Protein AF-0000000077106535 (afdb_homodimer)

Organism: Hirschia baltica (strain ATCC 49814 / DSM 5838 / IFAM 1418) (NCBI:txid582402)

pLDDT: mean 88.27, std 15.99, range [21.27, 98.81]

Secondary structure (DSSP, 8-state):
-------STTT---TT--EEEEEE-HHHIIIIIHHHTEEE-B-GGG-S-HHHHSPP--EEES--TTTHHHHHHHHHHHHHHHEEEEEEEE---TTS-TT---HHHHHHTSTT--HHHHHHHSTTTTSEEEEEEHHHHHHHHHHHHHHHT-EEEEEEPEE----S---TTS--TTEEEHHHHHHS-HHHHHHHHHHHHHHHHHSEE-GGGGGG-EEEEEEESS-PSSPEEE-GGGEEEEEEPTT--HHHHHHHHHHHHHHT-EEEEEEEETTEEEEEEEEETTEE---/-------STTT---TT--EEEEEE-HHHIIIIIHHHTEEE-B-GGG-S-HHHHSPP--EEES--TTTHHHHHHHHHHHHHHHEEEEEEEE---TTS-SS---HHHHHHTSTT--HHHHHHHSTTTTSEEEEEEHHHHHHHHHHHHHHHT-EEEEEEPEE----S---TTS--TTEEEHHHHHHS-HHHHHHHHHHHHHHHHHSEE-GGGGGG-EEEEEEESS-PSSPEEE-GGGEEEEEEPTT--HHHHHHHHHHHHHHT-EEEEEEEETTEEEEEEEEETTEE---

Structure (mmCIF, N/CA/C/O backbone):
data_AF-0000000077106535-model_v1
#
loop_
_entity.id
_entity.type
_entity.pdbx_description
1 polymer 'DUF2971 domain-containing protein'
#
loop_
_atom_site.group_PDB
_atom_site.id
_atom_site.type_symbol
_atom_site.label_atom_id
_atom_site.label_alt_id
_atom_site.label_comp_id
_atom_site.label_asym_id
_atom_site.label_entity_id
_atom_site.label_seq_id
_atom_site.pdbx_PDB_ins_code
_atom_site.Cartn_x
_atom_site.Cartn_y
_atom_site.Cartn_z
_atom_site.occupancy
_atom_site.B_iso_or_equiv
_atom_site.auth_seq_id
_atom_site.auth_comp_id
_atom_site.auth_asym_id
_atom_site.auth_atom_id
_atom_site.pdbx_PDB_model_num
ATOM 1 N N . MET A 1 1 ? 43.531 -8.062 -2.773 1 21.27 1 MET A N 1
ATOM 2 C CA . MET A 1 1 ? 42.562 -7.004 -2.592 1 21.27 1 MET A CA 1
ATOM 3 C C . MET A 1 1 ? 41.438 -7.449 -1.632 1 21.27 1 MET A C 1
ATOM 5 O O . MET A 1 1 ? 40.844 -8.508 -1.811 1 21.27 1 MET A O 1
ATOM 9 N N . LYS A 1 2 ? 41.469 -7.172 -0.427 1 26.38 2 LYS A N 1
ATOM 10 C CA . LYS A 1 2 ? 40.562 -7.719 0.591 1 26.38 2 LYS A CA 1
ATOM 11 C C . LYS A 1 2 ? 39.125 -7.707 0.114 1 26.38 2 LYS A C 1
ATOM 13 O O . LYS A 1 2 ? 38.656 -6.746 -0.514 1 26.38 2 LYS A O 1
ATOM 18 N N . PRO A 1 3 ? 38.5 -8.797 0.001 1 31.02 3 PRO A N 1
ATOM 19 C CA . PRO A 1 3 ? 37.094 -8.766 -0.364 1 31.02 3 PRO A CA 1
ATOM 20 C C . PRO A 1 3 ? 36.344 -7.621 0.308 1 31.02 3 PRO A C 1
ATOM 22 O O . PRO A 1 3 ? 36.469 -7.414 1.517 1 31.02 3 PRO A O 1
ATOM 25 N N . LEU A 1 4 ? 36.312 -6.477 -0.231 1 33.25 4 LEU A N 1
ATOM 26 C CA . LEU A 1 4 ? 35.625 -5.348 0.385 1 33.25 4 LEU A CA 1
ATOM 27 C C . LEU A 1 4 ? 34.312 -5.785 1.003 1 33.25 4 LEU A C 1
ATOM 29 O O . LEU A 1 4 ? 33.406 -6.285 0.301 1 33.25 4 LEU A O 1
ATOM 33 N N . HIS A 1 5 ? 34.25 -6.5 2.021 1 35.62 5 HIS A N 1
ATOM 34 C CA . HIS A 1 5 ? 33.031 -6.676 2.764 1 35.62 5 HIS A CA 1
ATOM 35 C C . HIS A 1 5 ? 32.094 -5.496 2.547 1 35.62 5 HIS A C 1
ATOM 37 O O . HIS A 1 5 ? 32.469 -4.344 2.773 1 35.62 5 HIS A O 1
ATOM 43 N N . THR A 1 6 ? 31.391 -5.383 1.429 1 38.38 6 THR A N 1
ATOM 44 C CA . THR A 1 6 ? 30.234 -4.539 1.148 1 38.38 6 THR A CA 1
ATOM 45 C C . THR A 1 6 ? 29.562 -4.102 2.443 1 38.38 6 THR A C 1
ATOM 47 O O . THR A 1 6 ? 28.516 -4.629 2.812 1 38.38 6 THR A O 1
ATOM 50 N N . ASP A 1 7 ? 29.969 -4.469 3.457 1 38.75 7 ASP A N 1
ATOM 51 C CA . ASP A 1 7 ? 29.406 -3.979 4.707 1 38.75 7 ASP A CA 1
ATOM 52 C C . ASP A 1 7 ? 28.625 -2.676 4.492 1 38.75 7 ASP A C 1
ATOM 54 O O . ASP A 1 7 ? 28.781 -2.027 3.453 1 38.75 7 ASP A O 1
ATOM 58 N N . ASN A 1 8 ? 27.984 -2.021 5.762 1 46.75 8 ASN A N 1
ATOM 59 C CA . ASN A 1 8 ? 27.109 -0.982 6.297 1 46.75 8 ASN A CA 1
ATOM 60 C C . ASN A 1 8 ? 27.453 0.391 5.727 1 46.75 8 ASN A C 1
ATOM 62 O O . ASN A 1 8 ? 27.359 1.398 6.43 1 46.75 8 ASN A O 1
ATOM 66 N N . LEU A 1 9 ? 28.297 0.363 5.02 1 47.69 9 LEU A N 1
ATOM 67 C CA . LEU A 1 9 ? 28.828 1.64 4.539 1 47.69 9 LEU A CA 1
ATOM 68 C C . LEU A 1 9 ? 27.688 2.631 4.297 1 47.69 9 LEU A C 1
ATOM 70 O O . LEU A 1 9 ? 27.828 3.826 4.559 1 47.69 9 LEU A O 1
ATOM 74 N N . LEU A 1 10 ? 26.797 2.139 3.566 1 55.69 10 LEU A N 1
ATOM 75 C CA . LEU A 1 10 ? 25.812 3.191 3.336 1 55.69 10 LEU A CA 1
ATOM 76 C C . LEU A 1 10 ? 24.969 3.439 4.59 1 55.69 10 LEU A C 1
ATOM 78 O O . LEU A 1 10 ? 24.719 4.59 4.953 1 55.69 10 LEU A O 1
ATOM 82 N N . PHE A 1 11 ? 24.641 2.193 5.113 1 59.56 11 PHE A N 1
ATOM 83 C CA . PHE A 1 11 ? 23.734 2.414 6.242 1 59.56 11 PHE A CA 1
ATOM 84 C C . PHE A 1 11 ? 24.328 1.84 7.523 1 59.56 11 PHE A C 1
ATOM 86 O O . PHE A 1 11 ? 23.609 1.571 8.484 1 59.56 11 PHE A O 1
ATOM 93 N N . GLY A 1 12 ? 25.688 1.874 7.582 1 54.19 12 GLY A N 1
ATOM 94 C CA . GLY A 1 12 ? 26.359 1.361 8.766 1 54.19 12 GLY A CA 1
ATOM 95 C C . GLY A 1 12 ? 25.422 1.144 9.938 1 54.19 12 GLY A C 1
ATOM 96 O O . GLY A 1 12 ? 24.344 1.718 9.984 1 54.19 12 GLY A O 1
ATOM 97 N N . ALA A 1 13 ? 25.516 -0.001 10.641 1 50.72 13 ALA A N 1
ATOM 98 C CA . ALA A 1 13 ? 24.812 -0.354 11.875 1 50.72 13 ALA A CA 1
ATOM 99 C C . ALA A 1 13 ? 24.906 0.772 12.898 1 50.72 13 ALA A C 1
ATOM 101 O O . ALA A 1 13 ? 24.703 0.548 14.094 1 50.72 13 ALA A O 1
ATOM 102 N N . LYS A 1 14 ? 25.375 1.858 12.484 1 48.56 14 LYS A N 1
ATOM 103 C CA . LYS A 1 14 ? 25.469 2.789 13.602 1 48.56 14 LYS A CA 1
ATOM 104 C C . LYS A 1 14 ? 24.078 3.158 14.117 1 48.56 14 LYS A C 1
ATOM 106 O O . LYS A 1 14 ? 23.281 3.764 13.398 1 48.56 14 LYS A O 1
ATOM 111 N N . LYS A 1 15 ? 23.609 2.449 15.195 1 52.56 15 LYS A N 1
ATOM 112 C CA . LYS A 1 15 ? 22.406 2.631 15.992 1 52.56 15 LYS A CA 1
ATOM 113 C C . LYS A 1 15 ? 22.141 4.109 16.266 1 52.56 15 LYS A C 1
ATOM 115 O O . LYS A 1 15 ? 21.016 4.508 16.547 1 52.56 15 LYS A O 1
ATOM 120 N N . GLU A 1 16 ? 23.172 4.914 16 1 53.31 16 GLU A N 1
ATOM 121 C CA . GLU A 1 16 ? 23.062 6.188 16.719 1 53.31 16 GLU A CA 1
ATOM 122 C C . GLU A 1 16 ? 22.312 7.223 15.875 1 53.31 16 GLU A C 1
ATOM 124 O O . GLU A 1 16 ? 21.688 8.133 16.422 1 53.31 16 GLU A O 1
ATOM 129 N N . LEU A 1 17 ? 22.203 6.891 14.453 1 64.06 17 LEU A N 1
ATOM 130 C CA . LEU A 1 17 ? 21.609 8.016 13.742 1 64.06 17 LEU A CA 1
ATOM 131 C C . LEU A 1 17 ? 20.141 7.734 13.43 1 64.06 17 LEU A C 1
ATOM 133 O O . LEU A 1 17 ? 19.797 6.664 12.914 1 64.06 17 LEU A O 1
ATOM 137 N N . SER A 1 18 ? 19.234 8.625 14.031 1 86.31 18 SER A N 1
ATOM 138 C CA . SER A 1 18 ? 17.828 8.578 13.688 1 86.31 18 SER A CA 1
ATOM 139 C C . SER A 1 18 ? 17.594 9.062 12.258 1 86.31 18 SER A C 1
ATOM 141 O O . SER A 1 18 ? 17.984 10.172 11.898 1 86.31 18 SER A O 1
ATOM 143 N N . LEU A 1 19 ? 17.203 8.148 11.383 1 94.56 19 LEU A N 1
ATOM 144 C CA . LEU A 1 19 ? 16.969 8.445 9.969 1 94.56 19 LEU A CA 1
ATOM 145 C C . LEU A 1 19 ? 15.484 8.461 9.648 1 94.56 19 LEU A C 1
ATOM 147 O O . LEU A 1 19 ? 14.703 7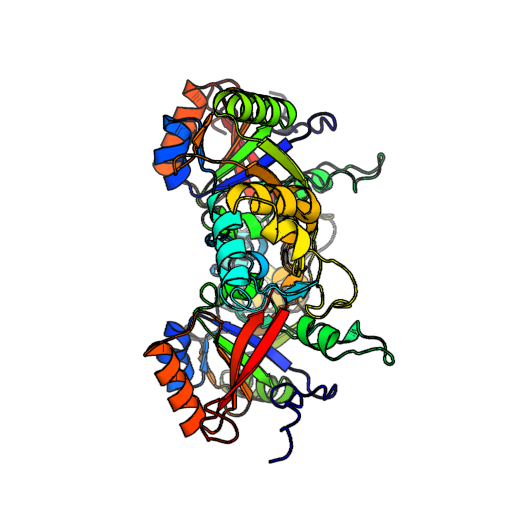.766 10.297 1 94.56 19 LEU A O 1
ATOM 151 N N . LEU A 1 20 ? 15.133 9.312 8.727 1 97.44 20 LEU A N 1
ATOM 152 C CA . LEU A 1 20 ? 13.805 9.344 8.133 1 97.44 20 LEU A CA 1
ATOM 153 C C . LEU A 1 20 ? 13.867 9.062 6.633 1 97.44 20 LEU A C 1
ATOM 155 O O . LEU A 1 20 ? 14.812 9.484 5.957 1 97.44 20 LEU A O 1
ATOM 159 N N . TYR A 1 21 ? 12.906 8.422 6.156 1 98.12 21 TYR A N 1
ATOM 160 C CA . TYR A 1 21 ? 12.898 7.961 4.77 1 98.12 21 TYR A CA 1
ATOM 161 C C . TYR A 1 21 ? 11.695 8.531 4.02 1 98.12 21 TYR A C 1
ATOM 163 O O . TYR A 1 21 ? 10.57 8.484 4.516 1 98.12 21 TYR A O 1
ATOM 171 N N . HIS A 1 22 ? 11.922 9.055 2.854 1 98.75 22 HIS A N 1
ATOM 172 C CA . HIS A 1 22 ? 10.891 9.633 2.002 1 98.75 22 HIS A CA 1
ATOM 173 C C . HIS A 1 22 ? 10.914 9.008 0.609 1 98.75 22 HIS A C 1
ATOM 175 O O . HIS A 1 22 ? 11.867 9.211 -0.149 1 98.75 22 HIS A O 1
ATOM 181 N N . TYR A 1 23 ? 9.898 8.281 0.27 1 98.69 23 TYR A N 1
ATOM 182 C CA . TYR A 1 23 ? 9.773 7.645 -1.037 1 98.69 23 TYR A CA 1
ATOM 183 C C . TYR A 1 23 ? 9.156 8.594 -2.051 1 98.69 23 TYR A C 1
ATOM 185 O O . TYR A 1 23 ? 8.234 9.352 -1.721 1 98.69 23 TYR A O 1
ATOM 193 N N . THR A 1 24 ? 9.656 8.555 -3.277 1 98.69 24 THR A N 1
ATOM 194 C CA . THR A 1 24 ? 9.055 9.359 -4.336 1 98.69 24 THR A CA 1
ATOM 195 C C . THR A 1 24 ? 9.43 8.812 -5.711 1 98.69 24 THR A C 1
ATOM 197 O O . THR A 1 24 ? 10.344 7.988 -5.828 1 98.69 24 THR A O 1
ATOM 200 N N . LYS A 1 25 ? 8.766 9.211 -6.699 1 98.62 25 LYS A N 1
ATOM 201 C CA . LYS A 1 25 ? 9.062 8.852 -8.086 1 98.62 25 LYS A CA 1
ATOM 202 C C . LYS A 1 25 ? 10.352 9.523 -8.555 1 98.62 25 LYS A C 1
ATOM 204 O O . LYS A 1 25 ? 10.656 10.648 -8.164 1 98.62 25 LYS A O 1
ATOM 209 N N . ALA A 1 26 ? 11.008 8.852 -9.445 1 98.75 26 ALA A N 1
ATOM 210 C CA . ALA A 1 26 ? 12.273 9.375 -9.961 1 98.75 26 ALA A CA 1
ATOM 211 C C . ALA A 1 26 ? 12.055 10.688 -10.711 1 98.75 26 ALA A C 1
ATOM 213 O O . ALA A 1 26 ? 12.883 11.602 -10.633 1 98.75 26 ALA A O 1
ATOM 214 N N . GLU A 1 27 ? 10.969 10.797 -11.43 1 98.31 27 GLU A N 1
ATOM 215 C CA . GLU A 1 27 ? 10.672 12.016 -12.172 1 98.31 27 GLU A CA 1
ATOM 216 C C . GLU A 1 27 ? 10.508 13.211 -11.234 1 98.31 27 GLU A C 1
ATOM 218 O O . GLU A 1 27 ? 10.984 14.305 -11.531 1 98.31 27 GLU A O 1
ATOM 223 N N . ILE A 1 28 ? 9.828 12.977 -10.164 1 98.5 28 ILE A N 1
ATOM 224 C CA . ILE A 1 28 ? 9.625 14.031 -9.172 1 98.5 28 ILE A CA 1
ATOM 225 C C . ILE A 1 28 ? 10.969 14.445 -8.578 1 98.5 28 ILE A C 1
ATOM 227 O O . ILE A 1 28 ? 11.25 15.641 -8.438 1 98.5 28 ILE A O 1
ATOM 231 N N . PHE A 1 29 ? 11.766 13.5 -8.242 1 98.81 29 PHE A N 1
ATOM 232 C CA . PHE A 1 29 ? 13.078 13.797 -7.691 1 98.81 29 PHE A CA 1
ATOM 233 C C . PHE A 1 29 ? 13.914 14.602 -8.688 1 98.81 29 PHE A C 1
ATOM 235 O O . PHE A 1 29 ? 14.422 15.672 -8.352 1 98.81 29 PHE A O 1
ATOM 242 N N . ASN A 1 30 ? 14.016 14.086 -9.875 1 98.75 30 ASN A N 1
ATOM 243 C CA . ASN A 1 30 ? 14.883 14.68 -10.891 1 98.75 30 ASN A CA 1
ATOM 244 C C . ASN A 1 30 ? 14.391 16.062 -11.305 1 98.75 30 ASN A C 1
ATOM 246 O O . ASN A 1 30 ? 15.195 16.953 -11.562 1 98.75 30 ASN A O 1
ATOM 250 N N . ASP A 1 31 ? 13.133 16.234 -11.344 1 98.5 31 ASP A N 1
ATOM 251 C CA . ASP A 1 31 ? 12.594 17.438 -11.953 1 98.5 31 ASP A CA 1
ATOM 252 C C . ASP A 1 31 ? 12.32 18.516 -10.898 1 98.5 31 ASP A C 1
ATOM 254 O O . ASP A 1 31 ? 12.305 19.703 -11.211 1 98.5 31 ASP A O 1
ATOM 258 N N . PHE A 1 32 ? 12.148 18.109 -9.695 1 98.44 32 PHE A N 1
ATOM 259 C CA . PHE A 1 32 ? 11.695 19.094 -8.727 1 98.44 32 PHE A CA 1
ATOM 260 C C . PHE A 1 32 ? 12.578 19.094 -7.488 1 98.44 32 PHE A C 1
ATOM 262 O O . PHE A 1 32 ? 13.141 20.125 -7.113 1 98.44 32 PHE A O 1
ATOM 269 N N . ILE A 1 33 ? 12.789 17.984 -6.871 1 98.75 33 ILE A N 1
ATOM 270 C CA . ILE A 1 33 ? 13.438 17.938 -5.562 1 98.75 33 ILE A CA 1
ATOM 271 C C . ILE A 1 33 ? 14.938 18.203 -5.719 1 98.75 33 ILE A C 1
ATOM 273 O O . ILE A 1 33 ? 15.5 19.062 -5.035 1 98.75 33 ILE A O 1
ATOM 277 N N . ALA A 1 34 ? 15.57 17.453 -6.621 1 98.44 34 ALA A N 1
ATOM 278 C CA . ALA A 1 34 ? 17.016 17.594 -6.809 1 98.44 34 ALA A CA 1
ATOM 279 C C . ALA A 1 34 ? 17.391 19.016 -7.188 1 98.44 34 ALA A C 1
ATOM 281 O O . ALA A 1 34 ? 18.266 19.625 -6.555 1 98.44 34 ALA A O 1
ATOM 282 N N . PRO A 1 35 ? 16.719 19.641 -8.164 1 98.06 35 PRO A N 1
ATOM 283 C CA . PRO A 1 35 ? 17.125 21 -8.562 1 98.06 35 PRO A CA 1
ATOM 284 C C . PRO A 1 35 ? 16.828 22.047 -7.488 1 98.06 35 PRO A C 1
ATOM 286 O O . PRO A 1 35 ? 17.578 23.016 -7.363 1 98.06 35 PRO A O 1
ATOM 289 N N . SER A 1 36 ? 15.758 21.828 -6.684 1 98.12 36 SER A N 1
ATOM 290 C CA . SER A 1 36 ? 15.352 22.859 -5.734 1 98.12 36 SER A CA 1
ATOM 291 C C . SER A 1 36 ? 15.898 22.578 -4.34 1 98.12 36 SER A C 1
ATOM 293 O O . SER A 1 36 ? 15.906 23.453 -3.479 1 98.12 36 SER A O 1
ATOM 295 N N . MET A 1 37 ? 16.172 21.344 -4.082 1 98.25 37 MET A N 1
ATOM 296 C CA . MET A 1 37 ? 16.609 20.875 -2.766 1 98.25 37 MET A CA 1
ATOM 297 C C . MET A 1 37 ? 15.539 21.172 -1.713 1 98.25 37 MET A C 1
ATOM 299 O O . MET A 1 37 ? 15.859 21.641 -0.615 1 98.25 37 MET A O 1
ATOM 303 N N . LYS A 1 38 ? 14.328 21.031 -2.066 1 98.69 38 LYS A N 1
ATOM 304 C CA . LYS A 1 38 ? 13.195 21.312 -1.183 1 98.69 38 LYS A CA 1
ATOM 305 C C . LYS A 1 38 ? 12.195 20.156 -1.205 1 98.69 38 LYS A C 1
ATOM 307 O O . LYS A 1 38 ? 12.141 19.391 -2.174 1 98.69 38 LYS A O 1
ATOM 312 N N . LEU A 1 39 ? 11.469 20 -0.141 1 98.56 39 LEU A N 1
ATOM 313 C CA . LEU A 1 39 ? 10.328 19.094 -0.073 1 98.56 39 LEU A CA 1
ATOM 314 C C . LEU A 1 39 ? 9.016 19.859 -0.065 1 98.56 39 LEU A C 1
ATOM 316 O O . LEU A 1 39 ? 8.898 20.891 0.595 1 98.56 39 LEU A O 1
ATOM 320 N N . LYS A 1 40 ? 8.094 19.359 -0.796 1 97.75 40 LYS A N 1
ATOM 321 C CA . LYS A 1 40 ? 6.758 19.953 -0.847 1 97.75 40 LYS A CA 1
ATOM 322 C C . LYS A 1 40 ? 5.926 19.547 0.365 1 97.75 40 LYS A C 1
ATOM 324 O O . LYS A 1 40 ? 5.938 18.375 0.768 1 97.75 40 LYS A O 1
ATOM 329 N N . MET A 1 41 ? 5.258 20.453 0.937 1 97.19 41 MET A N 1
ATOM 330 C CA . MET A 1 41 ? 4.266 20.172 1.972 1 97.19 41 MET A CA 1
ATOM 331 C C . MET A 1 41 ? 2.885 19.969 1.359 1 97.19 41 MET A C 1
ATOM 333 O O . MET A 1 41 ? 2.455 20.734 0.505 1 97.19 41 MET A O 1
ATOM 337 N N . ASN A 1 42 ? 2.211 18.922 1.812 1 94.88 42 ASN A N 1
ATOM 338 C CA . ASN A 1 42 ? 0.95 18.547 1.181 1 94.88 42 ASN A CA 1
ATOM 339 C C . ASN A 1 42 ? -0.242 18.859 2.08 1 94.88 42 ASN A C 1
ATOM 341 O O . ASN A 1 42 ? -0.098 18.953 3.299 1 94.88 42 ASN A O 1
ATOM 345 N N . SER A 1 43 ? -1.378 19.047 1.424 1 93.12 43 SER A N 1
ATOM 346 C CA . SER A 1 43 ? -2.643 19.156 2.145 1 93.12 43 SER A CA 1
ATOM 347 C C . SER A 1 43 ? -3.205 17.766 2.477 1 93.12 43 SER A C 1
ATOM 349 O O . SER A 1 43 ? -2.807 16.766 1.876 1 93.12 43 SER A O 1
ATOM 351 N N . LEU A 1 44 ? -4.168 17.734 3.371 1 92.56 44 LEU A N 1
ATOM 352 C CA . LEU A 1 44 ? -4.77 16.484 3.824 1 92.56 44 LEU A CA 1
ATOM 353 C C . LEU A 1 44 ? -5.566 15.828 2.703 1 92.56 44 LEU A C 1
ATOM 355 O O . LEU A 1 44 ? -5.68 14.602 2.652 1 92.56 44 LEU A O 1
ATOM 359 N N . ASP A 1 45 ? -6.078 16.609 1.807 1 91.12 45 ASP A N 1
ATOM 360 C CA . ASP A 1 45 ? -6.941 16.109 0.745 1 91.12 45 ASP A CA 1
ATOM 361 C C . ASP A 1 45 ? -6.18 15.164 -0.184 1 91.12 45 ASP A C 1
ATOM 363 O O . ASP A 1 45 ? -6.789 14.375 -0.917 1 91.12 45 ASP A O 1
ATOM 367 N N . LYS A 1 46 ? -4.887 15.219 -0.109 1 89.75 46 LYS A N 1
ATOM 368 C CA . LYS A 1 46 ? -4.059 14.43 -1.017 1 89.75 46 LYS A CA 1
ATOM 369 C C . LYS A 1 46 ? -3.578 13.148 -0.349 1 89.75 46 LYS A C 1
ATOM 371 O O . LYS A 1 46 ? -2.869 12.344 -0.966 1 89.75 46 LYS A O 1
ATOM 376 N N . MET A 1 47 ? -3.99 12.945 0.841 1 93.62 47 MET A N 1
ATOM 377 C CA . MET A 1 47 ? -3.559 11.75 1.563 1 93.62 47 MET A CA 1
ATOM 378 C C . MET A 1 47 ? -4.348 10.531 1.114 1 93.62 47 MET A C 1
ATOM 380 O O . MET A 1 47 ? -5.496 10.648 0.686 1 93.62 47 MET A O 1
ATOM 384 N N . ASN A 1 48 ? -3.752 9.398 1.229 1 92.31 48 ASN A N 1
ATOM 385 C CA . ASN A 1 48 ? -4.355 8.164 0.738 1 92.31 48 ASN A CA 1
ATOM 386 C C . ASN A 1 48 ? -5.387 7.613 1.72 1 92.31 48 ASN A C 1
ATOM 388 O O . ASN A 1 48 ? -6.273 6.852 1.333 1 92.31 48 ASN A O 1
ATOM 392 N N . ASP A 1 49 ? -5.277 7.941 2.973 1 95.88 49 ASP A N 1
ATOM 393 C CA . ASP A 1 49 ? -6.207 7.453 3.986 1 95.88 49 ASP A CA 1
ATOM 394 C C . ASP A 1 49 ? -7.5 8.266 3.98 1 95.88 49 ASP A C 1
ATOM 396 O O . ASP A 1 49 ? -7.488 9.461 4.262 1 95.88 49 ASP A O 1
ATOM 400 N N . PRO A 1 50 ? -8.641 7.625 3.785 1 95.06 50 PRO A N 1
ATOM 401 C CA . PRO A 1 50 ? -9.906 8.352 3.76 1 95.06 50 PRO A CA 1
ATOM 402 C C . PRO A 1 50 ? -10.219 9.047 5.086 1 95.06 50 PRO A C 1
ATOM 404 O O . PRO A 1 50 ? -10.953 10.039 5.113 1 95.06 50 PRO A O 1
ATOM 407 N N . ARG A 1 51 ? -9.68 8.516 6.141 1 93.62 51 ARG A N 1
ATOM 408 C CA . ARG A 1 51 ? -9.859 9.211 7.414 1 93.62 51 ARG A CA 1
ATOM 409 C C . ARG A 1 51 ? -9.336 10.641 7.336 1 93.62 51 ARG A C 1
ATOM 411 O O . ARG A 1 51 ? -9.852 11.531 8.016 1 93.62 51 ARG A O 1
ATOM 418 N N . GLU A 1 52 ? -8.391 10.789 6.5 1 94.5 52 GLU A N 1
ATOM 419 C CA . GLU A 1 52 ? -7.73 12.086 6.383 1 94.5 52 GLU A CA 1
ATOM 420 C C . GLU A 1 52 ? -8.234 12.859 5.164 1 94.5 52 GLU A C 1
ATOM 422 O O . GLU A 1 52 ? -8.461 14.062 5.238 1 94.5 52 GLU A O 1
ATOM 427 N N . SER A 1 53 ? -8.469 12.156 4.105 1 94.62 53 SER A N 1
ATOM 428 C CA . SER A 1 53 ? -8.688 12.812 2.818 1 94.62 53 SER A CA 1
ATOM 429 C C . SER A 1 53 ? -10.148 13.203 2.641 1 94.62 53 SER A C 1
ATOM 431 O O . SER A 1 53 ? -10.469 14.039 1.795 1 94.62 53 SER A O 1
ATOM 433 N N . THR A 1 54 ? -11.047 12.609 3.389 1 93.25 54 THR A N 1
ATOM 434 C CA . THR A 1 54 ? -12.461 12.93 3.238 1 93.25 54 THR A CA 1
ATOM 435 C C . THR A 1 54 ? -12.859 14.07 4.172 1 93.25 54 THR A C 1
ATOM 437 O O . THR A 1 54 ? -12.164 14.352 5.148 1 93.25 54 THR A O 1
ATOM 440 N N . THR A 1 55 ? -13.984 14.672 3.854 1 93.56 55 THR A N 1
ATOM 441 C CA . THR A 1 55 ? -14.508 15.75 4.684 1 93.56 55 THR A CA 1
ATOM 442 C C . THR A 1 55 ? -14.891 15.234 6.066 1 93.56 55 THR A C 1
ATOM 444 O O . THR A 1 55 ? -15.617 14.242 6.184 1 93.56 55 THR A O 1
ATOM 447 N N . TRP A 1 56 ? -14.367 15.898 7.043 1 93 56 TRP A N 1
ATOM 448 C CA . TRP A 1 56 ? -14.719 15.547 8.414 1 93 56 TRP A CA 1
ATOM 449 C C . TRP A 1 56 ? -16.062 16.141 8.805 1 93 56 TRP A C 1
ATOM 451 O O . TRP A 1 56 ? -16.391 17.266 8.422 1 93 56 TRP A O 1
ATOM 461 N N . GLU A 1 57 ? -16.797 15.367 9.539 1 91.06 57 GLU A N 1
ATOM 462 C CA . GLU A 1 57 ? -18.047 15.828 10.156 1 91.06 57 GLU A CA 1
ATOM 463 C C . GLU A 1 57 ? -17.859 16.078 11.648 1 91.06 57 GLU A C 1
ATOM 465 O O . GLU A 1 57 ? -17.422 15.195 12.383 1 91.06 57 GLU A O 1
ATOM 470 N N . PHE A 1 58 ? -18.203 17.328 12.031 1 91.06 58 PHE A N 1
ATOM 471 C CA . PHE A 1 58 ? -18.078 17.703 13.43 1 91.06 58 PHE A CA 1
ATOM 472 C C . PHE A 1 58 ? -19.453 17.875 14.07 1 91.06 58 PHE A C 1
ATOM 474 O O . PHE A 1 58 ? -20.359 18.453 13.477 1 91.06 58 PHE A O 1
ATOM 481 N N . ASP A 1 59 ? -19.547 17.359 15.234 1 88.25 59 ASP A N 1
ATOM 482 C CA . ASP A 1 59 ? -20.734 17.625 16.062 1 88.25 59 ASP A CA 1
ATOM 483 C C . ASP A 1 59 ? -20.516 18.875 16.922 1 88.25 59 ASP A C 1
ATOM 485 O O . ASP A 1 59 ? -19.453 19.484 16.891 1 88.25 59 ASP A O 1
ATOM 489 N N . TRP A 1 60 ? -21.641 19.281 17.578 1 88.5 60 TRP A N 1
ATOM 490 C CA . TRP A 1 60 ? -21.562 20.5 18.359 1 88.5 60 TRP A CA 1
ATOM 491 C C . TRP A 1 60 ? -21.797 20.219 19.844 1 88.5 60 TRP A C 1
ATOM 493 O O . TRP A 1 60 ? -22.703 19.453 20.188 1 88.5 60 TRP A O 1
ATOM 503 N N . LEU A 1 61 ? -20.938 20.766 20.516 1 83.81 61 LEU A N 1
ATOM 504 C CA . LEU A 1 61 ? -21.203 20.969 21.938 1 83.81 61 LEU A CA 1
ATOM 505 C C . LEU A 1 61 ? -21.625 22.406 22.219 1 83.81 61 LEU A C 1
ATOM 507 O O . LEU A 1 61 ? -20.969 23.344 21.781 1 83.81 61 LEU A O 1
ATOM 511 N N . ASN A 1 62 ? -22.812 22.609 22.844 1 81.19 62 ASN A N 1
ATOM 512 C CA . ASN A 1 62 ? -23.359 23.938 23.078 1 81.19 62 ASN A CA 1
ATOM 513 C C . ASN A 1 62 ? -23.594 24.688 21.781 1 81.19 62 ASN A C 1
ATOM 515 O O . ASN A 1 62 ? -23.016 25.766 21.562 1 81.19 62 ASN A O 1
ATOM 519 N N . PRO A 1 63 ? -24.516 24.094 20.922 1 79.19 63 PRO A N 1
ATOM 520 C CA . PRO A 1 63 ? -24.688 24.578 19.547 1 79.19 63 PRO A CA 1
ATOM 521 C C . PRO A 1 63 ? -25.188 26.031 19.5 1 79.19 63 PRO A C 1
ATOM 523 O O . PRO A 1 63 ? -25.844 26.484 20.438 1 79.19 63 PRO A O 1
ATOM 526 N N . ILE A 1 64 ? -24.656 26.656 18.5 1 71.25 64 ILE A N 1
ATOM 527 C CA . ILE A 1 64 ? -25.156 27.984 18.172 1 71.25 64 ILE A CA 1
ATOM 528 C C . ILE A 1 64 ? -26.188 27.891 17.047 1 71.25 64 ILE A C 1
ATOM 530 O O . ILE A 1 64 ? -25.969 27.188 16.062 1 71.25 64 ILE A O 1
ATOM 534 N N . ASN A 1 65 ? -27.422 28.203 17.203 1 66.5 65 ASN A N 1
ATOM 535 C CA . ASN A 1 65 ? -28.609 28.047 16.344 1 66.5 65 ASN A CA 1
ATOM 536 C C . ASN A 1 65 ? -28.25 28.219 14.875 1 66.5 65 ASN A C 1
ATOM 538 O O . ASN A 1 65 ? -28.625 27.406 14.039 1 66.5 65 ASN A O 1
ATOM 542 N N . ASP A 1 66 ? -27.625 29.312 14.438 1 63.03 66 ASP A N 1
ATOM 543 C CA . ASP A 1 66 ? -27.547 29.688 13.023 1 63.03 66 ASP A CA 1
ATOM 544 C C . ASP A 1 66 ? -26.375 29.016 12.336 1 63.03 66 ASP A C 1
ATOM 546 O O . ASP A 1 66 ? -26.312 28.969 11.102 1 63.03 66 ASP A O 1
ATOM 550 N N . GLU A 1 67 ? -25.531 28.391 13.078 1 64.19 67 GLU A N 1
ATOM 551 C CA . GLU A 1 67 ? -24.266 28.016 12.453 1 64.19 67 GLU A CA 1
ATOM 552 C C . GLU A 1 67 ? -24.109 26.5 12.414 1 64.19 67 GLU A C 1
ATOM 554 O O . GLU A 1 67 ? -23.094 25.984 11.938 1 64.19 67 GLU A O 1
ATOM 559 N N . PHE A 1 68 ? -25.109 25.797 12.719 1 64.56 68 PHE A N 1
ATOM 560 C CA . PHE A 1 68 ? -24.969 24.375 12.992 1 64.56 68 PHE A CA 1
ATOM 561 C C . PHE A 1 68 ? -24.438 23.641 11.773 1 64.56 68 PHE A C 1
ATOM 563 O O . PHE A 1 68 ? -23.469 22.891 11.867 1 64.56 68 PHE A O 1
ATOM 570 N N . LEU A 1 69 ? -24.953 23.922 10.688 1 65.31 69 LEU A N 1
ATOM 571 C CA . LEU A 1 69 ? -24.609 23.125 9.516 1 65.31 69 LEU A CA 1
ATOM 572 C C . LEU A 1 69 ? -23.328 23.672 8.859 1 65.31 69 LEU A C 1
ATOM 574 O O . LEU A 1 69 ? -22.469 22.891 8.43 1 65.31 69 LEU A O 1
ATOM 578 N N . LYS A 1 70 ? -23.109 24.922 9.023 1 84.5 70 LYS A N 1
ATOM 579 C CA . LYS A 1 70 ? -22.016 25.547 8.297 1 84.5 70 LYS A CA 1
ATOM 580 C C . LYS A 1 70 ? -20.719 25.469 9.094 1 84.5 70 LYS A C 1
ATOM 582 O O . LYS A 1 70 ? -19.625 25.484 8.516 1 84.5 70 LYS A O 1
ATOM 587 N N . GLY A 1 71 ? -20.891 25.281 10.383 1 89.88 71 GLY A N 1
ATOM 588 C CA . GLY A 1 71 ? -19.734 25.281 11.25 1 89.88 71 GLY A CA 1
ATOM 589 C C . GLY A 1 71 ? -18.812 24.094 11.039 1 89.88 71 GLY A C 1
ATOM 590 O O . GLY A 1 71 ? -17.594 24.234 11.023 1 89.88 71 GLY A O 1
ATOM 591 N N . SER A 1 72 ? -19.438 22.984 10.844 1 92.06 72 SER A N 1
ATOM 592 C CA . SER A 1 72 ? -18.656 21.766 10.609 1 92.06 72 SER A CA 1
ATOM 593 C C . SER A 1 72 ? -17.844 21.875 9.328 1 92.06 72 SER A C 1
ATOM 595 O O . SER A 1 72 ? -16.625 21.641 9.344 1 92.06 72 SER A O 1
ATOM 597 N N . ALA A 1 73 ? -18.484 22.266 8.258 1 93.44 73 ALA A N 1
ATOM 598 C CA . ALA A 1 73 ? -17.797 22.406 6.973 1 93.44 73 ALA A CA 1
ATOM 599 C C . ALA A 1 73 ? -16.703 23.469 7.047 1 93.44 73 ALA A C 1
ATOM 601 O O . ALA A 1 73 ? -15.617 23.297 6.492 1 93.44 73 ALA A O 1
ATOM 602 N N . ARG A 1 74 ? -17 24.531 7.727 1 94.25 74 ARG A N 1
ATOM 603 C CA . ARG A 1 74 ? -16.047 25.625 7.844 1 94.25 74 ARG A CA 1
ATOM 604 C C . ARG A 1 74 ? -14.805 25.203 8.625 1 94.25 74 ARG A C 1
ATOM 606 O O . ARG A 1 74 ? -13.68 25.5 8.211 1 94.25 74 ARG A O 1
ATOM 613 N N . LEU A 1 75 ? -15.062 24.562 9.742 1 95 75 LEU A N 1
ATOM 614 C CA . LEU A 1 75 ? -13.922 24.109 10.539 1 95 75 LEU A CA 1
ATOM 615 C C . LEU A 1 75 ? -13.062 23.125 9.758 1 95 75 LEU A C 1
ATOM 617 O O . LEU A 1 75 ? -11.836 23.219 9.781 1 95 75 LEU A O 1
ATOM 621 N N . ASN A 1 76 ? -13.719 22.203 9.078 1 95.44 76 ASN A N 1
ATOM 622 C CA . ASN A 1 76 ? -13 21.281 8.203 1 95.44 76 ASN A CA 1
ATOM 623 C C . ASN A 1 76 ? -12.117 22.031 7.207 1 95.44 76 ASN A C 1
ATOM 625 O O . ASN A 1 76 ? -10.922 21.75 7.098 1 95.44 76 ASN A O 1
ATOM 629 N N . ASP A 1 77 ? -12.688 22.953 6.535 1 95 77 ASP A N 1
ATOM 630 C CA . ASP A 1 77 ? -11.984 23.703 5.504 1 95 77 ASP A CA 1
ATOM 631 C C . ASP A 1 77 ? -10.82 24.484 6.098 1 95 77 ASP A C 1
ATOM 633 O O . ASP A 1 77 ? -9.734 24.531 5.52 1 95 77 ASP A O 1
ATOM 637 N N . ASP A 1 78 ? -11.086 25.125 7.199 1 95.19 78 ASP A N 1
ATOM 638 C CA . ASP A 1 78 ? -10.062 25.953 7.836 1 95.19 78 ASP A CA 1
ATOM 639 C C . ASP A 1 78 ? -8.867 25.094 8.266 1 95.19 78 ASP A C 1
ATOM 641 O O . ASP A 1 78 ? -7.715 25.438 7.98 1 95.19 78 ASP A O 1
ATOM 645 N N . ILE A 1 79 ? -9.125 24.016 8.906 1 95.62 79 ILE A N 1
ATOM 646 C CA . ILE A 1 79 ? -8.047 23.156 9.359 1 95.62 79 ILE A CA 1
ATOM 647 C C . ILE A 1 79 ? -7.234 22.672 8.156 1 95.62 79 ILE A C 1
ATOM 649 O O . ILE A 1 79 ? -6 22.703 8.18 1 95.62 79 ILE A O 1
ATOM 653 N N . ARG A 1 80 ? -7.883 22.297 7.105 1 94.81 80 ARG A N 1
ATOM 654 C CA . ARG A 1 80 ? -7.223 21.797 5.91 1 94.81 80 ARG A CA 1
ATOM 655 C C . ARG A 1 80 ? -6.426 22.891 5.211 1 94.81 80 ARG A C 1
ATOM 657 O O . ARG A 1 80 ? -5.363 22.625 4.645 1 94.81 80 ARG A O 1
ATOM 664 N N . THR A 1 81 ? -6.934 24 5.23 1 94.06 81 THR A N 1
ATOM 665 C CA . THR A 1 81 ? -6.285 25.141 4.574 1 94.06 81 THR A CA 1
ATOM 666 C C . THR A 1 81 ? -5 25.516 5.305 1 94.06 81 THR A C 1
ATOM 668 O O . THR A 1 81 ? -4.004 25.859 4.672 1 94.06 81 THR A O 1
ATOM 671 N N . TYR A 1 82 ? -4.977 25.391 6.578 1 94.88 82 TYR A N 1
ATOM 672 C CA . TYR A 1 82 ? -3.883 25.969 7.355 1 94.88 82 TYR A CA 1
ATOM 673 C C . TYR A 1 82 ? -2.875 24.891 7.746 1 94.88 82 TYR A C 1
ATOM 675 O O . TYR A 1 82 ? -1.832 25.203 8.336 1 94.88 82 TYR A O 1
ATOM 683 N N . SER A 1 83 ? -3.172 23.641 7.461 1 95.62 83 SER A N 1
ATOM 684 C CA . SER A 1 83 ? -2.271 22.547 7.805 1 95.62 83 SER A CA 1
ATOM 685 C C . SER A 1 83 ? -1.602 21.969 6.562 1 95.62 83 SER A C 1
ATOM 687 O O . SER A 1 83 ? -2.281 21.562 5.621 1 95.62 83 SER A O 1
ATOM 689 N N . ARG A 1 84 ? -0.295 21.953 6.562 1 96.62 84 ARG A N 1
ATOM 690 C CA . ARG A 1 84 ? 0.487 21.312 5.512 1 96.62 84 ARG A CA 1
ATOM 691 C C . ARG A 1 84 ? 1.457 20.297 6.098 1 96.62 84 ARG A C 1
ATOM 693 O O . ARG A 1 84 ? 2.076 20.547 7.137 1 96.62 84 ARG A O 1
ATOM 700 N N . LEU A 1 85 ? 1.514 19.172 5.453 1 96.62 85 LEU A N 1
ATOM 701 C CA . LEU A 1 85 ? 2.297 18.109 6.086 1 96.62 85 LEU A CA 1
ATOM 702 C C . LEU A 1 85 ? 3.131 17.359 5.055 1 96.62 85 LEU A C 1
ATOM 704 O O . LEU A 1 85 ? 2.83 17.406 3.859 1 96.62 85 LEU A O 1
ATOM 708 N N . THR A 1 86 ? 4.207 16.734 5.469 1 97.94 86 THR A N 1
ATOM 709 C CA . THR A 1 86 ? 5.02 15.781 4.727 1 97.94 86 THR A CA 1
ATOM 710 C C . THR A 1 86 ? 5.305 14.539 5.57 1 97.94 86 THR A C 1
ATOM 712 O O . THR A 1 86 ? 5.324 14.609 6.801 1 97.94 86 THR A O 1
ATOM 715 N N . SER A 1 87 ? 5.391 13.484 4.852 1 97.56 87 SER A N 1
ATOM 716 C CA . SER A 1 87 ? 5.441 12.203 5.547 1 97.56 87 SER A CA 1
ATOM 717 C C . SER A 1 87 ? 6.738 11.461 5.238 1 97.56 87 SER A C 1
ATOM 719 O O . SER A 1 87 ? 7.254 11.539 4.121 1 97.56 87 SER A O 1
ATOM 721 N N . PHE A 1 88 ? 7.219 10.72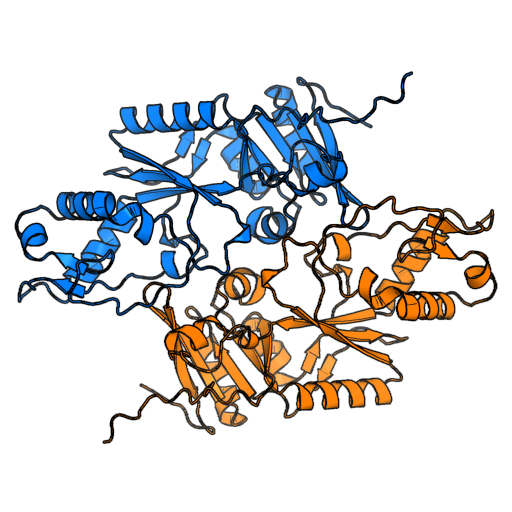7 6.23 1 98.31 88 PHE A N 1
ATOM 722 C CA . PHE A 1 88 ? 8.391 9.859 6.172 1 98.31 88 PHE A CA 1
ATOM 723 C C . PHE A 1 88 ? 8.094 8.5 6.801 1 98.31 88 PHE A C 1
ATOM 725 O O . PHE A 1 88 ? 7.074 8.336 7.473 1 98.31 88 PHE A O 1
ATOM 732 N N . CYS A 1 89 ? 8.898 7.59 6.516 1 97.25 89 CYS A N 1
ATOM 733 C CA . CYS A 1 89 ? 8.867 6.34 7.266 1 97.25 89 CYS A CA 1
ATOM 734 C C . CYS A 1 89 ? 10.133 6.172 8.094 1 97.25 89 CYS A C 1
ATOM 736 O O . CYS A 1 89 ? 11.094 6.934 7.938 1 97.25 89 CYS A O 1
ATOM 738 N N . ARG A 1 90 ? 10.125 5.23 9.023 1 95.5 90 ARG A N 1
ATOM 739 C CA . ARG A 1 90 ? 11.211 5.059 9.977 1 95.5 90 ARG A CA 1
ATOM 740 C C . ARG A 1 90 ? 11.766 3.637 9.93 1 95.5 90 ARG A C 1
ATOM 742 O O . ARG A 1 90 ? 11.117 2.734 9.391 1 95.5 90 ARG A O 1
ATOM 749 N N . ASP A 1 91 ? 12.992 3.502 10.516 1 92.38 91 ASP A N 1
ATOM 750 C CA . ASP A 1 91 ? 13.531 2.172 10.781 1 92.38 91 ASP A CA 1
ATOM 751 C C . ASP A 1 91 ? 12.742 1.47 11.883 1 92.38 91 ASP A C 1
ATOM 753 O O . ASP A 1 91 ? 12.094 2.123 12.703 1 92.38 91 ASP A O 1
ATOM 757 N N . GLU A 1 92 ? 12.727 0.179 11.812 1 87.5 92 GLU A N 1
ATOM 758 C CA . GLU A 1 92 ? 12.188 -0.619 12.906 1 87.5 92 GLU A CA 1
ATOM 759 C C . GLU A 1 92 ? 13.297 -1.364 13.648 1 87.5 92 GLU A C 1
ATOM 761 O O . GLU A 1 92 ? 13.234 -2.588 13.789 1 87.5 92 GLU A O 1
ATOM 766 N N . LEU A 1 93 ? 14.25 -0.672 14.094 1 76.69 93 LEU A N 1
ATOM 767 C CA . LEU A 1 93 ? 15.438 -1.287 14.68 1 76.69 93 LEU A CA 1
ATOM 768 C C . LEU A 1 93 ? 15.227 -1.577 16.156 1 76.69 93 LEU A C 1
ATOM 770 O O . LEU A 1 93 ? 15.898 -2.438 16.734 1 76.69 93 LEU A O 1
ATOM 774 N N . HIS A 1 94 ? 14.391 -0.795 16.828 1 64.69 94 HIS A N 1
ATOM 775 C CA . HIS A 1 94 ? 14.203 -0.926 18.266 1 64.69 94 HIS A CA 1
ATOM 776 C C . HIS A 1 94 ? 13.727 -2.328 18.641 1 64.69 94 HIS A C 1
ATOM 778 O O . HIS A 1 94 ? 13.875 -2.754 19.797 1 64.69 94 HIS A O 1
ATOM 784 N N . SER A 1 95 ? 13.203 -2.934 17.734 1 58.97 95 SER A N 1
ATOM 785 C CA . SER A 1 95 ? 12.711 -4.277 18.016 1 58.97 95 SER A CA 1
ATOM 786 C C . SER A 1 95 ? 13.859 -5.281 18.094 1 58.97 95 SER A C 1
ATOM 788 O O . SER A 1 95 ? 13.656 -6.43 18.484 1 58.97 95 SER A O 1
ATOM 790 N N . LEU A 1 96 ? 15.086 -4.758 17.75 1 58.94 96 LEU A N 1
ATOM 791 C CA . LEU A 1 96 ? 16.219 -5.676 17.734 1 58.94 96 LEU A CA 1
ATOM 792 C C . LEU A 1 96 ? 16.938 -5.691 19.078 1 58.94 96 LEU A C 1
ATOM 794 O O . LEU A 1 96 ? 17.156 -4.637 19.672 1 58.94 96 LEU A O 1
ATOM 798 N N . SER A 1 97 ? 16.719 -6.773 19.781 1 54.47 97 SER A N 1
ATOM 799 C CA . SER A 1 97 ? 17.484 -6.977 21.016 1 54.47 97 SER A CA 1
ATOM 800 C C . SER A 1 97 ? 18.984 -7 20.75 1 54.47 97 SER A C 1
ATOM 802 O O . SER A 1 97 ? 19.406 -7.305 19.625 1 54.47 97 SER A O 1
ATOM 804 N N . ASP A 1 98 ? 19.797 -6.359 21.594 1 51.91 98 ASP A N 1
ATOM 805 C CA . ASP A 1 98 ? 21.25 -6.18 21.609 1 51.91 98 ASP A CA 1
ATOM 806 C C . ASP A 1 98 ? 21.953 -7.371 20.969 1 51.91 98 ASP A C 1
ATOM 808 O O . ASP A 1 98 ? 22.969 -7.207 20.297 1 51.91 98 ASP A O 1
ATOM 812 N N . GLY A 1 99 ? 21.703 -8.516 21.281 1 48.34 99 GLY A N 1
ATOM 813 C CA . GLY A 1 99 ? 22.562 -9.641 20.984 1 48.34 99 GLY A CA 1
ATOM 814 C C . GLY A 1 99 ? 22.516 -10.078 19.531 1 48.34 99 GLY A C 1
ATOM 815 O O . GLY A 1 99 ? 23.516 -10.586 19 1 48.34 99 GLY A O 1
ATOM 816 N N . GLU A 1 100 ? 21.422 -10.367 18.938 1 51.38 100 GLU A N 1
ATOM 817 C CA . GLU A 1 100 ? 21.297 -11.18 17.719 1 51.38 100 GLU A CA 1
ATOM 818 C C . GLU A 1 100 ? 21.266 -10.297 16.469 1 51.38 100 GLU A C 1
ATOM 820 O O . GLU A 1 100 ? 20.594 -10.633 15.492 1 51.38 100 GLU A O 1
ATOM 825 N N . LEU A 1 101 ? 21.922 -9.203 16.438 1 56 101 LEU A N 1
ATOM 826 C CA . LEU A 1 101 ? 21.656 -8.391 15.25 1 56 101 LEU A CA 1
ATOM 827 C C . LEU A 1 101 ? 22.438 -8.914 14.055 1 56 101 LEU A C 1
ATOM 829 O O . LEU A 1 101 ? 23.625 -8.602 13.891 1 56 101 LEU A O 1
ATOM 833 N N . ASP A 1 102 ? 21.984 -10.078 13.477 1 68.81 102 ASP A N 1
ATOM 834 C CA . ASP A 1 102 ? 22.641 -10.438 12.219 1 68.81 102 ASP A CA 1
ATOM 835 C C . ASP A 1 102 ? 22.297 -9.43 11.117 1 68.81 102 ASP A C 1
ATOM 837 O O . ASP A 1 102 ? 21.281 -8.734 11.203 1 68.81 102 ASP A O 1
ATOM 841 N N . HIS A 1 103 ? 23.312 -9.094 10.414 1 70.56 103 HIS A N 1
ATOM 842 C CA . HIS A 1 103 ? 23.281 -8.117 9.328 1 70.56 103 HIS A CA 1
ATOM 843 C C . HIS A 1 103 ? 22.016 -8.258 8.5 1 70.56 103 HIS A C 1
ATOM 845 O O . HIS A 1 103 ? 21.453 -7.258 8.047 1 70.56 103 HIS A O 1
ATOM 851 N N . PHE A 1 104 ? 21.531 -9.492 8.43 1 71 104 PHE A N 1
ATOM 852 C CA . PHE A 1 104 ? 20.359 -9.734 7.609 1 71 104 PHE A CA 1
ATOM 853 C C . PHE A 1 104 ? 19.109 -9.18 8.281 1 71 104 PHE A C 1
ATOM 855 O O . PHE A 1 104 ? 18.297 -8.508 7.645 1 71 104 PHE A O 1
ATOM 862 N N . ASP A 1 105 ? 19.062 -9.266 9.539 1 73.75 105 ASP A N 1
ATOM 863 C CA . ASP A 1 105 ? 17.891 -8.82 10.281 1 73.75 105 ASP A CA 1
ATOM 864 C C . ASP A 1 105 ? 17.812 -7.293 10.297 1 73.75 105 ASP A C 1
ATOM 866 O O . ASP A 1 105 ? 16.719 -6.727 10.172 1 73.75 105 ASP A O 1
ATOM 870 N N . VAL A 1 106 ? 18.953 -6.742 10.281 1 81.31 106 VAL A N 1
ATOM 871 C CA . VAL A 1 106 ? 19 -5.285 10.352 1 81.31 106 VAL A CA 1
ATOM 872 C C . VAL A 1 106 ? 18.562 -4.691 9.016 1 81.31 106 VAL A C 1
ATOM 874 O O . VAL A 1 106 ? 17.812 -3.707 8.977 1 81.31 106 VAL A O 1
ATOM 877 N N . THR A 1 107 ? 18.969 -5.285 7.922 1 87 107 THR A N 1
ATOM 878 C CA . THR A 1 107 ? 18.656 -4.75 6.602 1 87 107 THR A CA 1
ATOM 879 C C . THR A 1 107 ? 17.141 -4.777 6.352 1 87 107 THR A C 1
ATOM 881 O O . THR A 1 107 ? 16.578 -3.832 5.793 1 87 107 THR A O 1
ATOM 884 N N . TYR A 1 108 ? 16.516 -5.77 6.879 1 88.44 108 TYR A N 1
ATOM 885 C CA . TYR A 1 108 ? 15.062 -5.879 6.711 1 88.44 108 TYR A CA 1
ATOM 886 C C . TYR A 1 108 ? 14.344 -4.773 7.469 1 88.44 108 TYR A C 1
ATOM 888 O O . TYR A 1 108 ? 13.211 -4.418 7.129 1 88.44 108 TYR A O 1
ATOM 896 N N . LYS A 1 109 ? 14.992 -4.234 8.445 1 88.56 109 LYS A N 1
ATOM 897 C CA . LYS A 1 109 ? 14.305 -3.32 9.359 1 88.56 109 LYS A CA 1
ATOM 898 C C . LYS A 1 109 ? 14.578 -1.866 8.984 1 88.56 109 LYS A C 1
ATOM 900 O O . LYS A 1 109 ? 14.055 -0.949 9.617 1 88.56 109 LYS A O 1
ATOM 905 N N . ARG A 1 110 ? 15.367 -1.706 7.949 1 91.81 110 ARG A N 1
ATOM 906 C CA . ARG A 1 110 ? 15.641 -0.353 7.477 1 91.81 110 ARG A CA 1
ATOM 907 C C . ARG A 1 110 ? 14.438 0.216 6.727 1 91.81 110 ARG A C 1
ATOM 909 O O . ARG A 1 110 ? 13.719 -0.521 6.047 1 91.81 110 ARG A O 1
ATOM 916 N N . GLY A 1 111 ? 14.312 1.525 6.781 1 94.88 111 GLY A N 1
ATOM 917 C CA . GLY A 1 111 ? 13.18 2.199 6.176 1 94.88 111 GLY A CA 1
ATOM 918 C C . GLY A 1 111 ? 13.148 2.078 4.664 1 94.88 111 GLY A C 1
ATOM 919 O O . GLY A 1 111 ? 12.086 2.178 4.047 1 94.88 111 GLY A O 1
ATOM 920 N N . PHE A 1 112 ? 14.297 1.85 4.047 1 96 112 PHE A N 1
ATOM 921 C CA . PHE A 1 112 ? 14.336 1.741 2.594 1 96 112 PHE A CA 1
ATOM 922 C C . PHE A 1 112 ? 14.016 0.317 2.148 1 96 112 PHE A C 1
ATOM 924 O O . PHE A 1 112 ? 13.891 0.049 0.952 1 96 112 PHE A O 1
ATOM 931 N N . SER A 1 113 ? 13.891 -0.641 3.104 1 94.69 113 SER A N 1
ATOM 932 C CA . SER A 1 113 ? 13.68 -2.053 2.801 1 94.69 113 SER A CA 1
ATOM 933 C C . SER A 1 113 ? 12.203 -2.422 2.918 1 94.69 113 SER A C 1
ATOM 935 O O . SER A 1 113 ? 11.859 -3.467 3.475 1 94.69 113 SER A O 1
ATOM 937 N N . ARG A 1 114 ? 11.352 -1.563 2.451 1 96.44 114 ARG A N 1
ATOM 938 C CA . ARG A 1 114 ? 9.906 -1.757 2.537 1 96.44 114 ARG A CA 1
ATOM 939 C C . ARG A 1 114 ? 9.289 -1.878 1.148 1 96.44 114 ARG A C 1
ATOM 941 O O . ARG A 1 114 ? 8.961 -0.871 0.518 1 96.44 114 ARG A O 1
ATOM 948 N N . PRO A 1 115 ? 9.102 -3.143 0.691 1 97.56 115 PRO A N 1
ATOM 949 C CA . PRO A 1 115 ? 8.648 -3.32 -0.692 1 97.56 115 PRO A CA 1
ATOM 950 C C . PRO A 1 115 ? 7.273 -2.711 -0.949 1 97.56 115 PRO A C 1
ATOM 952 O O . PRO A 1 115 ? 7 -2.242 -2.057 1 97.56 115 PRO A O 1
ATOM 955 N N . ARG A 1 116 ? 6.367 -2.715 0.02 1 98.06 116 ARG A N 1
ATOM 956 C CA . ARG A 1 116 ? 5.047 -2.143 -0.206 1 98.06 116 ARG A CA 1
ATOM 957 C C . ARG A 1 116 ? 5.121 -0.625 -0.34 1 98.06 116 ARG A C 1
ATOM 959 O O . ARG A 1 116 ? 4.371 -0.026 -1.113 1 98.06 116 ARG A O 1
ATOM 966 N N . MET A 1 117 ? 6.004 0.038 0.396 1 98.06 117 MET A N 1
ATOM 967 C CA . MET A 1 117 ? 6.234 1.472 0.237 1 98.06 117 MET A CA 1
ATOM 968 C C . MET A 1 117 ? 6.781 1.784 -1.15 1 98.06 117 MET A C 1
ATOM 970 O O . MET A 1 117 ? 6.371 2.762 -1.778 1 98.06 117 MET A O 1
ATOM 974 N N . TRP A 1 118 ? 7.715 0.945 -1.634 1 98.38 118 TRP A N 1
ATOM 975 C CA . TRP A 1 118 ? 8.258 1.106 -2.98 1 98.38 118 TRP A CA 1
ATOM 976 C C . TRP A 1 118 ? 7.148 1.002 -4.023 1 98.38 118 TRP A C 1
ATOM 978 O O . TRP A 1 118 ? 7.105 1.79 -4.973 1 98.38 118 TRP A O 1
ATOM 988 N N . ALA A 1 119 ? 6.305 0.053 -3.82 1 97.75 119 ALA A N 1
ATOM 989 C CA . ALA A 1 119 ? 5.215 -0.178 -4.766 1 97.75 119 ALA A CA 1
ATOM 990 C C . ALA A 1 119 ? 4.254 1.008 -4.797 1 97.75 119 ALA A C 1
ATOM 992 O O . ALA A 1 119 ? 3.83 1.444 -5.867 1 97.75 119 ALA A O 1
ATOM 993 N N . GLN A 1 120 ? 3.967 1.556 -3.693 1 97 120 GLN A N 1
ATOM 994 C CA . GLN A 1 120 ? 2.918 2.564 -3.584 1 97 120 GLN A CA 1
ATOM 995 C C . GLN A 1 120 ? 3.469 3.961 -3.855 1 97 120 GLN A C 1
ATOM 997 O O . GLN A 1 120 ? 2.791 4.793 -4.461 1 97 120 GLN A O 1
ATOM 1002 N N . TYR A 1 121 ? 4.703 4.227 -3.375 1 97.44 121 TYR A N 1
ATOM 1003 C CA . TYR A 1 121 ? 5.16 5.609 -3.371 1 97.44 121 TYR A CA 1
ATOM 1004 C C . TYR A 1 121 ? 6.449 5.762 -4.172 1 97.44 121 TYR A C 1
ATOM 1006 O O . TYR A 1 121 ? 6.809 6.867 -4.574 1 97.44 121 TYR A O 1
ATOM 1014 N N . GLY A 1 122 ? 7.219 4.668 -4.363 1 98.12 122 GLY A N 1
ATOM 1015 C CA . GLY A 1 122 ? 8.508 4.707 -5.035 1 98.12 122 GLY A CA 1
ATOM 1016 C C . GLY A 1 122 ? 8.43 4.34 -6.504 1 98.12 122 GLY A C 1
ATOM 1017 O O . GLY A 1 122 ? 9.367 3.762 -7.055 1 98.12 122 GLY A O 1
ATOM 1018 N N . GLY A 1 123 ? 7.289 4.551 -7.125 1 97.25 123 GLY A N 1
ATOM 1019 C CA . GLY A 1 123 ? 7.145 4.23 -8.539 1 97.25 123 GLY A CA 1
ATOM 1020 C C . GLY A 1 123 ? 7.266 2.746 -8.828 1 97.25 123 GLY A C 1
ATOM 1021 O O . GLY A 1 123 ? 7.84 2.352 -9.844 1 97.25 123 GLY A O 1
ATOM 1022 N N . ASP A 1 124 ? 6.797 1.953 -7.938 1 96.75 124 ASP A N 1
ATOM 1023 C CA . ASP A 1 124 ? 6.934 0.507 -8.078 1 96.75 124 ASP A CA 1
ATOM 1024 C C . ASP A 1 124 ? 8.391 0.116 -8.32 1 96.75 124 ASP A C 1
ATOM 1026 O O . ASP A 1 124 ? 8.695 -0.585 -9.289 1 96.75 124 ASP A O 1
ATOM 1030 N N . HIS A 1 125 ? 9.289 0.676 -7.594 1 97.81 125 HIS A N 1
ATOM 1031 C CA . HIS A 1 125 ? 10.727 0.404 -7.547 1 97.81 125 HIS A CA 1
ATOM 1032 C C . HIS A 1 125 ? 11.461 1.124 -8.672 1 97.81 125 HIS A C 1
ATOM 1034 O O . HIS A 1 125 ? 12.672 0.955 -8.836 1 97.81 125 HIS A O 1
ATOM 1040 N N . SER A 1 126 ? 10.82 1.986 -9.422 1 98.06 126 SER A N 1
ATOM 1041 C CA . SER A 1 126 ? 11.508 2.768 -10.445 1 98.06 126 SER A CA 1
ATOM 1042 C C . SER A 1 126 ? 11.906 4.141 -9.914 1 98.06 126 SER A C 1
ATOM 1044 O O . SER A 1 126 ? 12.539 4.926 -10.625 1 98.06 126 SER A O 1
ATOM 1046 N N . GLY A 1 127 ? 11.547 4.422 -8.68 1 98.69 127 GLY A N 1
ATOM 1047 C CA . GLY A 1 127 ? 11.82 5.715 -8.07 1 98.69 127 GLY A CA 1
ATOM 1048 C C . GLY A 1 127 ? 13 5.688 -7.117 1 98.69 127 GLY A C 1
ATOM 1049 O O . GLY A 1 127 ? 13.977 4.98 -7.352 1 98.69 127 GLY A O 1
ATOM 1050 N N . VAL A 1 128 ? 12.883 6.613 -6.086 1 98.81 128 VAL A N 1
ATOM 1051 C CA . VAL A 1 128 ? 13.977 6.738 -5.125 1 98.81 128 VAL A CA 1
ATOM 1052 C C . VAL A 1 128 ? 13.414 6.812 -3.709 1 98.81 128 VAL A C 1
ATOM 1054 O O . VAL A 1 128 ? 12.227 7.086 -3.52 1 98.81 128 VAL A O 1
ATOM 1057 N N . CYS A 1 129 ? 14.18 6.469 -2.805 1 98.62 129 CYS A N 1
ATOM 1058 C CA . CYS A 1 129 ? 13.977 6.711 -1.381 1 98.62 129 CYS A CA 1
ATOM 1059 C C . CYS A 1 129 ? 15.031 7.664 -0.833 1 98.62 129 CYS A C 1
ATOM 1061 O O . CYS A 1 129 ? 16.219 7.355 -0.854 1 98.62 129 CYS A O 1
ATOM 1063 N N . LEU A 1 130 ? 14.602 8.828 -0.394 1 98.69 130 LEU A N 1
ATOM 1064 C CA . LEU A 1 130 ? 15.484 9.836 0.178 1 98.69 130 LEU A CA 1
ATOM 1065 C C . LEU A 1 130 ? 15.672 9.609 1.675 1 98.69 130 LEU A C 1
ATOM 1067 O O . LEU A 1 130 ? 14.695 9.477 2.412 1 98.69 130 LEU A O 1
ATOM 1071 N N . VAL A 1 131 ? 16.922 9.539 2.088 1 97.38 131 VAL A N 1
ATOM 1072 C CA . VAL A 1 131 ? 17.234 9.25 3.482 1 97.38 131 VAL A CA 1
ATOM 1073 C C . VAL A 1 131 ? 17.781 10.5 4.164 1 97.38 131 VAL A C 1
ATOM 1075 O O . VAL A 1 131 ? 18.828 11.031 3.766 1 97.38 131 VAL A O 1
ATOM 1078 N N . PHE A 1 132 ? 17.094 10.898 5.227 1 97.44 132 PHE A N 1
ATOM 1079 C CA . PHE A 1 132 ? 17.438 12.156 5.875 1 97.44 132 PHE A CA 1
ATOM 1080 C C . PHE A 1 132 ? 17.938 11.922 7.297 1 97.44 132 PHE A C 1
ATOM 1082 O O . PHE A 1 132 ? 17.453 11.031 7.992 1 97.44 132 PHE A O 1
ATOM 1089 N N . ASP A 1 133 ? 18.875 12.773 7.672 1 95.81 133 ASP A N 1
ATOM 1090 C CA . ASP A 1 133 ? 19.203 12.938 9.086 1 95.81 133 ASP A CA 1
ATOM 1091 C C . ASP A 1 133 ? 18.062 13.633 9.828 1 95.81 133 ASP A C 1
ATOM 1093 O O . ASP A 1 133 ? 17.75 14.789 9.539 1 95.81 133 ASP A O 1
ATOM 1097 N N . THR A 1 134 ? 17.531 13.008 10.812 1 97 134 THR A N 1
ATOM 1098 C CA . THR A 1 134 ? 16.312 13.5 11.469 1 97 134 THR A CA 1
ATOM 1099 C C . THR A 1 134 ? 16.578 14.852 12.133 1 97 134 THR A C 1
ATOM 1101 O O . THR A 1 134 ? 15.797 15.789 11.953 1 97 134 THR A O 1
ATOM 1104 N N . GLN A 1 135 ? 17.594 14.938 12.883 1 96.62 135 GLN A N 1
ATOM 1105 C CA . GLN A 1 135 ? 17.891 16.156 13.641 1 96.62 135 GLN A CA 1
ATOM 1106 C C . GLN A 1 135 ? 18.125 17.328 12.703 1 96.62 135 GLN A C 1
ATOM 1108 O O . GLN A 1 135 ? 17.578 18.422 12.922 1 96.62 135 GLN A O 1
ATOM 1113 N N . LYS A 1 136 ? 18.906 17.125 11.688 1 97.5 136 LYS A N 1
ATOM 1114 C CA . LYS A 1 136 ? 19.188 18.203 10.727 1 97.5 136 LYS A CA 1
ATOM 1115 C C . LYS A 1 136 ? 17.922 18.609 9.984 1 97.5 136 LYS A C 1
ATOM 1117 O O . LYS A 1 136 ? 17.688 19.797 9.773 1 97.5 136 LYS A O 1
ATOM 1122 N N . LEU A 1 137 ? 17.125 17.641 9.625 1 98.31 137 LEU A N 1
ATOM 1123 C CA . LEU A 1 137 ? 15.883 17.922 8.914 1 98.31 137 LEU A CA 1
ATOM 1124 C C . LEU A 1 137 ? 14.945 18.781 9.758 1 98.31 137 LEU A C 1
ATOM 1126 O O . LEU A 1 137 ? 14.438 19.797 9.297 1 98.31 137 LEU A O 1
ATOM 1130 N N . LEU A 1 138 ? 14.773 18.375 11.008 1 98.25 138 LEU A N 1
ATOM 1131 C CA . LEU A 1 138 ? 13.867 19.078 11.906 1 98.25 138 LEU A CA 1
ATOM 1132 C C . LEU A 1 138 ? 14.375 20.5 12.18 1 98.25 138 LEU A C 1
ATOM 1134 O O . LEU A 1 138 ? 13.578 21.438 12.273 1 98.25 138 LEU A O 1
ATOM 1138 N N . ARG A 1 139 ? 15.664 20.609 12.289 1 98.06 139 ARG A N 1
ATOM 1139 C CA . ARG A 1 139 ? 16.25 21.938 12.469 1 98.06 139 ARG A CA 1
ATOM 1140 C C . ARG A 1 139 ? 15.914 22.844 11.289 1 98.06 139 ARG A C 1
ATOM 1142 O O . ARG A 1 139 ? 15.523 23.984 11.477 1 98.06 139 ARG A O 1
ATOM 1149 N N . ASN A 1 140 ? 16.078 22.312 10.094 1 98.31 140 ASN A N 1
ATOM 1150 C CA . ASN A 1 140 ? 15.797 23.094 8.891 1 98.31 140 ASN A CA 1
ATOM 1151 C C . ASN A 1 140 ? 14.32 23.453 8.789 1 98.31 140 ASN A C 1
ATOM 1153 O O . ASN A 1 140 ? 13.977 24.594 8.453 1 98.31 140 ASN A O 1
ATOM 1157 N N . PHE A 1 141 ? 13.43 22.531 9.117 1 98.5 141 PHE A N 1
ATOM 1158 C CA . PHE A 1 141 ? 11.992 22.781 9.078 1 98.5 141 PHE A CA 1
ATOM 1159 C C . PHE A 1 141 ? 11.594 23.812 10.133 1 98.5 141 PHE A C 1
ATOM 1161 O O . PHE A 1 141 ? 10.734 24.656 9.891 1 98.5 141 PHE A O 1
ATOM 1168 N N . LYS A 1 142 ? 12.195 23.703 11.281 1 98.12 142 LYS A N 1
ATOM 1169 C CA . LYS A 1 142 ? 11.906 24.656 12.352 1 98.12 142 LYS A CA 1
ATOM 1170 C C . LYS A 1 142 ? 12.32 26.062 11.945 1 98.12 142 LYS A C 1
ATOM 1172 O O . LYS A 1 142 ? 11.555 27.016 12.141 1 98.12 142 LYS A O 1
ATOM 1177 N N . ALA A 1 143 ? 13.508 26.188 11.422 1 98.19 143 ALA A N 1
ATOM 1178 C CA . ALA A 1 143 ? 13.992 27.484 10.969 1 98.19 143 ALA A CA 1
ATOM 1179 C C . ALA A 1 143 ? 13.062 28.078 9.914 1 98.19 143 ALA A C 1
ATOM 1181 O O . ALA A 1 143 ? 12.75 29.281 9.953 1 98.19 143 ALA A O 1
ATOM 1182 N N . PHE A 1 144 ? 12.625 27.281 9 1 97.69 144 PHE A N 1
ATOM 1183 C CA . PHE A 1 144 ? 11.695 27.719 7.969 1 97.69 144 PHE A CA 1
ATOM 1184 C C . PHE A 1 144 ? 10.383 28.188 8.586 1 97.69 144 PHE A C 1
ATOM 1186 O O . PHE A 1 144 ? 9.859 29.25 8.219 1 97.69 144 PHE A O 1
ATOM 1193 N N . GLY A 1 145 ? 9.844 27.359 9.508 1 97.12 145 GLY A N 1
ATOM 1194 C CA . GLY A 1 145 ? 8.609 27.719 10.188 1 97.12 145 GLY A CA 1
ATOM 1195 C C . GLY A 1 145 ? 8.688 29.062 10.891 1 97.12 145 GLY A C 1
ATOM 1196 O O . GLY A 1 145 ? 7.777 29.891 10.773 1 97.12 145 GLY A O 1
ATOM 1197 N N . VAL A 1 146 ? 9.766 29.312 11.547 1 97.25 146 VAL A N 1
ATOM 1198 C CA . VAL A 1 146 ? 9.961 30.562 12.266 1 97.25 146 VAL A CA 1
ATOM 1199 C C . VAL A 1 146 ? 9.977 31.719 11.273 1 97.25 146 VAL A C 1
ATOM 1201 O O . VAL A 1 146 ? 9.289 32.719 11.484 1 97.25 146 VAL A O 1
ATOM 1204 N N . LYS A 1 147 ? 10.672 31.547 10.258 1 96.44 147 LYS A N 1
ATOM 1205 C CA . LYS A 1 147 ? 10.812 32.594 9.258 1 96.44 147 LYS A CA 1
ATOM 1206 C C . LYS A 1 147 ? 9.469 32.938 8.617 1 96.44 147 LYS A C 1
ATOM 1208 O O . LYS A 1 147 ? 9.195 34.094 8.297 1 96.44 147 LYS A O 1
ATOM 1213 N N . GLN A 1 148 ? 8.641 31.938 8.461 1 95.94 148 GLN A N 1
ATOM 1214 C CA . GLN A 1 148 ? 7.367 32.125 7.77 1 95.94 148 GLN A CA 1
ATOM 1215 C C . GLN A 1 148 ? 6.223 32.312 8.758 1 95.94 148 GLN A C 1
ATOM 1217 O O . GLN A 1 148 ? 5.059 32.406 8.359 1 95.94 148 GLN A O 1
ATOM 1222 N N . ASN A 1 149 ? 6.535 32.375 10.039 1 95.25 149 ASN A N 1
ATOM 1223 C CA . ASN A 1 149 ? 5.547 32.531 11.102 1 95.25 149 ASN A CA 1
ATOM 1224 C C . ASN A 1 149 ? 4.547 31.359 11.094 1 95.25 149 ASN A C 1
ATOM 1226 O O . ASN A 1 149 ? 3.336 31.594 11.141 1 95.25 149 ASN A O 1
ATOM 1230 N N . LEU A 1 150 ? 5.098 30.188 10.93 1 96.62 150 LEU A N 1
ATOM 1231 C CA . LEU A 1 150 ? 4.32 28.953 11.008 1 96.62 150 LEU A CA 1
ATOM 1232 C C . LEU A 1 150 ? 4.727 28.125 12.219 1 96.62 150 LEU A C 1
ATOM 1234 O O . LEU A 1 150 ? 5.898 28.109 12.602 1 96.62 150 LEU A O 1
ATOM 1238 N N . ARG A 1 151 ? 3.795 27.453 12.742 1 95.94 151 ARG A N 1
ATOM 1239 C CA . ARG A 1 151 ? 4.062 26.516 13.836 1 95.94 151 ARG A CA 1
ATOM 1240 C C . ARG A 1 151 ? 4.434 25.141 13.305 1 95.94 151 ARG A C 1
ATOM 1242 O O . ARG A 1 151 ? 3.838 24.672 12.336 1 95.94 151 ARG A O 1
ATOM 1249 N N . LEU A 1 152 ? 5.422 24.531 13.953 1 97.56 152 LEU A N 1
ATOM 1250 C CA . LEU A 1 152 ? 5.859 23.203 13.555 1 97.56 152 LEU A CA 1
ATOM 1251 C C . LEU A 1 152 ? 5.441 22.156 14.586 1 97.56 152 LEU A C 1
ATOM 1253 O O . LEU A 1 152 ? 5.652 22.344 15.789 1 97.56 152 LEU A O 1
ATOM 1257 N N . ILE A 1 153 ? 4.777 21.156 14.156 1 97.69 153 ILE A N 1
ATOM 1258 C CA . ILE A 1 153 ? 4.5 19.969 14.945 1 97.69 153 ILE A CA 1
ATOM 1259 C C . ILE A 1 153 ? 5.027 18.734 14.211 1 97.69 153 ILE A C 1
ATOM 1261 O O . ILE A 1 153 ? 4.855 18.609 13 1 97.69 153 ILE A O 1
ATOM 1265 N N . ASP A 1 154 ? 5.805 17.891 14.859 1 98.12 154 ASP A N 1
ATOM 1266 C CA . ASP A 1 154 ? 6.285 16.656 14.25 1 98.12 154 ASP A CA 1
ATOM 1267 C C . ASP A 1 154 ? 6.125 15.469 15.203 1 98.12 154 ASP A C 1
ATOM 1269 O O . ASP A 1 154 ? 5.949 15.656 16.406 1 98.12 154 ASP A O 1
ATOM 1273 N N . GLY A 1 155 ? 6.047 14.289 14.609 1 97.62 155 GLY A N 1
ATOM 1274 C CA . GLY A 1 155 ? 5.965 13.109 15.453 1 97.62 155 GLY A CA 1
ATOM 1275 C C . GLY A 1 155 ? 5.555 11.859 14.703 1 97.62 155 GLY A C 1
ATOM 1276 O O . GLY A 1 155 ? 5.348 11.898 13.484 1 97.62 155 GLY A O 1
ATOM 1277 N N . LYS A 1 156 ? 5.539 10.773 15.469 1 97.69 156 LYS A N 1
ATOM 1278 C CA . LYS A 1 156 ? 5.09 9.492 14.93 1 97.69 156 LYS A CA 1
ATOM 1279 C C . LYS A 1 156 ? 3.582 9.492 14.703 1 97.69 156 LYS A C 1
ATOM 1281 O O . LYS A 1 156 ? 2.826 10.039 15.508 1 97.69 156 LYS A O 1
ATOM 1286 N N . VAL A 1 157 ? 3.154 8.891 13.625 1 97.88 157 VAL A N 1
ATOM 1287 C CA . VAL A 1 157 ? 1.735 8.688 13.352 1 97.88 157 VAL A CA 1
ATOM 1288 C C . VAL A 1 157 ? 1.223 7.48 14.125 1 97.88 157 VAL A C 1
ATOM 1290 O O . VAL A 1 157 ? 1.896 6.449 14.195 1 97.88 157 VAL A O 1
ATOM 1293 N N . GLU A 1 158 ? 0.104 7.695 14.742 1 97.19 158 GLU A N 1
ATOM 1294 C CA . GLU A 1 158 ? -0.59 6.594 15.398 1 97.19 158 GLU A CA 1
ATOM 1295 C C . GLU A 1 158 ? -1.562 5.902 14.445 1 97.19 158 GLU A C 1
ATOM 1297 O O . GLU A 1 158 ? -2.123 6.543 13.555 1 97.19 158 GLU A O 1
ATOM 1302 N N . TYR A 1 159 ? -1.739 4.613 14.664 1 96.44 159 TYR A N 1
ATOM 1303 C CA . TYR A 1 159 ? -2.658 3.832 13.844 1 96.44 159 TYR A CA 1
ATOM 1304 C C . TYR A 1 159 ? -3.758 3.209 14.695 1 96.44 159 TYR A C 1
ATOM 1306 O O . TYR A 1 159 ? -3.475 2.465 15.641 1 96.44 159 TYR A O 1
ATOM 1314 N N . ALA A 1 160 ? -5.02 3.566 14.344 1 93 160 ALA A N 1
ATOM 1315 C CA . ALA A 1 160 ? -6.129 3.072 15.156 1 93 160 ALA A CA 1
ATOM 1316 C C . ALA A 1 160 ? -7.445 3.143 14.383 1 93 160 ALA A C 1
ATOM 1318 O O . ALA A 1 160 ? -7.629 4.02 13.539 1 93 160 ALA A O 1
ATOM 1319 N N . ASN A 1 161 ? -8.289 2.111 14.664 1 89.44 161 ASN A N 1
ATOM 1320 C CA . ASN A 1 161 ? -9.688 2.16 14.242 1 89.44 161 ASN A CA 1
ATOM 1321 C C . ASN A 1 161 ? -10.586 2.719 15.344 1 89.44 161 ASN A C 1
ATOM 1323 O O . ASN A 1 161 ? -10.617 2.178 16.453 1 89.44 161 ASN A O 1
ATOM 1327 N N . ARG A 1 162 ? -11.141 3.873 15.023 1 80.56 162 ARG A N 1
ATOM 1328 C CA . ARG A 1 162 ? -11.945 4.516 16.062 1 80.56 162 ARG A CA 1
ATOM 1329 C C . ARG A 1 162 ? -13.398 4.652 15.617 1 80.56 162 ARG A C 1
ATOM 1331 O O . ARG A 1 162 ? -13.68 4.934 14.453 1 80.56 162 ARG A O 1
ATOM 1338 N N . LYS A 1 163 ? -14.273 4.52 16.609 1 75.94 163 LYS A N 1
ATOM 1339 C CA . LYS A 1 163 ? -15.703 4.684 16.375 1 75.94 163 LYS A CA 1
ATOM 1340 C C . LYS A 1 163 ? -16.078 6.156 16.25 1 75.94 163 LYS A C 1
ATOM 1342 O O . LYS A 1 163 ? -15.492 7.008 16.922 1 75.94 163 LYS A O 1
ATOM 1347 N N . PRO A 1 164 ? -16.922 6.512 15.234 1 63.06 164 PRO A N 1
ATOM 1348 C CA . PRO A 1 164 ? -17.312 7.918 15.109 1 63.06 164 PRO A CA 1
ATOM 1349 C C . PRO A 1 164 ? -17.969 8.469 16.375 1 63.06 164 PRO A C 1
ATOM 1351 O O . PRO A 1 164 ? -17.859 9.664 16.656 1 63.06 164 PRO A O 1
ATOM 1354 N N . ASN A 1 165 ? -19.062 7.688 16.922 1 58.44 165 ASN A N 1
ATOM 1355 C CA . ASN A 1 165 ? -19.938 8.211 17.969 1 58.44 165 ASN A CA 1
ATOM 1356 C C . ASN A 1 165 ? -19.25 8.195 19.328 1 58.44 165 ASN A C 1
ATOM 1358 O O . ASN A 1 165 ? -19.391 7.23 20.094 1 58.44 165 ASN A O 1
ATOM 1362 N N . GLY A 1 166 ? -18 8.523 19.375 1 53.28 166 GLY A N 1
ATOM 1363 C CA . GLY A 1 166 ? -17.641 8.594 20.781 1 53.28 166 GLY A CA 1
ATOM 1364 C C . GLY A 1 166 ? -18.625 9.375 21.625 1 53.28 166 GLY A C 1
ATOM 1365 O O . GLY A 1 166 ? -19.531 10.023 21.078 1 53.28 166 GLY A O 1
ATOM 1366 N N . ASN A 1 167 ? -18.719 9.18 22.859 1 48.78 167 ASN A N 1
ATOM 1367 C CA . ASN A 1 167 ? -19.594 9.844 23.812 1 48.78 167 ASN A CA 1
ATOM 1368 C C . ASN A 1 167 ? -19.719 11.336 23.531 1 48.78 167 ASN A C 1
ATOM 1370 O O . ASN A 1 167 ? -18.781 12.094 23.75 1 48.78 167 ASN A O 1
ATOM 1374 N N . ILE A 1 168 ? -20.703 11.672 22.656 1 49.25 168 ILE A N 1
ATOM 1375 C CA . ILE A 1 168 ? -21.031 13.07 22.391 1 49.25 168 ILE A CA 1
ATOM 1376 C C . ILE A 1 168 ? -20.844 13.898 23.656 1 49.25 168 ILE A C 1
ATOM 1378 O O . ILE A 1 168 ? -20.516 15.086 23.594 1 49.25 168 ILE A O 1
ATOM 1382 N N . ALA A 1 169 ? -21.078 13.164 24.688 1 50.09 169 ALA A N 1
ATOM 1383 C CA . ALA A 1 169 ? -21.094 13.938 25.938 1 50.09 169 ALA A CA 1
ATOM 1384 C C . ALA A 1 169 ? -19.688 14.414 26.281 1 50.09 169 ALA A C 1
ATOM 1386 O O . ALA A 1 169 ? -19.516 15.289 27.141 1 50.09 169 ALA A O 1
ATOM 1387 N N . ARG A 1 170 ? -18.719 13.922 25.562 1 57 170 ARG A N 1
ATOM 1388 C CA . ARG A 1 170 ? -17.391 14.391 25.922 1 57 170 ARG A CA 1
ATOM 1389 C C . ARG A 1 170 ? -16.672 14.984 24.719 1 57 170 ARG A C 1
ATOM 1391 O O . ARG A 1 170 ? -16.875 14.531 23.578 1 57 170 ARG A O 1
ATOM 1398 N N . GLN A 1 171 ? -16.172 16.203 24.906 1 64.88 171 GLN A N 1
ATOM 1399 C CA . GLN A 1 171 ? -15.367 16.891 23.906 1 64.88 171 GLN A CA 1
ATOM 1400 C C . GLN A 1 171 ? -14.336 15.953 23.281 1 64.88 171 GLN A C 1
ATOM 1402 O O . GLN A 1 171 ? -13.617 15.25 24 1 64.88 171 GLN A O 1
ATOM 1407 N N . ASN A 1 172 ? -14.539 15.734 21.953 1 83.38 172 ASN A N 1
ATOM 1408 C CA . ASN A 1 172 ? -13.516 14.992 21.219 1 83.38 172 ASN A CA 1
ATOM 1409 C C . ASN A 1 172 ? -13.07 15.734 19.969 1 83.38 172 ASN A C 1
ATOM 1411 O O . ASN A 1 172 ? -13.453 16.891 19.75 1 83.38 172 ASN A O 1
ATOM 1415 N N . ALA A 1 173 ? -12.195 15.219 19.219 1 91.81 173 ALA A N 1
ATOM 1416 C CA . ALA A 1 173 ? -11.555 15.883 18.094 1 91.81 173 ALA A CA 1
ATOM 1417 C C . ALA A 1 173 ? -12.57 16.25 17.016 1 91.81 173 ALA A C 1
ATOM 1419 O O . ALA A 1 173 ? -12.352 17.172 16.234 1 91.81 173 ALA A O 1
ATOM 1420 N N . PHE A 1 174 ? -13.766 15.617 17.078 1 91.44 174 PHE A N 1
ATOM 1421 C CA . PHE A 1 174 ? -14.773 15.867 16.062 1 91.44 174 PHE A CA 1
ATOM 1422 C C . PHE A 1 174 ? -15.984 16.562 16.656 1 91.44 174 PHE A C 1
ATOM 1424 O O . PHE A 1 174 ? -17.125 16.312 16.25 1 91.44 174 PHE A O 1
ATOM 1431 N N . THR A 1 175 ? -15.742 17.406 17.625 1 90.5 175 THR A N 1
ATOM 1432 C CA . THR A 1 175 ? -16.781 18.234 18.234 1 90.5 175 THR A CA 1
ATOM 1433 C C . THR A 1 175 ? -16.344 19.703 18.266 1 90.5 175 THR A C 1
ATOM 1435 O O . THR A 1 175 ? -15.219 20.016 18.656 1 90.5 175 THR A O 1
ATOM 1438 N N . ILE A 1 176 ? -17.312 20.5 17.875 1 91.75 176 ILE A N 1
ATOM 1439 C CA . ILE A 1 176 ? -17.094 21.938 17.969 1 91.75 176 ILE A CA 1
ATOM 1440 C C . ILE A 1 176 ? -17.594 22.453 19.328 1 91.75 176 ILE A C 1
ATOM 1442 O O . ILE A 1 176 ? -18.719 22.156 19.734 1 91.75 176 ILE A O 1
ATOM 1446 N N . ASP A 1 177 ? -16.734 23.141 19.984 1 89.62 177 ASP A N 1
ATOM 1447 C CA . ASP A 1 177 ? -17.141 23.828 21.188 1 89.62 177 ASP A CA 1
ATOM 1448 C C . ASP A 1 177 ? -17.781 25.172 20.859 1 89.62 177 ASP A C 1
ATOM 1450 O O . ASP A 1 177 ? -17.094 26.156 20.562 1 89.62 177 ASP A O 1
ATOM 1454 N N . GLY A 1 178 ? -19.078 25.172 21 1 89.19 178 GLY A N 1
ATOM 1455 C CA . GLY A 1 178 ? -19.828 26.359 20.594 1 89.19 178 GLY A CA 1
ATOM 1456 C C . GLY A 1 178 ? -19.422 27.609 21.344 1 89.19 178 GLY A C 1
ATOM 1457 O O . GLY A 1 178 ? -19.438 28.703 20.781 1 89.19 178 GLY A O 1
ATOM 1458 N N . THR A 1 179 ? -19.078 27.5 22.562 1 89.75 179 THR A N 1
ATOM 1459 C CA . THR A 1 179 ? -18.672 28.641 23.375 1 89.75 179 THR A CA 1
ATOM 1460 C C . THR A 1 179 ? -17.391 29.266 22.812 1 89.75 179 THR A C 1
ATOM 1462 O O . THR A 1 179 ? -17.344 30.469 22.578 1 89.75 179 THR A O 1
ATOM 1465 N N . GLU A 1 180 ? -16.406 28.438 22.578 1 91.56 180 GLU A N 1
ATOM 1466 C CA . GLU A 1 180 ? -15.148 28.938 22.047 1 91.56 180 GLU A CA 1
ATOM 1467 C C . GLU A 1 180 ? -15.305 29.422 20.609 1 91.56 180 GLU A C 1
ATOM 1469 O O . GLU A 1 180 ? -14.68 30.406 20.203 1 91.56 180 GLU A O 1
ATOM 1474 N N . TYR A 1 181 ? -16.078 28.734 19.938 1 91.5 181 TYR A N 1
ATOM 1475 C CA . TYR A 1 181 ? -16.312 29.047 18.531 1 91.5 181 TYR A CA 1
ATOM 1476 C C . TYR A 1 181 ? -16.891 30.453 18.375 1 91.5 181 TYR A C 1
ATOM 1478 O O . TYR A 1 181 ? -16.547 31.172 17.422 1 91.5 181 TYR A O 1
ATOM 1486 N N . ARG A 1 182 ? -17.719 30.859 19.281 1 88.62 182 ARG A N 1
ATOM 1487 C CA . ARG A 1 182 ? -18.359 32.156 19.25 1 88.62 182 ARG A CA 1
ATOM 1488 C C . ARG A 1 182 ? -17.391 33.281 19.641 1 88.62 182 ARG A C 1
ATOM 1490 O O . ARG A 1 182 ? -17.484 34.406 19.141 1 88.62 182 ARG A O 1
ATOM 1497 N N . ASN A 1 183 ? -16.453 32.969 20.406 1 92.81 183 ASN A N 1
ATOM 1498 C CA . ASN A 1 183 ? -15.578 33.969 21 1 92.81 183 ASN A CA 1
ATOM 1499 C C . ASN A 1 183 ? -14.336 34.188 20.156 1 92.81 183 ASN A C 1
ATOM 1501 O O . ASN A 1 183 ? -13.648 35.219 20.328 1 92.81 183 ASN A O 1
ATOM 1505 N N . LEU A 1 184 ? -14.031 33.312 19.266 1 94.81 184 LEU A N 1
ATOM 1506 C CA . LEU A 1 184 ? -12.812 33.375 18.484 1 94.81 184 LEU A CA 1
ATOM 1507 C C . LEU A 1 184 ? -13.133 33.625 17 1 94.81 184 LEU A C 1
ATOM 1509 O O . LEU A 1 184 ? -14.227 33.281 16.547 1 94.81 184 LEU A O 1
ATOM 1513 N N . SER A 1 185 ? -12.125 34.25 16.344 1 94.75 185 SER A N 1
ATOM 1514 C CA . SER A 1 185 ? -12.25 34.281 14.883 1 94.75 185 SER A CA 1
ATOM 1515 C C . SER A 1 185 ? -12.188 32.844 14.32 1 94.75 185 SER A C 1
ATOM 1517 O O . SER A 1 185 ? -11.758 31.922 15.008 1 94.75 185 SER A O 1
ATOM 1519 N N . ARG A 1 186 ? -12.523 32.688 13.094 1 93.06 186 ARG A N 1
ATOM 1520 C CA . ARG A 1 186 ? -12.469 31.391 12.453 1 93.06 186 ARG A CA 1
ATOM 1521 C C . ARG A 1 186 ? -11.047 30.828 12.469 1 93.06 186 ARG A C 1
ATOM 1523 O O . ARG A 1 186 ? -10.852 29.641 12.766 1 93.06 186 ARG A O 1
ATOM 1530 N N . TYR A 1 187 ? -10.148 31.641 12.125 1 94.38 187 TYR A N 1
ATOM 1531 C CA . TYR A 1 187 ? -8.742 31.234 12.109 1 94.38 187 TYR A CA 1
ATOM 1532 C C . TYR A 1 187 ? -8.281 30.812 13.5 1 94.38 187 TYR A C 1
ATOM 1534 O O . TYR A 1 187 ? -7.68 29.75 13.672 1 94.38 187 TYR A O 1
ATOM 1542 N N . ASP A 1 188 ? -8.602 31.641 14.477 1 96.12 188 ASP A N 1
ATOM 1543 C CA . ASP A 1 188 ? -8.148 31.391 15.844 1 96.12 188 ASP A CA 1
ATOM 1544 C C . ASP A 1 188 ? -8.781 30.109 16.391 1 96.12 188 ASP A C 1
ATOM 1546 O O . ASP A 1 188 ? -8.141 29.375 17.156 1 96.12 188 ASP A O 1
ATOM 1550 N N . TYR A 1 189 ? -10.023 29.891 16.047 1 95.56 189 TYR A N 1
ATOM 1551 C CA . TYR A 1 189 ? -10.664 28.688 16.547 1 95.56 189 TYR A CA 1
ATOM 1552 C C . TYR A 1 189 ? -10.039 27.438 15.922 1 95.56 189 TYR A C 1
ATOM 1554 O O . TYR A 1 189 ? -9.836 26.438 16.609 1 95.56 189 TYR A O 1
ATOM 1562 N N . ALA A 1 190 ? -9.805 27.516 14.625 1 95.81 190 ALA A N 1
ATOM 1563 C CA . ALA A 1 190 ? -9.148 26.391 13.961 1 95.81 190 ALA A CA 1
ATOM 1564 C C . ALA A 1 190 ? -7.805 26.078 14.625 1 95.81 190 ALA A C 1
ATOM 1566 O O . ALA A 1 190 ? -7.484 24.906 14.867 1 95.81 190 ALA A O 1
ATOM 1567 N N . GLN A 1 191 ? -7.059 27.109 14.891 1 95 191 GLN A N 1
ATOM 1568 C CA . GLN A 1 191 ? -5.773 26.938 15.562 1 95 191 GLN A CA 1
ATOM 1569 C C . GLN A 1 191 ? -5.949 26.297 16.938 1 95 191 GLN A C 1
ATOM 1571 O O . GLN A 1 191 ? -5.219 25.375 17.297 1 95 191 GLN A O 1
ATOM 1576 N N . TYR A 1 192 ? -6.871 26.859 17.594 1 95.44 192 TYR A N 1
ATOM 1577 C CA . TYR A 1 192 ? -7.188 26.359 18.938 1 95.44 192 TYR A CA 1
ATOM 1578 C C . TYR A 1 192 ? -7.543 24.875 18.891 1 95.44 192 TYR A C 1
ATOM 1580 O O . TYR A 1 192 ? -7.023 24.078 19.688 1 95.44 192 TYR A O 1
ATOM 1588 N N . HIS A 1 193 ? -8.398 24.531 18 1 95.5 193 HIS A N 1
ATOM 1589 C CA . HIS A 1 193 ? -8.875 23.156 17.859 1 95.5 193 HIS A CA 1
ATOM 1590 C C . HIS A 1 193 ? -7.734 22.219 17.484 1 95.5 193 HIS A C 1
ATOM 1592 O O . HIS A 1 193 ? -7.602 21.125 18.047 1 95.5 193 HIS A O 1
ATOM 1598 N N . VAL A 1 194 ? -6.855 22.594 16.562 1 95.75 194 VAL A N 1
ATOM 1599 C CA . VAL A 1 194 ? -5.734 21.781 16.094 1 95.75 194 VAL A CA 1
ATOM 1600 C C . VAL A 1 194 ? -4.727 21.594 17.234 1 95.75 194 VAL A C 1
ATOM 1602 O O . VAL A 1 194 ? -4.207 20.5 17.438 1 95.75 194 VAL A O 1
ATOM 1605 N N . GLU A 1 195 ? -4.449 22.625 17.906 1 94.94 195 GLU A N 1
ATOM 1606 C CA . GLU A 1 195 ? -3.504 22.531 19.016 1 94.94 195 GLU A CA 1
ATOM 1607 C C . GLU A 1 195 ? -3.967 21.5 20.047 1 94.94 195 GLU A C 1
ATOM 1609 O O . GLU A 1 195 ? -3.152 20.781 20.625 1 94.94 195 GLU A O 1
ATOM 1614 N N . LYS A 1 196 ? -5.223 21.531 20.188 1 94.12 196 LYS A N 1
ATOM 1615 C CA . LYS A 1 196 ? -5.789 20.641 21.203 1 94.12 196 LYS A CA 1
ATOM 1616 C C . LYS A 1 196 ? -5.902 19.219 20.688 1 94.12 196 LYS A C 1
ATOM 1618 O O . LYS A 1 196 ? -5.75 18.25 21.453 1 94.12 196 LYS A O 1
ATOM 1623 N N . HIS A 1 197 ? -6.172 19.062 19.344 1 94.69 197 HIS A N 1
ATOM 1624 C CA . HIS A 1 197 ? -6.605 17.75 18.875 1 94.69 197 HIS A CA 1
ATOM 1625 C C . HIS A 1 197 ? -5.762 17.281 17.703 1 94.69 197 HIS A C 1
ATOM 1627 O O . HIS A 1 197 ? -6.176 16.406 16.938 1 94.69 197 HIS A O 1
ATOM 1633 N N . TYR A 1 198 ? -4.516 17.812 17.422 1 95.06 198 TYR A N 1
ATOM 1634 C CA . TYR A 1 198 ? -3.754 17.484 16.234 1 95.06 198 TYR A CA 1
ATOM 1635 C C . TYR A 1 198 ? -3.412 16 16.188 1 95.06 198 TYR A C 1
ATOM 1637 O O . TYR A 1 198 ? -3.344 15.398 15.117 1 95.06 198 TYR A O 1
ATOM 1645 N N . ARG A 1 199 ? -3.176 15.398 17.359 1 95.25 199 ARG A N 1
ATOM 1646 C CA . ARG A 1 199 ? -2.818 13.984 17.391 1 95.25 199 ARG A CA 1
ATOM 1647 C C . ARG A 1 199 ? -3.922 13.133 16.781 1 95.25 199 ARG A C 1
ATOM 1649 O O . ARG A 1 199 ? -3.654 12.273 15.938 1 95.25 199 ARG A O 1
ATOM 1656 N N . GLU A 1 200 ? -5.109 13.414 17.125 1 93.25 200 GLU A N 1
ATOM 1657 C CA . GLU A 1 200 ? -6.242 12.625 16.641 1 93.25 200 GLU A CA 1
ATOM 1658 C C . GLU A 1 200 ? -6.598 13 15.211 1 93.25 200 GLU A C 1
ATOM 1660 O O . GLU A 1 200 ? -6.906 12.125 14.398 1 93.25 200 GLU A O 1
ATOM 1665 N N . LEU A 1 201 ? -6.555 14.227 14.883 1 94.19 201 LEU A N 1
ATOM 1666 C CA . LEU A 1 201 ? -7.031 14.695 13.586 1 94.19 201 LEU A CA 1
ATOM 1667 C C . LEU A 1 201 ? -5.969 14.508 12.508 1 94.19 201 LEU A C 1
ATOM 1669 O O . LEU A 1 201 ? -6.281 14.078 11.391 1 94.19 201 LEU A O 1
ATOM 1673 N N . LEU A 1 202 ? -4.68 14.766 12.891 1 96.31 202 LEU A N 1
ATOM 1674 C CA . LEU A 1 202 ? -3.688 14.938 11.836 1 96.31 202 LEU A CA 1
ATOM 1675 C C . LEU A 1 202 ? -2.564 13.914 11.977 1 96.31 202 LEU A C 1
ATOM 1677 O O . LEU A 1 202 ? -1.773 13.727 11.047 1 96.31 202 LEU A O 1
ATOM 1681 N N . PHE A 1 203 ? -2.479 13.188 13.125 1 97.12 203 PHE A N 1
ATOM 1682 C CA . PHE A 1 203 ? -1.402 12.227 13.359 1 97.12 203 PHE A CA 1
ATOM 1683 C C . PHE A 1 203 ? -1.964 10.852 13.695 1 97.12 203 PHE A C 1
ATOM 1685 O O . PHE A 1 203 ? -1.362 10.102 14.461 1 97.12 203 PHE A O 1
ATOM 1692 N N . THR A 1 204 ? -3.146 10.555 13.258 1 95.81 204 THR A N 1
ATOM 1693 C CA . THR A 1 204 ? -3.732 9.227 13.391 1 95.81 204 THR A CA 1
ATOM 1694 C C . THR A 1 204 ? -4.254 8.727 12.047 1 95.81 204 THR A C 1
ATOM 1696 O O . THR A 1 204 ? -4.977 9.445 11.352 1 95.81 204 THR A O 1
ATOM 1699 N N . LYS A 1 205 ? -3.854 7.559 11.695 1 96.56 205 LYS A N 1
ATOM 1700 C CA . LYS A 1 205 ? -4.328 6.891 10.492 1 96.56 205 LYS A CA 1
ATOM 1701 C C . LYS A 1 205 ? -5.102 5.621 10.828 1 96.56 205 LYS A C 1
ATOM 1703 O O . LYS A 1 205 ? -5.023 5.125 11.961 1 96.56 205 LYS A O 1
ATOM 1708 N N . HIS A 1 206 ? -5.852 5.199 9.875 1 95.69 206 HIS A N 1
ATOM 1709 C CA . HIS A 1 206 ? -6.473 3.881 9.953 1 95.69 206 HIS A CA 1
ATOM 1710 C C . HIS A 1 206 ? -5.43 2.793 10.188 1 95.69 206 HIS A C 1
ATOM 1712 O O . HIS A 1 206 ? -4.328 2.857 9.633 1 95.69 206 HIS A O 1
ATOM 1718 N N . LEU A 1 207 ? -5.797 1.749 10.938 1 95.44 207 LEU A N 1
ATOM 1719 C CA . LEU A 1 207 ? -4.91 0.654 11.312 1 95.44 207 LEU A CA 1
ATOM 1720 C C . LEU A 1 207 ? -4.324 -0.019 10.078 1 95.44 207 LEU A C 1
ATOM 1722 O O . LEU A 1 207 ? -3.184 -0.491 10.109 1 95.44 207 LEU A O 1
ATOM 1726 N N . ASP A 1 208 ? -5 -0.004 9.023 1 96.31 208 ASP A N 1
ATOM 1727 C CA . ASP A 1 208 ? -4.598 -0.667 7.789 1 96.31 208 ASP A CA 1
ATOM 1728 C C . ASP A 1 208 ? -3.297 -0.074 7.246 1 96.31 208 ASP A C 1
ATOM 1730 O O . ASP A 1 208 ? -2.643 -0.676 6.395 1 96.31 208 ASP A O 1
ATOM 1734 N N . TRP A 1 209 ? -2.852 1.084 7.738 1 97.69 209 TRP A N 1
ATOM 1735 C CA . TRP A 1 209 ? -1.671 1.783 7.242 1 97.69 209 TRP A CA 1
ATOM 1736 C C . TRP A 1 209 ? -0.486 1.585 8.18 1 97.69 209 TRP A C 1
ATOM 1738 O O . TRP A 1 209 ? 0.58 2.17 7.977 1 97.69 209 TRP A O 1
ATOM 1748 N N . ARG A 1 210 ? -0.58 0.73 9.133 1 96.94 210 ARG A N 1
ATOM 1749 C CA . ARG A 1 210 ? 0.333 0.689 10.266 1 96.94 210 ARG A CA 1
ATOM 1750 C C . ARG A 1 210 ? 1.756 0.377 9.82 1 96.94 210 ARG A C 1
ATOM 1752 O O . ARG A 1 210 ? 2.721 0.872 10.406 1 96.94 210 ARG A O 1
ATOM 1759 N N . ASP A 1 211 ? 1.928 -0.345 8.773 1 95.69 211 ASP A N 1
ATOM 1760 C CA . ASP A 1 211 ? 3.273 -0.761 8.398 1 95.69 211 ASP A CA 1
ATOM 1761 C C . ASP A 1 211 ? 4.012 0.364 7.672 1 95.69 211 ASP A C 1
ATOM 1763 O O . ASP A 1 211 ? 5.207 0.249 7.395 1 95.69 211 ASP A O 1
ATOM 1767 N N . GLU A 1 212 ? 3.348 1.452 7.387 1 97.06 212 GLU A N 1
ATOM 1768 C CA . GLU A 1 212 ? 4.055 2.629 6.891 1 97.06 212 GLU A CA 1
ATOM 1769 C C . GLU A 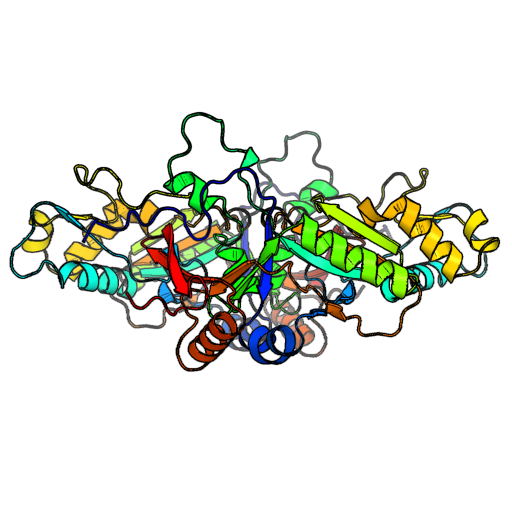1 212 ? 5.062 3.141 7.918 1 97.06 212 GLU A C 1
ATOM 1771 O O . GLU A 1 212 ? 6.094 3.707 7.555 1 97.06 212 GLU A O 1
ATOM 1776 N N . ASN A 1 213 ? 4.73 2.924 9.188 1 96.75 213 ASN A N 1
ATOM 1777 C CA . ASN A 1 213 ? 5.578 3.43 10.258 1 96.75 213 ASN A CA 1
ATOM 1778 C C . ASN A 1 213 ? 5.938 4.898 10.047 1 96.75 213 ASN A C 1
ATOM 1780 O O . ASN A 1 213 ? 7.117 5.258 10.055 1 96.75 213 ASN A O 1
ATOM 1784 N N . GLU A 1 214 ? 4.93 5.672 9.945 1 97.81 214 GLU A N 1
ATOM 1785 C CA . GLU A 1 214 ? 5.023 7.023 9.398 1 97.81 214 GLU A CA 1
ATOM 1786 C C . GLU A 1 214 ? 5.48 8.016 10.469 1 97.81 214 GLU A C 1
ATOM 1788 O O . GLU A 1 214 ? 5.043 7.949 11.617 1 97.81 214 GLU A O 1
ATOM 1793 N N . TYR A 1 215 ? 6.391 8.859 10.164 1 98.25 215 TYR A N 1
ATOM 1794 C CA . TYR A 1 215 ? 6.754 10.078 10.867 1 98.25 215 TYR A CA 1
ATOM 1795 C C . TYR A 1 215 ? 6.348 11.312 10.07 1 98.25 215 TYR A C 1
ATOM 1797 O O . TYR A 1 215 ? 6.656 11.422 8.883 1 98.25 215 TYR A O 1
ATOM 1805 N N . ARG A 1 216 ? 5.684 12.227 10.719 1 98.06 216 ARG A N 1
ATOM 1806 C CA . ARG A 1 216 ? 5.098 13.367 10.016 1 98.06 216 ARG A CA 1
ATOM 1807 C C . ARG A 1 216 ? 5.664 14.68 10.539 1 98.06 216 ARG A C 1
ATOM 1809 O O . ARG A 1 216 ? 5.891 14.836 11.742 1 98.06 216 ARG A O 1
ATOM 1816 N N . ILE A 1 217 ? 5.91 15.586 9.656 1 98.5 217 ILE A N 1
ATOM 1817 C CA . ILE A 1 217 ? 6.199 16.984 9.969 1 98.5 217 ILE A CA 1
ATOM 1818 C C . ILE A 1 217 ? 5.082 17.875 9.422 1 98.5 217 ILE A C 1
ATOM 1820 O O . ILE A 1 217 ? 4.746 17.797 8.234 1 98.5 217 ILE A O 1
ATOM 1824 N N . MET A 1 218 ? 4.512 18.656 10.289 1 97.62 218 MET A N 1
ATOM 1825 C CA . MET A 1 218 ? 3.4 19.531 9.914 1 97.62 218 MET A CA 1
ATOM 1826 C C . MET A 1 218 ? 3.727 20.984 10.203 1 97.62 218 MET A C 1
ATOM 1828 O O . MET A 1 218 ? 4.293 21.297 11.25 1 97.62 218 MET A O 1
ATOM 1832 N N . LEU A 1 219 ? 3.475 21.797 9.25 1 97.06 219 LEU A N 1
ATOM 1833 C CA . LEU A 1 219 ? 3.465 23.25 9.43 1 97.06 219 LEU A CA 1
ATOM 1834 C C . LEU A 1 219 ? 2.037 23.781 9.43 1 97.06 219 LEU A C 1
ATOM 1836 O O . LEU A 1 219 ? 1.223 23.406 8.594 1 97.06 219 LEU A O 1
ATOM 1840 N N . TYR A 1 220 ? 1.768 24.531 10.375 1 95.06 220 TYR A N 1
ATOM 1841 C CA . TYR A 1 220 ? 0.412 25.031 10.539 1 95.06 220 TYR A CA 1
ATOM 1842 C C . TYR A 1 220 ? 0.418 26.547 10.711 1 95.06 220 TYR A C 1
ATOM 1844 O O . TYR A 1 220 ? 1.242 27.094 11.445 1 95.06 220 TYR A O 1
ATOM 1852 N N . GLY A 1 221 ? -0.479 27.266 9.984 1 94.38 221 GLY A N 1
ATOM 1853 C CA . GLY A 1 221 ? -0.608 28.719 10 1 94.38 221 GLY A CA 1
ATOM 1854 C C . GLY A 1 221 ? -1.034 29.281 8.664 1 94.38 221 GLY A C 1
ATOM 1855 O O . GLY A 1 221 ? -1.355 28.547 7.734 1 94.38 221 GLY A O 1
ATOM 1856 N N . GLN A 1 222 ? -1.173 30.594 8.656 1 89.88 222 GLN A N 1
ATOM 1857 C CA . GLN A 1 222 ? -1.529 31.281 7.414 1 89.88 222 GLN A CA 1
ATOM 1858 C C . GLN A 1 222 ? -0.334 31.359 6.469 1 89.88 222 GLN A C 1
ATOM 1860 O O . GLN A 1 222 ? 0.732 31.844 6.848 1 89.88 222 GLN A O 1
ATOM 1865 N N . SER A 1 223 ? -0.454 30.609 5.441 1 81.56 223 SER A N 1
ATOM 1866 C CA . SER A 1 223 ? 0.644 30.625 4.48 1 81.56 223 SER A CA 1
ATOM 1867 C C . SER A 1 223 ? 0.123 30.641 3.045 1 81.56 223 SER A C 1
ATOM 1869 O O . SER A 1 223 ? -1.046 30.344 2.801 1 81.56 223 SER A O 1
ATOM 1871 N N . LYS A 1 224 ? 1.027 31.141 2.184 1 77.81 224 LYS A N 1
ATOM 1872 C CA . LYS A 1 224 ? 0.748 31.078 0.752 1 77.81 224 LYS A CA 1
ATOM 1873 C C . LYS A 1 224 ? 1.086 29.688 0.198 1 77.81 224 LYS A C 1
ATOM 1875 O O . LYS A 1 224 ? 2.158 29.141 0.478 1 77.81 224 LYS A O 1
ATOM 1880 N N . ASP A 1 225 ? 0.105 29.031 -0.445 1 79.81 225 ASP A N 1
ATOM 1881 C CA . ASP A 1 225 ? 0.328 27.75 -1.096 1 79.81 225 ASP A CA 1
ATOM 1882 C C . ASP A 1 225 ? 0.983 27.922 -2.463 1 79.81 225 ASP A C 1
ATOM 1884 O O . ASP A 1 225 ? 0.799 28.953 -3.113 1 79.81 225 ASP A O 1
ATOM 1888 N N . PRO A 1 226 ? 1.95 26.922 -2.842 1 89.81 226 PRO A N 1
ATOM 1889 C CA . PRO A 1 226 ? 2.445 25.734 -2.156 1 89.81 226 PRO A CA 1
ATOM 1890 C C . PRO A 1 226 ? 3.658 26.016 -1.273 1 89.81 226 PRO A C 1
ATOM 1892 O O . PRO A 1 226 ? 4.398 26.969 -1.528 1 89.81 226 PRO A O 1
ATOM 1895 N N . ILE A 1 227 ? 3.799 25.266 -0.243 1 95.38 227 ILE A N 1
ATOM 1896 C CA . ILE A 1 227 ? 4.934 25.406 0.663 1 95.38 227 ILE A CA 1
ATOM 1897 C C . ILE A 1 227 ? 6.02 24.391 0.291 1 95.38 227 ILE A C 1
ATOM 1899 O O . ILE A 1 227 ? 5.754 23.188 0.207 1 95.38 227 ILE A O 1
ATOM 1903 N N . PHE A 1 228 ? 7.16 24.859 0.004 1 97.62 228 PHE A N 1
ATOM 1904 C CA . PHE A 1 228 ? 8.352 24.062 -0.226 1 97.62 228 PHE A CA 1
ATOM 1905 C C . PHE A 1 228 ? 9.422 24.359 0.815 1 97.62 228 PHE A C 1
ATOM 1907 O O . PHE A 1 228 ? 9.836 25.516 0.966 1 97.62 228 PHE A O 1
ATOM 1914 N N . VAL A 1 229 ? 9.867 23.422 1.516 1 98.31 229 VAL A N 1
ATOM 1915 C CA . VAL A 1 229 ? 10.812 23.641 2.602 1 98.31 229 VAL A CA 1
ATOM 1916 C C . VAL A 1 229 ? 12.195 23.125 2.197 1 98.31 229 VAL A C 1
ATOM 1918 O O . VAL A 1 229 ? 12.336 21.953 1.819 1 98.31 229 VAL A O 1
ATOM 1921 N N . PRO A 1 230 ? 13.211 23.953 2.273 1 98.44 230 PRO A N 1
ATOM 1922 C CA . PRO A 1 230 ? 14.57 23.469 1.987 1 98.44 230 PRO A CA 1
ATOM 1923 C C . PRO A 1 230 ? 15.062 22.469 3.02 1 98.44 230 PRO A C 1
ATOM 1925 O O . PRO A 1 230 ? 14.859 22.656 4.223 1 98.44 230 PRO A O 1
ATOM 1928 N N . PHE A 1 231 ? 15.711 21.375 2.514 1 97.62 231 PHE A N 1
ATOM 1929 C CA . PHE A 1 231 ? 16.203 20.391 3.467 1 97.62 231 PHE A CA 1
ATOM 1930 C C . PHE A 1 231 ? 17.703 20.531 3.656 1 97.62 231 PHE A C 1
ATOM 1932 O O . PHE A 1 231 ? 18.281 19.922 4.559 1 97.62 231 PHE A O 1
ATOM 1939 N N . PHE A 1 232 ? 18.391 21.281 2.852 1 93.94 232 PHE A N 1
ATOM 1940 C CA . PHE A 1 232 ? 19.797 21.641 2.979 1 93.94 232 PHE A CA 1
ATOM 1941 C C . PHE A 1 232 ? 20.656 20.406 3.203 1 93.94 232 PHE A C 1
ATOM 1943 O O . PHE A 1 232 ? 20.672 19.5 2.377 1 93.94 232 PHE A O 1
ATOM 1950 N N . ASP A 1 233 ? 21.312 20.328 4.363 1 96 233 ASP A N 1
ATOM 1951 C CA . ASP A 1 233 ? 22.344 19.328 4.645 1 96 233 ASP A CA 1
ATOM 1952 C C . ASP A 1 233 ? 21.734 18.062 5.254 1 96 233 ASP A C 1
ATOM 1954 O O . ASP A 1 233 ? 22.453 17.172 5.688 1 96 233 ASP A O 1
ATOM 1958 N N . ALA A 1 234 ? 20.453 18 5.246 1 97.56 234 ALA A N 1
ATOM 1959 C CA . ALA A 1 234 ? 19.797 16.906 5.957 1 97.56 234 ALA A CA 1
ATOM 1960 C C . ALA A 1 234 ? 19.781 15.633 5.117 1 97.56 234 ALA A C 1
ATOM 1962 O O . ALA A 1 234 ? 19.672 14.523 5.656 1 97.56 234 ALA A O 1
ATOM 1963 N N . LEU A 1 235 ? 19.828 15.719 3.762 1 97.38 235 LEU A N 1
ATOM 1964 C CA . LE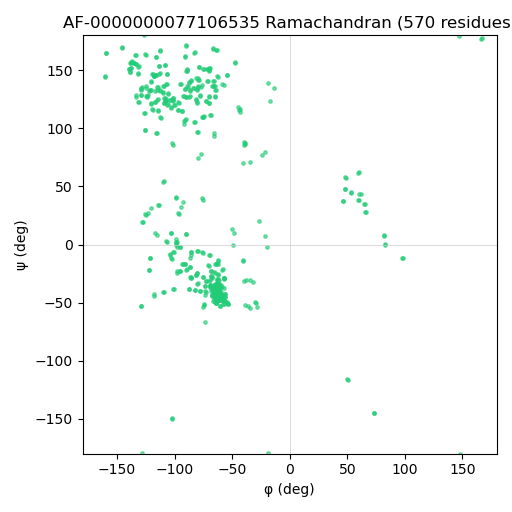U A 1 235 ? 19.812 14.547 2.893 1 97.38 235 LEU A CA 1
ATOM 1965 C C . LEU A 1 235 ? 21.141 13.805 2.945 1 97.38 235 LEU A C 1
ATOM 1967 O O . LEU A 1 235 ? 22.188 14.367 2.611 1 97.38 235 LEU A O 1
ATOM 1971 N N . LYS A 1 236 ? 21.078 12.523 3.299 1 94.12 236 LYS A N 1
ATOM 1972 C CA . LYS A 1 236 ? 22.312 11.758 3.512 1 94.12 236 LYS A CA 1
ATOM 1973 C C . LYS A 1 236 ? 22.516 10.734 2.404 1 94.12 236 LYS A C 1
ATOM 1975 O O . LYS A 1 236 ? 23.656 10.477 1.992 1 94.12 236 LYS A O 1
ATOM 1980 N N . TYR A 1 237 ? 21.438 10.102 2.014 1 95.06 237 TYR A N 1
ATOM 1981 C CA . TYR A 1 237 ? 21.516 9.062 0.991 1 95.06 237 TYR A CA 1
ATOM 1982 C C . TYR A 1 237 ? 20.344 9.156 0.03 1 95.06 237 TYR A C 1
ATOM 1984 O O . TYR A 1 237 ? 19.266 9.633 0.403 1 95.06 237 TYR A O 1
ATOM 1992 N N . VAL A 1 238 ? 20.625 8.719 -1.151 1 97.69 238 VAL A N 1
ATOM 1993 C CA . VAL A 1 238 ? 19.562 8.438 -2.115 1 97.69 238 VAL A CA 1
ATOM 1994 C C . VAL A 1 238 ? 19.609 6.957 -2.504 1 97.69 238 VAL A C 1
ATOM 1996 O O . VAL A 1 238 ? 20.594 6.477 -3.045 1 97.69 238 VAL A O 1
ATOM 1999 N N . VAL A 1 239 ? 18.578 6.254 -2.184 1 97.62 239 VAL A N 1
ATOM 2000 C CA . VAL A 1 239 ? 18.484 4.844 -2.551 1 97.62 239 VAL A CA 1
ATOM 2001 C C . VAL A 1 239 ? 17.594 4.688 -3.789 1 97.62 239 VAL A C 1
ATOM 2003 O O . VAL A 1 239 ? 16.453 5.133 -3.801 1 97.62 239 VAL A O 1
ATOM 2006 N N . LEU A 1 240 ? 18.172 4.145 -4.816 1 98.38 240 LEU A N 1
ATOM 2007 C CA . LEU A 1 240 ? 17.438 3.9 -6.047 1 98.38 240 LEU A CA 1
ATOM 2008 C C . LEU A 1 240 ? 16.766 2.525 -6.02 1 98.38 240 LEU A C 1
ATOM 2010 O O . LEU A 1 240 ? 17.375 1.547 -5.586 1 98.38 240 LEU A O 1
ATOM 2014 N N . GLY A 1 241 ? 15.508 2.492 -6.449 1 97.81 241 GLY A N 1
ATOM 2015 C CA . GLY A 1 241 ? 14.797 1.223 -6.52 1 97.81 241 GLY A CA 1
ATOM 2016 C C . GLY A 1 241 ? 15.375 0.276 -7.555 1 97.81 241 GLY A C 1
ATOM 2017 O O . GLY A 1 241 ? 16.156 0.689 -8.422 1 97.81 241 GLY A O 1
ATOM 2018 N N . SER A 1 242 ? 14.977 -0.941 -7.539 1 96.25 242 SER A N 1
ATOM 2019 C CA . SER A 1 242 ? 15.539 -2.025 -8.336 1 96.25 242 SER A CA 1
ATOM 2020 C C . SER A 1 242 ? 15.195 -1.857 -9.812 1 96.25 242 SER A C 1
ATOM 2022 O O . SER A 1 242 ? 15.836 -2.459 -10.68 1 96.25 242 SER A O 1
ATOM 2024 N N . LYS A 1 243 ? 14.211 -1.066 -10.172 1 96.69 243 LYS A N 1
ATOM 2025 C CA . LYS A 1 243 ? 13.805 -0.873 -11.562 1 96.69 243 LYS A CA 1
ATOM 2026 C C . LYS A 1 243 ? 14.234 0.5 -12.078 1 96.69 243 LYS A C 1
ATOM 2028 O O . LYS A 1 243 ? 13.836 0.915 -13.164 1 96.69 243 LYS A O 1
ATOM 2033 N N . CYS A 1 244 ? 14.93 1.251 -11.227 1 97.5 244 CYS A N 1
ATOM 2034 C CA . CYS A 1 244 ? 15.438 2.553 -11.656 1 97.5 244 CYS A CA 1
ATOM 2035 C C . CYS A 1 244 ? 16.641 2.395 -12.578 1 97.5 244 CYS A C 1
ATOM 2037 O O . CYS A 1 244 ? 17.719 2.014 -12.133 1 97.5 244 CYS A O 1
ATOM 2039 N N . GLU A 1 245 ? 16.516 2.699 -13.844 1 95.62 245 GLU A N 1
ATOM 2040 C CA . GLU A 1 245 ? 17.547 2.393 -14.82 1 95.62 245 GLU A CA 1
ATOM 2041 C C . GLU A 1 245 ? 17.625 3.461 -15.906 1 95.62 245 GLU A C 1
ATOM 2043 O O . GLU A 1 245 ? 16.844 4.418 -15.891 1 95.62 245 GLU A O 1
ATOM 2048 N N . GLY A 1 246 ? 18.688 3.33 -16.672 1 95.94 246 GLY A N 1
ATOM 2049 C CA . GLY A 1 246 ? 18.828 4.18 -17.844 1 95.94 246 GLY A CA 1
ATOM 2050 C C . GLY A 1 246 ? 19.172 5.617 -17.516 1 95.94 246 GLY A C 1
ATOM 2051 O O . GLY A 1 246 ? 19.953 5.871 -16.578 1 95.94 246 GLY A O 1
ATOM 2052 N N . GLN A 1 247 ? 18.641 6.469 -18.312 1 97 247 GLN A N 1
ATOM 2053 C CA . GLN A 1 247 ? 18.953 7.887 -18.188 1 97 247 GLN A CA 1
ATOM 2054 C C . GLN A 1 247 ? 18.438 8.438 -16.859 1 97 247 GLN A C 1
ATOM 2056 O O . GLN A 1 247 ? 19.062 9.32 -16.266 1 97 247 GLN A O 1
ATOM 2061 N N . THR A 1 248 ? 17.344 7.906 -16.453 1 97.62 248 THR A N 1
ATOM 2062 C CA . THR A 1 248 ? 16.781 8.328 -15.18 1 97.62 248 THR A CA 1
ATOM 2063 C C . THR A 1 248 ? 17.781 8.086 -14.047 1 97.62 248 THR A C 1
ATOM 2065 O O . THR A 1 248 ? 18.031 8.984 -13.234 1 97.62 248 THR A O 1
ATOM 2068 N N . ARG A 1 249 ? 18.328 6.961 -14.031 1 97.38 249 ARG A N 1
ATOM 2069 C CA . ARG A 1 249 ? 19.328 6.609 -13.031 1 97.38 249 ARG A CA 1
ATOM 2070 C C . ARG A 1 249 ? 20.562 7.488 -13.164 1 97.38 249 ARG A C 1
ATOM 2072 O O . ARG A 1 249 ? 21.094 7.977 -12.164 1 97.38 249 ARG A O 1
ATOM 2079 N N . GLU A 1 250 ? 21.016 7.688 -14.328 1 97.31 250 GLU A N 1
ATOM 2080 C CA . GLU A 1 250 ? 22.234 8.453 -14.555 1 97.31 250 GLU A CA 1
ATOM 2081 C C . GLU A 1 250 ? 22.094 9.883 -14.039 1 97.31 250 GLU A C 1
ATOM 2083 O O . GLU A 1 250 ? 23.031 10.43 -13.453 1 97.31 250 GLU A O 1
ATOM 2088 N N . LYS A 1 251 ? 20.969 10.422 -14.25 1 98 251 LYS A N 1
ATOM 2089 C CA . LYS A 1 251 ? 20.734 11.773 -13.758 1 98 251 LYS A CA 1
ATOM 2090 C C . LYS A 1 251 ? 20.844 11.836 -12.234 1 98 251 LYS A C 1
ATOM 2092 O O . LYS A 1 251 ? 21.406 12.773 -11.688 1 98 251 LYS A O 1
ATOM 2097 N N . ILE A 1 252 ? 20.281 10.883 -11.594 1 98.31 252 ILE A N 1
ATOM 2098 C CA . ILE A 1 252 ? 20.312 10.828 -10.141 1 98.31 252 ILE A CA 1
ATOM 2099 C C . ILE A 1 252 ? 21.75 10.648 -9.656 1 98.31 252 ILE A C 1
ATOM 2101 O O . ILE A 1 252 ? 22.188 11.328 -8.727 1 98.31 252 ILE A O 1
ATOM 2105 N N . VAL A 1 253 ? 22.469 9.766 -10.266 1 97.31 253 VAL A N 1
ATOM 2106 C CA . VAL A 1 253 ? 23.844 9.492 -9.898 1 97.31 253 VAL A CA 1
ATOM 2107 C C . VAL A 1 253 ? 24.688 10.758 -10.094 1 97.31 253 VAL A C 1
ATOM 2109 O O . VAL A 1 253 ? 25.5 11.102 -9.234 1 97.31 253 VAL A O 1
ATOM 2112 N N . ASP A 1 254 ? 24.484 11.414 -11.195 1 97.88 254 ASP A N 1
ATOM 2113 C CA . ASP A 1 254 ? 25.203 12.656 -11.461 1 97.88 254 ASP A CA 1
ATOM 2114 C C . ASP A 1 254 ? 24.938 13.688 -10.359 1 97.88 254 ASP A C 1
ATOM 2116 O O . ASP A 1 254 ? 25.859 14.367 -9.906 1 97.88 254 ASP A O 1
ATOM 2120 N N . PHE A 1 255 ? 23.719 13.844 -10.047 1 98.25 255 PHE A N 1
ATOM 2121 C CA . PHE A 1 255 ? 23.359 14.75 -8.961 1 98.25 255 PHE A CA 1
ATOM 2122 C C . PHE A 1 255 ? 24.109 14.398 -7.688 1 98.25 255 PHE A C 1
ATOM 2124 O O . PHE A 1 255 ? 24.688 15.281 -7.035 1 98.25 255 PHE A O 1
ATOM 2131 N N . CYS A 1 256 ? 24.062 13.156 -7.344 1 97.19 256 CYS A N 1
ATOM 2132 C CA . CYS A 1 256 ? 24.703 12.703 -6.109 1 97.19 256 CYS A CA 1
ATOM 2133 C C . CYS A 1 256 ? 26.203 12.945 -6.156 1 97.19 256 CYS A C 1
ATOM 2135 O O . CYS A 1 256 ? 26.797 13.344 -5.156 1 97.19 256 CYS A O 1
ATOM 2137 N N . CYS A 1 257 ? 26.812 12.734 -7.266 1 96.94 257 CYS A N 1
ATOM 2138 C CA . CYS A 1 257 ? 28.234 13 -7.418 1 96.94 257 CYS A CA 1
ATOM 2139 C C . CYS A 1 257 ? 28.531 14.484 -7.227 1 96.94 257 CYS A C 1
ATOM 2141 O O . CYS A 1 257 ? 29.469 14.844 -6.508 1 96.94 257 CYS A O 1
ATOM 2143 N N . SER A 1 258 ? 27.734 15.258 -7.844 1 96.94 258 SER A N 1
ATOM 2144 C CA . SER A 1 258 ? 27.984 16.688 -7.82 1 96.94 258 SER A CA 1
ATOM 2145 C C . SER A 1 258 ? 27.766 17.266 -6.422 1 96.94 258 SER A C 1
ATOM 2147 O O . SER A 1 258 ? 28.391 18.266 -6.055 1 96.94 258 SER A O 1
ATOM 2149 N N . THR A 1 259 ? 26.922 16.656 -5.613 1 96.88 259 THR A N 1
ATOM 2150 C CA . THR A 1 259 ? 26.594 17.172 -4.293 1 96.88 259 THR A CA 1
ATOM 2151 C C . THR A 1 259 ? 27.297 16.391 -3.199 1 96.88 259 THR A C 1
ATOM 2153 O O . THR A 1 259 ? 27.203 16.719 -2.018 1 96.88 259 THR A O 1
ATOM 2156 N N . SER A 1 260 ? 27.938 15.297 -3.559 1 95.12 260 SER A N 1
ATOM 2157 C CA . SER A 1 260 ? 28.641 14.406 -2.641 1 95.12 260 SER A CA 1
ATOM 2158 C C . SER A 1 260 ? 27.672 13.727 -1.685 1 95.12 260 SER A C 1
ATOM 2160 O O . SER A 1 260 ? 27.969 13.562 -0.5 1 95.12 260 SER A O 1
ATOM 2162 N N . ILE A 1 261 ? 26.469 13.555 -2.117 1 95.56 261 ILE A N 1
ATOM 2163 C CA . ILE A 1 261 ? 25.5 12.727 -1.407 1 95.56 261 ILE A CA 1
ATOM 2164 C C . ILE A 1 261 ? 25.641 11.273 -1.841 1 95.56 261 ILE A C 1
ATOM 2166 O O . ILE A 1 261 ? 25.734 10.977 -3.035 1 95.56 261 ILE A O 1
ATOM 2170 N N . ASN A 1 262 ? 25.688 10.375 -0.911 1 94.56 262 ASN A N 1
ATOM 2171 C CA . ASN A 1 262 ? 25.859 8.961 -1.237 1 94.56 262 ASN A CA 1
ATOM 2172 C C . ASN A 1 262 ? 24.609 8.375 -1.874 1 94.56 262 ASN A C 1
ATOM 2174 O O . ASN A 1 262 ? 23.5 8.836 -1.604 1 94.56 262 ASN A O 1
ATOM 2178 N N . ALA A 1 263 ? 24.812 7.371 -2.711 1 96.44 263 ALA A N 1
ATOM 2179 C CA . ALA A 1 263 ? 23.688 6.719 -3.375 1 96.44 263 ALA A CA 1
ATOM 2180 C C . ALA A 1 263 ? 23.875 5.203 -3.406 1 96.44 263 ALA A C 1
ATOM 2182 O O . ALA A 1 263 ? 25.016 4.711 -3.436 1 96.44 263 ALA A O 1
ATOM 2183 N N . ALA A 1 264 ? 22.812 4.488 -3.361 1 95.5 264 ALA A N 1
ATOM 2184 C CA . ALA A 1 264 ? 22.812 3.033 -3.461 1 95.5 264 ALA A CA 1
ATOM 2185 C C . ALA A 1 264 ? 21.672 2.545 -4.355 1 95.5 264 ALA A C 1
ATOM 2187 O O . ALA A 1 264 ? 20.688 3.246 -4.543 1 95.5 264 ALA A O 1
ATOM 2188 N N . TYR A 1 265 ? 21.906 1.441 -4.938 1 95.5 265 TYR A N 1
ATOM 2189 C CA . TYR A 1 265 ? 20.906 0.689 -5.68 1 95.5 265 TYR A CA 1
ATOM 2190 C C . TYR A 1 265 ? 20.375 -0.48 -4.855 1 95.5 265 TYR A C 1
ATOM 2192 O O . TYR A 1 265 ? 21.156 -1.284 -4.34 1 95.5 265 TYR A O 1
ATOM 2200 N N . LEU A 1 266 ? 19.062 -0.533 -4.723 1 95.62 266 LEU A N 1
ATOM 2201 C CA . LEU A 1 266 ? 18.5 -1.613 -3.914 1 95.62 266 LEU A CA 1
ATOM 2202 C C . LEU A 1 266 ? 18.203 -2.834 -4.773 1 95.62 266 LEU A C 1
ATOM 2204 O O . LEU A 1 266 ? 17.188 -2.857 -5.488 1 95.62 266 LEU A O 1
ATOM 2208 N N . LYS A 1 267 ? 18.922 -3.809 -4.656 1 93.62 267 LYS A N 1
ATOM 2209 C CA . LYS A 1 267 ? 18.703 -5.082 -5.328 1 93.62 267 LYS A CA 1
ATOM 2210 C C . LYS A 1 267 ? 17.953 -6.055 -4.426 1 93.62 267 LYS A C 1
ATOM 2212 O O . LYS A 1 267 ? 18.188 -6.105 -3.219 1 93.62 267 LYS A O 1
ATOM 2217 N N . TRP A 1 268 ? 17.016 -6.762 -5.012 1 93.38 268 TRP A N 1
ATOM 2218 C CA . TRP A 1 268 ? 16.328 -7.82 -4.281 1 93.38 268 TRP A CA 1
ATOM 2219 C C . TRP A 1 268 ? 16.797 -9.195 -4.75 1 93.38 268 TRP A C 1
ATOM 2221 O O . TRP A 1 268 ? 16.719 -9.516 -5.938 1 93.38 268 TRP A O 1
ATOM 2231 N N . LYS A 1 269 ? 17.312 -9.953 -3.859 1 91.62 269 LYS A N 1
ATOM 2232 C CA . LYS A 1 269 ? 17.703 -11.328 -4.137 1 91.62 269 LYS A CA 1
ATOM 2233 C C . LYS A 1 269 ? 16.812 -12.312 -3.383 1 91.62 269 LYS A C 1
ATOM 2235 O O . LYS A 1 269 ? 16.938 -12.469 -2.166 1 91.62 269 LYS A O 1
ATOM 2240 N N . ASN A 1 270 ? 15.953 -13.031 -4.082 1 91.25 270 ASN A N 1
ATOM 2241 C CA . ASN A 1 270 ? 15.016 -13.984 -3.496 1 91.25 270 ASN A CA 1
ATOM 2242 C C . ASN A 1 270 ? 14.297 -13.391 -2.285 1 91.25 270 ASN A C 1
ATOM 2244 O O . ASN A 1 270 ? 14.172 -14.047 -1.248 1 91.25 270 ASN A O 1
ATOM 2248 N N . GLY A 1 271 ? 13.984 -12.125 -2.398 1 91.06 271 GLY A N 1
ATOM 2249 C CA . GLY A 1 271 ? 13.219 -11.438 -1.375 1 91.06 271 GLY A CA 1
ATOM 2250 C C . GLY A 1 271 ? 14.078 -10.648 -0.406 1 91.06 271 GLY A C 1
ATOM 2251 O O . GLY A 1 271 ? 13.562 -9.852 0.383 1 91.06 271 GLY A O 1
ATOM 2252 N N . TYR A 1 272 ? 15.359 -10.859 -0.444 1 91.75 272 TYR A N 1
ATOM 2253 C CA . TYR A 1 272 ? 16.266 -10.148 0.453 1 91.75 272 TYR A CA 1
ATOM 2254 C C . TYR A 1 272 ? 16.75 -8.852 -0.182 1 91.75 272 TYR A C 1
ATOM 2256 O O . TYR A 1 272 ? 17.266 -8.852 -1.299 1 91.75 272 TYR A O 1
ATOM 2264 N N . PRO A 1 273 ? 16.578 -7.73 0.552 1 92.75 273 PRO A N 1
ATOM 2265 C CA . PRO A 1 273 ? 17.062 -6.453 0.033 1 92.75 273 PRO A CA 1
ATOM 2266 C C . PRO A 1 273 ? 18.578 -6.293 0.199 1 92.75 273 PRO A C 1
ATOM 2268 O O . PRO A 1 273 ? 19.109 -6.473 1.3 1 92.75 273 PRO A O 1
ATOM 2271 N N . GLU A 1 274 ? 19.25 -5.957 -0.884 1 90.31 274 GLU A N 1
ATOM 2272 C CA . GLU A 1 274 ? 20.688 -5.742 -0.894 1 90.31 274 GLU A CA 1
ATOM 2273 C C . GLU A 1 274 ? 21.047 -4.371 -1.471 1 90.31 274 GLU A C 1
ATOM 2275 O O . GLU A 1 274 ? 21.094 -4.203 -2.689 1 90.31 274 GLU A O 1
ATOM 2280 N N . PRO A 1 275 ? 21.281 -3.465 -0.579 1 91.44 275 PRO A N 1
ATOM 2281 C CA . PRO A 1 275 ? 21.734 -2.178 -1.113 1 91.44 275 PRO A CA 1
ATOM 2282 C C . PRO A 1 275 ? 23.156 -2.24 -1.689 1 91.44 275 PRO A C 1
ATOM 2284 O O . PRO A 1 275 ? 24.078 -2.697 -1.015 1 91.44 275 PRO A O 1
ATOM 2287 N N . LEU A 1 276 ? 23.328 -1.818 -2.883 1 92.06 276 LEU A N 1
ATOM 2288 C CA . LEU A 1 276 ? 24.609 -1.776 -3.572 1 92.06 276 LEU A CA 1
ATOM 2289 C C . LEU A 1 276 ? 25.047 -0.337 -3.816 1 92.06 276 LEU A C 1
ATOM 2291 O O . LEU A 1 276 ? 24.266 0.474 -4.332 1 92.06 276 LEU A O 1
ATOM 2295 N N . PRO A 1 277 ? 26.297 -0.006 -3.504 1 92.81 277 PRO A N 1
ATOM 2296 C CA . PRO A 1 277 ? 26.75 1.38 -3.658 1 92.81 277 PRO A CA 1
ATOM 2297 C C . PRO A 1 277 ? 26.781 1.83 -5.117 1 92.81 277 PRO A C 1
ATOM 2299 O O . PRO A 1 277 ? 27.156 1.049 -5.996 1 92.81 277 PRO A O 1
ATOM 2302 N N . LEU A 1 278 ? 26.375 3.08 -5.344 1 94.19 278 LEU A N 1
ATOM 2303 C CA . LEU A 1 278 ? 26.484 3.732 -6.645 1 94.19 278 LEU A CA 1
ATOM 2304 C C . LEU A 1 278 ? 27.391 4.949 -6.574 1 94.19 278 LEU A C 1
ATOM 2306 O O . LEU A 1 278 ? 28.156 5.215 -7.508 1 94.19 278 LEU A O 1
ATOM 2310 N N . VAL A 1 279 ? 27.25 5.727 -5.547 1 94.38 279 VAL A N 1
ATOM 2311 C CA . VAL A 1 279 ? 28.047 6.922 -5.305 1 94.38 279 VAL A CA 1
ATOM 2312 C C . VAL A 1 279 ? 28.531 6.941 -3.854 1 94.38 279 VAL A C 1
ATOM 2314 O O . VAL A 1 279 ? 27.734 6.77 -2.93 1 94.38 279 VAL A O 1
ATOM 2317 N N . LEU A 1 280 ? 29.766 7.094 -3.645 1 91.69 280 LEU A N 1
ATOM 2318 C CA . LEU A 1 280 ? 30.375 7.258 -2.33 1 91.69 280 LEU A CA 1
ATOM 2319 C C . LEU A 1 280 ? 31.328 8.453 -2.314 1 91.69 280 LEU A C 1
ATOM 2321 O O . LEU A 1 280 ? 32.25 8.523 -3.123 1 91.69 280 LEU A O 1
ATOM 2325 N N . ASP A 1 281 ? 31.062 9.336 -1.446 1 89 281 ASP A N 1
ATOM 2326 C CA . ASP A 1 281 ? 31.891 10.523 -1.265 1 89 281 ASP A CA 1
ATOM 2327 C C . ASP A 1 281 ? 32.188 11.203 -2.602 1 89 281 ASP A C 1
ATOM 2329 O O . ASP A 1 281 ? 33.344 11.469 -2.932 1 89 281 ASP A O 1
ATOM 2333 N N . GLY A 1 282 ? 31.141 11.344 -3.309 1 90.94 282 GLY A N 1
ATOM 2334 C CA . GLY A 1 282 ? 31.219 12.117 -4.539 1 90.94 282 GLY A CA 1
ATOM 2335 C C . GLY A 1 282 ? 31.75 11.32 -5.715 1 90.94 282 GLY A C 1
ATOM 2336 O O . GLY A 1 282 ? 31.828 11.828 -6.832 1 90.94 282 GLY A O 1
ATOM 2337 N N . GLN A 1 283 ? 32.094 10.039 -5.5 1 92.88 283 GLN A N 1
ATOM 2338 C CA . GLN A 1 283 ? 32.656 9.219 -6.562 1 92.88 283 GLN A CA 1
ATOM 2339 C C . GLN A 1 283 ? 31.734 8.078 -6.945 1 92.88 283 GLN A C 1
ATOM 2341 O O . GLN A 1 283 ? 31.094 7.469 -6.078 1 92.88 283 GLN A O 1
ATOM 2346 N N . ARG A 1 284 ? 31.672 7.977 -8.227 1 92.62 284 ARG A N 1
ATOM 2347 C CA . ARG A 1 284 ? 30.875 6.848 -8.719 1 92.62 284 ARG A CA 1
ATOM 2348 C C . ARG A 1 284 ? 31.516 5.52 -8.312 1 92.62 284 ARG A C 1
ATOM 2350 O O . ARG A 1 284 ? 32.719 5.367 -8.367 1 92.62 284 ARG A O 1
ATOM 2357 N N . TRP A 1 285 ? 30.578 4.699 -7.797 1 81.62 285 TRP A N 1
ATOM 2358 C CA . TRP A 1 285 ? 31.047 3.381 -7.391 1 81.62 285 TRP A CA 1
ATOM 2359 C C . TRP A 1 285 ? 30.672 2.326 -8.43 1 81.62 285 TRP A C 1
ATOM 2361 O O . TRP A 1 285 ? 29.516 2.246 -8.852 1 81.62 285 TRP A O 1
ATOM 2371 N N . PHE A 1 286 ? 31.281 1.951 -9.461 1 62.16 286 PHE A N 1
ATOM 2372 C CA . PHE A 1 286 ? 31.031 0.935 -10.477 1 62.16 286 PHE A CA 1
ATOM 2373 C C . PHE A 1 286 ? 31.453 -0.443 -9.984 1 62.16 286 PHE A C 1
ATOM 2375 O O . PHE A 1 286 ? 32.5 -0.584 -9.336 1 62.16 286 PHE A O 1
ATOM 2382 N N . ARG A 1 287 ? 30.531 -1.335 -9.438 1 49.72 287 ARG A N 1
ATOM 2383 C CA . ARG A 1 287 ? 31.031 -2.705 -9.367 1 49.72 287 ARG A CA 1
ATOM 2384 C C . ARG A 1 287 ? 31.031 -3.352 -10.75 1 49.72 287 ARG A C 1
ATOM 2386 O O . ARG A 1 287 ? 30.219 -3 -11.609 1 49.72 287 ARG A O 1
ATOM 2393 N N . MET B 1 1 ? -43.312 3.725 8.758 1 22.06 1 MET B N 1
ATOM 2394 C CA . MET B 1 1 ? -42.312 2.973 8.031 1 22.06 1 MET B CA 1
ATOM 2395 C C . MET B 1 1 ? -41.188 2.523 8.961 1 22.06 1 MET B C 1
ATOM 2397 O O . MET B 1 1 ? -40.625 3.338 9.695 1 22.06 1 MET B O 1
ATOM 2401 N N . LYS B 1 2 ? -41.156 1.382 9.469 1 26.72 2 LYS B N 1
ATOM 2402 C CA . LYS B 1 2 ? -40.188 0.923 10.484 1 26.72 2 LYS B CA 1
ATOM 2403 C C . LYS B 1 2 ? -38.781 1.376 10.156 1 26.72 2 LYS B C 1
ATOM 2405 O O . LYS B 1 2 ? -38.375 1.368 8.992 1 26.72 2 LYS B O 1
ATOM 2410 N N . PRO B 1 3 ? -38.219 2.141 10.945 1 29.59 3 PRO B N 1
ATOM 2411 C CA . PRO B 1 3 ? -36.812 2.451 10.648 1 29.59 3 PRO B CA 1
ATOM 2412 C C . PRO B 1 3 ? -36.031 1.236 10.148 1 29.59 3 PRO B C 1
ATOM 2414 O O . PRO B 1 3 ? -36.125 0.155 10.734 1 29.59 3 PRO B O 1
ATOM 2417 N N . LEU B 1 4 ? -36.062 0.955 8.914 1 33.84 4 LEU B N 1
ATOM 2418 C CA . LEU B 1 4 ? -35.312 -0.185 8.375 1 33.84 4 LEU B CA 1
ATOM 2419 C C . LEU B 1 4 ? -34 -0.387 9.109 1 33.84 4 LEU B C 1
ATOM 2421 O O . LEU B 1 4 ? -33.156 0.522 9.164 1 33.84 4 LEU B O 1
ATOM 2425 N N . HIS B 1 5 ? -34 -0.807 10.273 1 34.69 5 HIS B N 1
ATOM 2426 C CA . HIS B 1 5 ? -32.75 -1.341 10.844 1 34.69 5 HIS B CA 1
ATOM 2427 C C . HIS B 1 5 ? -31.797 -1.765 9.75 1 34.69 5 HIS B C 1
ATOM 2429 O O . HIS B 1 5 ? -32.156 -2.535 8.859 1 34.69 5 HIS B O 1
ATOM 2435 N N . THR B 1 6 ? -31.078 -0.842 9.117 1 37.56 6 THR B N 1
ATOM 2436 C CA . THR B 1 6 ? -29.891 -1.11 8.312 1 37.56 6 THR B CA 1
ATOM 2437 C C . THR B 1 6 ? -29.266 -2.449 8.695 1 37.56 6 THR B C 1
ATOM 2439 O O . THR B 1 6 ? -28.484 -2.525 9.648 1 37.56 6 THR B O 1
ATOM 2442 N N . ASP B 1 7 ? -29.844 -3.15 9.453 1 37.91 7 ASP B N 1
ATOM 2443 C CA . ASP B 1 7 ? -29.266 -4.488 9.555 1 37.91 7 ASP B CA 1
ATOM 2444 C C . ASP B 1 7 ? -28.344 -4.785 8.383 1 37.91 7 ASP B C 1
ATOM 2446 O O . ASP B 1 7 ? -28.562 -4.281 7.277 1 37.91 7 ASP B O 1
ATOM 2450 N N . ASN B 1 8 ? -27.031 -5.145 8.727 1 46.91 8 ASN B N 1
ATOM 2451 C CA . ASN B 1 8 ? -25.844 -5.613 8.023 1 46.91 8 ASN B CA 1
ATOM 2452 C C . ASN B 1 8 ? -26.203 -6.359 6.742 1 46.91 8 ASN B C 1
ATOM 2454 O O . ASN B 1 8 ? -26.172 -7.59 6.703 1 46.91 8 ASN B O 1
ATOM 2458 N N . LEU B 1 9 ? -27.25 -6.133 6.355 1 46.47 9 LEU B N 1
ATOM 2459 C CA . LEU B 1 9 ? -27.812 -6.766 5.176 1 46.47 9 LEU B CA 1
ATOM 2460 C C . LEU B 1 9 ? -26.734 -7.152 4.184 1 46.47 9 LEU B C 1
ATOM 2462 O O . LEU B 1 9 ? -26.812 -8.203 3.541 1 46.47 9 LEU B O 1
ATOM 2466 N N . LEU B 1 10 ? -25.984 -6.156 3.889 1 54.94 10 LEU B N 1
ATOM 2467 C CA . LEU B 1 10 ? -25.078 -6.602 2.836 1 54.94 10 LEU B CA 1
ATOM 2468 C C . LEU B 1 10 ? -24.109 -7.641 3.367 1 54.94 10 LEU B C 1
ATOM 2470 O O . LEU B 1 10 ? -23.812 -8.633 2.691 1 54.94 10 LEU B O 1
ATOM 2474 N N . PHE B 1 11 ? -23.656 -7.219 4.605 1 58.97 11 PHE B N 1
ATOM 2475 C CA . PHE B 1 11 ? -22.641 -8.148 5.07 1 58.97 11 PHE B CA 1
ATOM 2476 C C . PHE B 1 11 ? -23.016 -8.734 6.426 1 58.97 11 PHE B C 1
ATOM 2478 O O . PHE B 1 11 ? -22.141 -9.156 7.191 1 58.97 11 PHE B O 1
ATOM 2485 N N . GLY B 1 12 ? -24.344 -8.797 6.68 1 54.28 12 GLY B N 1
ATOM 2486 C CA . GLY B 1 12 ? -24.781 -9.336 7.953 1 54.28 12 GLY B CA 1
ATOM 2487 C C . GLY B 1 12 ? -23.734 -10.172 8.656 1 54.28 12 GLY B C 1
ATOM 2488 O O . GLY B 1 12 ? -22.781 -10.633 8.023 1 54.28 12 GLY B O 1
ATOM 2489 N N . ALA B 1 13 ? -23.609 -10.016 10 1 50.12 13 ALA B N 1
ATOM 2490 C CA . ALA B 1 13 ? -22.734 -10.758 10.906 1 50.12 13 ALA B CA 1
ATOM 2491 C C . ALA B 1 13 ? -22.875 -12.266 10.695 1 50.12 13 ALA B C 1
ATOM 2493 O O . ALA B 1 13 ? -22.594 -13.055 11.594 1 50.12 13 ALA B O 1
ATOM 2494 N N . LYS B 1 14 ? -23.484 -12.609 9.648 1 48 14 LYS B N 1
ATOM 2495 C CA . LYS B 1 14 ? -23.516 -14.07 9.656 1 48 14 LYS B CA 1
ATOM 2496 C C . LYS B 1 14 ? -22.125 -14.656 9.531 1 48 14 LYS B C 1
ATOM 2498 O O . LYS B 1 14 ? -21.469 -14.492 8.5 1 48 14 LYS B O 1
ATOM 2503 N N . LYS B 1 15 ? -21.469 -14.969 10.711 1 51.97 15 LYS B N 1
ATOM 2504 C CA . LYS B 1 15 ? -20.188 -15.633 10.945 1 51.97 15 LYS B CA 1
ATOM 2505 C C . LYS B 1 15 ? -20 -16.797 9.977 1 51.97 15 LYS B C 1
ATOM 2507 O O . LYS B 1 15 ? -18.859 -17.234 9.734 1 51.97 15 LYS B O 1
ATOM 2512 N N . GLU B 1 16 ? -21.078 -17.156 9.328 1 52.72 16 GLU B N 1
ATOM 2513 C CA . GLU B 1 16 ? -20.969 -18.516 8.812 1 52.72 16 GLU B CA 1
ATOM 2514 C C . GLU B 1 16 ? -20.391 -18.516 7.402 1 52.72 16 GLU B C 1
ATOM 2516 O O . GLU B 1 16 ? -19.781 -19.516 6.98 1 52.72 16 GLU B O 1
ATOM 2521 N N . LEU B 1 17 ? -20.422 -17.219 6.719 1 64.06 17 LEU B N 1
ATOM 2522 C CA . LEU B 1 17 ? -19.969 -17.391 5.336 1 64.06 17 LEU B CA 1
ATOM 2523 C C . LEU B 1 17 ? -18.547 -16.891 5.164 1 64.06 17 LEU B C 1
ATOM 2525 O O . LEU B 1 17 ? -18.219 -15.781 5.598 1 64.06 17 LEU B O 1
ATOM 2529 N N . SER B 1 18 ? -17.641 -17.875 4.777 1 86.19 18 SER B N 1
ATOM 2530 C CA . SER B 1 18 ? -16.281 -17.5 4.406 1 86.19 18 SER B CA 1
ATOM 2531 C C . SER B 1 18 ? -16.266 -16.719 3.092 1 86.19 18 SER B C 1
ATOM 2533 O O . SER B 1 18 ? -16.766 -17.203 2.074 1 86.19 18 SER B O 1
ATOM 2535 N N . LEU B 1 19 ? -15.945 -15.438 3.166 1 94.56 19 LEU B N 1
ATOM 2536 C CA . LEU B 1 19 ? -15.922 -14.555 2.004 1 94.56 19 LEU B CA 1
ATOM 2537 C C . LEU B 1 19 ? -14.492 -14.227 1.593 1 94.56 19 LEU B C 1
ATOM 2539 O O . LEU B 1 19 ? -13.586 -14.211 2.432 1 94.56 19 LEU B O 1
ATOM 2543 N N . LEU B 1 20 ? -14.32 -14.07 0.302 1 97.38 20 LEU B N 1
ATOM 2544 C CA . LEU B 1 20 ? -13.078 -13.57 -0.277 1 97.38 20 LEU B CA 1
ATOM 2545 C C . LEU B 1 20 ? -13.32 -12.258 -1.021 1 97.38 20 LEU B C 1
ATOM 2547 O O . LEU B 1 20 ? -14.367 -12.078 -1.649 1 97.38 20 LEU B O 1
ATOM 2551 N N . TYR B 1 21 ? -12.398 -11.422 -0.966 1 98.12 21 TYR B N 1
ATOM 2552 C CA . TYR B 1 21 ? -12.531 -10.078 -1.513 1 98.12 21 TYR B CA 1
ATOM 2553 C C . TYR B 1 21 ? -11.477 -9.812 -2.582 1 98.12 21 TYR B C 1
ATOM 2555 O O . TYR B 1 21 ? -10.297 -10.094 -2.379 1 98.12 21 TYR B O 1
ATOM 2563 N N . HIS B 1 22 ? -11.883 -9.281 -3.697 1 98.75 22 HIS B N 1
ATOM 2564 C CA . HIS B 1 22 ? -11 -8.961 -4.812 1 98.75 22 HIS B CA 1
ATOM 2565 C C . HIS B 1 22 ? -11.172 -7.504 -5.238 1 98.75 22 HIS B C 1
ATOM 2567 O O . HIS B 1 22 ? -12.219 -7.117 -5.754 1 98.75 22 HIS B O 1
ATOM 2573 N N . TYR B 1 23 ? -10.164 -6.711 -5.039 1 98.69 23 TYR B N 1
ATOM 2574 C CA . TYR B 1 23 ? -10.172 -5.301 -5.414 1 98.69 23 TYR B CA 1
ATOM 2575 C C . TYR B 1 23 ? -9.75 -5.125 -6.871 1 98.69 23 TYR B C 1
ATOM 2577 O O . TYR B 1 23 ? -8.844 -5.812 -7.348 1 98.69 23 TYR B O 1
ATOM 2585 N N . THR B 1 24 ? -10.398 -4.203 -7.562 1 98.69 24 THR B N 1
ATOM 2586 C CA . THR B 1 24 ? -10 -3.896 -8.93 1 98.69 24 THR B CA 1
ATOM 2587 C C . THR B 1 24 ? -10.508 -2.521 -9.352 1 98.69 24 THR B C 1
ATOM 2589 O O . THR B 1 24 ? -11.383 -1.95 -8.695 1 98.69 24 THR B O 1
ATOM 2592 N N . LYS B 1 25 ? -10 -2 -10.375 1 98.62 25 LYS B N 1
ATOM 2593 C CA . LYS B 1 25 ? -10.453 -0.74 -10.953 1 98.62 25 LYS B CA 1
ATOM 2594 C C . LYS B 1 25 ? -11.828 -0.894 -11.602 1 98.62 25 LYS B C 1
ATOM 2596 O O . LYS B 1 25 ? -12.148 -1.945 -12.156 1 98.62 25 LYS B O 1
ATOM 2601 N N . ALA B 1 26 ? -12.555 0.172 -11.578 1 98.75 26 ALA B N 1
ATOM 2602 C CA . ALA B 1 26 ? -13.906 0.143 -12.141 1 98.75 26 ALA B CA 1
ATOM 2603 C C . ALA B 1 26 ? -13.867 -0.138 -13.641 1 98.75 26 ALA B C 1
ATOM 2605 O O . ALA B 1 26 ? -14.734 -0.841 -14.164 1 98.75 26 ALA B O 1
ATOM 2606 N N . GLU B 1 27 ? -12.898 0.4 -14.336 1 98.31 27 GLU B N 1
ATOM 2607 C CA . GLU B 1 27 ? -12.773 0.182 -15.773 1 98.31 27 GLU B CA 1
ATOM 2608 C C . GLU B 1 27 ? -12.562 -1.295 -16.094 1 98.31 27 GLU B C 1
ATOM 2610 O O . GLU B 1 27 ? -13.148 -1.821 -17.031 1 98.31 27 GLU B O 1
ATOM 2615 N N . ILE B 1 28 ? -11.742 -1.916 -15.312 1 98.5 28 ILE B N 1
ATOM 2616 C CA . ILE B 1 28 ? -11.477 -3.338 -15.508 1 98.5 28 ILE B CA 1
ATOM 2617 C C . ILE B 1 28 ? -12.75 -4.141 -15.258 1 98.5 28 ILE B C 1
ATOM 2619 O O . ILE B 1 28 ? -13.086 -5.039 -16.031 1 98.5 28 ILE B O 1
ATOM 2623 N N . PHE B 1 29 ? -13.438 -3.82 -14.219 1 98.81 29 PHE B N 1
ATOM 2624 C CA . PHE B 1 29 ? -14.688 -4.512 -13.914 1 98.81 29 PHE B CA 1
ATOM 2625 C C . PHE B 1 29 ? -15.688 -4.336 -15.047 1 98.81 29 PHE B C 1
ATOM 2627 O O . PHE B 1 29 ? -16.219 -5.32 -15.578 1 98.81 29 PHE B O 1
ATOM 2634 N N . ASN B 1 30 ? -15.906 -3.104 -15.414 1 98.75 30 ASN B N 1
ATOM 2635 C CA . ASN B 1 30 ? -16.938 -2.779 -16.406 1 98.75 30 ASN B CA 1
ATOM 2636 C C . ASN B 1 30 ? -16.594 -3.34 -17.781 1 98.75 30 ASN B C 1
ATOM 2638 O O . ASN B 1 30 ? -17.469 -3.781 -18.516 1 98.75 30 ASN B O 1
ATOM 2642 N N . ASP B 1 31 ? -15.352 -3.348 -18.094 1 98.44 31 ASP B N 1
ATOM 2643 C CA . ASP B 1 31 ? -14.977 -3.646 -19.469 1 98.44 31 ASP B CA 1
ATOM 2644 C C . ASP B 1 31 ? -14.633 -5.125 -19.641 1 98.44 31 ASP B C 1
ATOM 2646 O O . ASP B 1 31 ? -14.727 -5.672 -20.734 1 98.44 31 ASP B O 1
ATOM 2650 N N . PHE B 1 32 ? -14.273 -5.762 -18.578 1 98.44 32 PHE B N 1
ATOM 2651 C CA . PHE B 1 32 ? -13.758 -7.113 -18.766 1 98.44 32 PHE B CA 1
ATOM 2652 C C . PHE B 1 32 ? -14.477 -8.094 -17.844 1 98.44 32 PHE B C 1
ATOM 2654 O O . PHE B 1 32 ? -15.047 -9.086 -18.312 1 98.44 32 PHE B O 1
ATOM 2661 N N . ILE B 1 33 ? -14.539 -7.852 -16.578 1 98.75 33 ILE B N 1
ATOM 2662 C CA . ILE B 1 33 ? -15.008 -8.844 -15.617 1 98.75 33 ILE B CA 1
ATOM 2663 C C . ILE B 1 33 ? -16.516 -8.984 -15.719 1 98.75 33 ILE B C 1
ATOM 2665 O O . ILE B 1 33 ? -17.047 -10.094 -15.852 1 98.75 33 ILE B O 1
ATOM 2669 N N . ALA B 1 34 ? -17.219 -7.855 -15.664 1 98.44 34 ALA B N 1
ATOM 2670 C CA . ALA B 1 34 ? -18.672 -7.879 -15.695 1 98.44 34 ALA B CA 1
ATOM 2671 C C . ALA B 1 34 ? -19.188 -8.555 -16.969 1 98.44 34 ALA B C 1
ATOM 2673 O O . ALA B 1 34 ? -20 -9.484 -16.906 1 98.44 34 ALA B O 1
ATOM 2674 N N . PRO B 1 35 ? -18.672 -8.195 -18.172 1 98.06 35 PRO B N 1
ATOM 2675 C CA . PRO B 1 35 ? -19.219 -8.805 -19.391 1 98.06 35 PRO B CA 1
ATOM 2676 C C . PRO B 1 35 ? -18.859 -10.281 -19.516 1 98.06 35 PRO B C 1
ATOM 2678 O O . PRO B 1 35 ? -19.625 -11.062 -20.078 1 98.06 35 PRO B O 1
ATOM 2681 N N . SER B 1 36 ? -17.672 -10.68 -18.984 1 98.19 36 SER B N 1
ATOM 2682 C CA . SER B 1 36 ? -17.219 -12.047 -19.203 1 98.19 36 SER B CA 1
ATOM 2683 C C . SER B 1 36 ? -17.547 -12.945 -18.016 1 98.19 36 SER B C 1
ATOM 2685 O O . SER B 1 36 ? -17.5 -14.172 -18.125 1 98.19 36 SER B O 1
ATOM 2687 N N . MET B 1 37 ? -17.719 -12.352 -16.875 1 98.25 37 MET B N 1
ATOM 2688 C CA . MET B 1 37 ? -17.938 -13.062 -15.625 1 98.25 37 MET B CA 1
ATOM 2689 C C . MET B 1 37 ? -16.766 -13.992 -15.312 1 98.25 37 MET B C 1
ATOM 2691 O O . MET B 1 37 ? -16.969 -15.141 -14.906 1 98.25 37 MET B O 1
ATOM 2695 N N . LYS B 1 38 ? -15.609 -13.562 -15.594 1 98.69 38 LYS B N 1
ATOM 2696 C CA . LYS B 1 38 ? -14.391 -14.336 -15.375 1 98.69 38 LYS B CA 1
ATOM 2697 C C . LYS B 1 38 ? -13.336 -13.5 -14.648 1 98.69 38 LYS B C 1
ATOM 2699 O O . LYS B 1 38 ? -13.359 -12.273 -14.703 1 98.69 38 LYS B O 1
ATOM 2704 N N . LEU B 1 39 ? -12.461 -14.172 -13.938 1 98.56 39 LEU B N 1
ATOM 2705 C CA . LEU B 1 39 ? -11.273 -13.562 -13.352 1 98.56 39 LEU B CA 1
ATOM 2706 C C . LEU B 1 39 ? -10.016 -13.992 -14.094 1 98.56 39 LEU B C 1
ATOM 2708 O O . LEU B 1 39 ? -9.883 -15.164 -14.469 1 98.56 39 LEU B O 1
ATOM 2712 N N . LYS B 1 40 ? -9.164 -13.055 -14.305 1 97.75 40 LYS B N 1
ATOM 2713 C CA . LYS B 1 40 ? -7.891 -13.328 -14.961 1 97.75 40 LYS B CA 1
ATOM 2714 C C . LYS B 1 40 ? -6.887 -13.93 -13.977 1 97.75 40 LYS B C 1
ATOM 2716 O O . LYS B 1 40 ? -6.777 -13.469 -12.836 1 97.75 40 LYS B O 1
ATOM 2721 N N . MET B 1 41 ? -6.199 -14.914 -14.391 1 97.19 41 MET B N 1
ATOM 2722 C CA . MET B 1 41 ? -5.07 -15.461 -13.641 1 97.19 41 MET B CA 1
ATOM 2723 C C . MET B 1 41 ? -3.768 -14.773 -14.047 1 97.19 41 MET B C 1
ATOM 2725 O O . MET B 1 41 ? -3.496 -14.617 -15.242 1 97.19 41 MET B O 1
ATOM 2729 N N . ASN B 1 42 ? -2.977 -14.391 -13.055 1 94.88 42 ASN B N 1
ATOM 2730 C CA . ASN B 1 42 ? -1.788 -13.602 -13.336 1 94.88 42 ASN B CA 1
ATOM 2731 C C . ASN B 1 42 ? -0.511 -14.414 -13.156 1 94.88 42 ASN B C 1
ATOM 2733 O O . ASN B 1 42 ? -0.502 -15.406 -12.422 1 94.88 42 ASN B O 1
ATOM 2737 N N . SER B 1 43 ? 0.515 -13.969 -13.867 1 93.06 43 SER B N 1
ATOM 2738 C CA . SER B 1 43 ? 1.854 -14.508 -13.641 1 93.06 43 SER B CA 1
ATOM 2739 C C . SER B 1 43 ? 2.533 -13.82 -12.461 1 93.06 43 SER B C 1
ATOM 2741 O O . SER B 1 43 ? 2.121 -12.742 -12.047 1 93.06 43 SER B O 1
ATOM 2743 N N . LEU B 1 44 ? 3.598 -14.422 -11.984 1 92.69 44 LEU B N 1
ATOM 2744 C CA . LEU B 1 44 ? 4.324 -13.906 -10.828 1 92.69 44 LEU B CA 1
ATOM 2745 C C . LEU B 1 44 ? 5.008 -12.586 -11.156 1 92.69 44 LEU B C 1
ATOM 2747 O O . LEU B 1 44 ? 5.18 -11.734 -10.281 1 92.69 44 LEU B O 1
ATOM 2751 N N . ASP B 1 45 ? 5.348 -12.375 -12.391 1 91.19 45 ASP B N 1
ATOM 2752 C CA . ASP B 1 45 ? 6.098 -11.195 -12.805 1 91.19 45 ASP B CA 1
ATOM 2753 C C . ASP B 1 45 ? 5.281 -9.922 -12.594 1 91.19 45 ASP B C 1
ATOM 2755 O O . ASP B 1 45 ? 5.836 -8.82 -12.555 1 91.19 45 ASP B O 1
ATOM 2759 N N . LYS B 1 46 ? 4.004 -10.086 -12.422 1 89.75 46 LYS B N 1
ATOM 2760 C CA . LYS B 1 46 ? 3.113 -8.938 -12.305 1 89.75 46 LYS B CA 1
ATOM 2761 C C . LYS B 1 46 ? 2.803 -8.633 -10.844 1 89.75 46 LYS B C 1
ATOM 2763 O O . LYS B 1 46 ? 2.076 -7.68 -10.547 1 89.75 46 LYS B O 1
ATOM 2768 N N . MET B 1 47 ? 3.377 -9.383 -9.984 1 93.69 47 MET B N 1
ATOM 2769 C CA . MET B 1 47 ? 3.113 -9.172 -8.562 1 93.69 47 MET B CA 1
ATOM 2770 C C . MET B 1 47 ? 3.91 -7.984 -8.031 1 93.69 47 MET B C 1
ATOM 2772 O O . MET B 1 47 ? 4.988 -7.676 -8.539 1 93.69 47 MET B O 1
ATOM 2776 N N . ASN B 1 48 ? 3.406 -7.355 -7.023 1 92.44 48 ASN B N 1
ATOM 2777 C CA . ASN B 1 48 ? 4.016 -6.145 -6.488 1 92.44 48 ASN B CA 1
ATOM 2778 C C . ASN B 1 48 ? 5.195 -6.469 -5.578 1 92.44 48 ASN B C 1
ATOM 2780 O O . ASN B 1 48 ? 6.078 -5.629 -5.375 1 92.44 48 ASN B O 1
ATOM 2784 N N . ASP B 1 49 ? 5.227 -7.637 -5.012 1 96 49 ASP B N 1
ATOM 2785 C CA . ASP B 1 49 ? 6.309 -8.031 -4.109 1 96 49 ASP B CA 1
ATOM 2786 C C . ASP B 1 49 ? 7.539 -8.484 -4.891 1 96 49 ASP B C 1
ATOM 2788 O O . ASP B 1 49 ? 7.492 -9.484 -5.609 1 96 49 ASP B O 1
ATOM 2792 N N . PRO B 1 50 ? 8.68 -7.84 -4.68 1 95.06 50 PRO B N 1
ATOM 2793 C CA . PRO B 1 50 ? 9.891 -8.227 -5.414 1 95.06 50 PRO B CA 1
ATOM 2794 C C . PRO B 1 50 ? 10.328 -9.656 -5.125 1 95.06 50 PRO B C 1
ATOM 2796 O O . PRO B 1 50 ? 11 -10.281 -5.949 1 95.06 50 PRO B O 1
ATOM 2799 N N . ARG B 1 51 ? 9.969 -10.156 -3.98 1 93.62 51 ARG B N 1
ATOM 2800 C CA . ARG B 1 51 ? 10.266 -11.555 -3.711 1 93.62 51 ARG B CA 1
ATOM 2801 C C . ARG B 1 51 ? 9.656 -12.461 -4.773 1 93.62 51 ARG B C 1
ATOM 2803 O O . ARG B 1 51 ? 10.203 -13.523 -5.082 1 93.62 51 ARG B O 1
ATOM 2810 N N . GLU B 1 52 ? 8.594 -11.977 -5.293 1 94.56 52 GLU B N 1
ATOM 2811 C CA . GLU B 1 52 ? 7.844 -12.773 -6.266 1 94.56 52 GLU B CA 1
ATOM 2812 C C . GLU B 1 52 ? 8.141 -12.328 -7.691 1 94.56 52 GLU B C 1
ATOM 2814 O O . GLU B 1 52 ? 8.312 -13.156 -8.586 1 94.56 52 GLU B O 1
ATOM 2819 N N . SER B 1 53 ? 8.289 -11.047 -7.879 1 94.75 53 SER B N 1
ATOM 2820 C CA . SER B 1 53 ? 8.297 -10.492 -9.227 1 94.75 53 SER B CA 1
ATOM 2821 C C . SER B 1 53 ? 9.703 -10.531 -9.828 1 94.75 53 SER B C 1
ATOM 2823 O O . SER B 1 53 ? 9.859 -10.406 -11.047 1 94.75 53 SER B O 1
ATOM 2825 N N . THR B 1 54 ? 10.719 -10.664 -9 1 93.38 54 THR B N 1
ATOM 2826 C CA . THR B 1 54 ? 12.086 -10.68 -9.523 1 93.38 54 THR B CA 1
ATOM 2827 C C . THR B 1 54 ? 12.531 -12.102 -9.828 1 93.38 54 THR B C 1
ATOM 2829 O O . THR B 1 54 ? 11.953 -13.062 -9.32 1 93.38 54 THR B O 1
ATOM 2832 N N . THR B 1 55 ? 13.57 -12.195 -10.641 1 93.62 55 THR B N 1
ATOM 2833 C CA . THR B 1 55 ? 14.125 -13.5 -10.984 1 93.62 55 THR B CA 1
ATOM 2834 C C . THR B 1 55 ? 14.719 -14.18 -9.758 1 93.62 55 THR B C 1
ATOM 2836 O O . THR B 1 55 ? 15.508 -13.578 -9.023 1 93.62 55 THR B O 1
ATOM 2839 N N . TRP B 1 56 ? 14.273 -15.391 -9.555 1 92.94 56 TRP B N 1
ATOM 2840 C CA . TRP B 1 56 ? 14.812 -16.172 -8.445 1 92.94 56 TRP B CA 1
ATOM 2841 C C . TRP B 1 56 ? 16.172 -16.766 -8.812 1 92.94 56 TRP B C 1
ATOM 2843 O O . TRP B 1 56 ? 16.375 -17.203 -9.953 1 92.94 56 TRP B O 1
ATOM 2853 N N . GLU B 1 57 ? 17.047 -16.781 -7.848 1 91.06 57 GLU B N 1
ATOM 2854 C CA . GLU B 1 57 ? 18.328 -17.469 -7.961 1 91.06 57 GLU B CA 1
ATOM 2855 C C . GLU B 1 57 ? 18.312 -18.781 -7.164 1 91.06 57 GLU B C 1
ATOM 2857 O O . GLU B 1 57 ? 18.016 -18.781 -5.969 1 91.06 57 GLU B O 1
ATOM 2862 N N . PHE B 1 58 ? 18.625 -19.859 -7.902 1 91.06 58 PHE B N 1
ATOM 2863 C CA . PHE B 1 58 ? 18.656 -21.188 -7.277 1 91.06 58 PHE B CA 1
ATOM 2864 C C . PHE B 1 58 ? 20.094 -21.688 -7.156 1 91.06 58 PHE B C 1
ATOM 2866 O O . PHE B 1 58 ? 20.875 -21.562 -8.094 1 91.06 58 PHE B O 1
ATOM 2873 N N . ASP B 1 59 ? 20.375 -22.234 -6.027 1 88.25 59 ASP B N 1
ATOM 2874 C CA . ASP B 1 59 ? 21.625 -22.953 -5.848 1 88.25 59 ASP B CA 1
ATOM 2875 C C . ASP B 1 59 ? 21.453 -24.438 -6.199 1 88.25 59 ASP B C 1
ATOM 2877 O O . ASP B 1 59 ? 20.359 -24.875 -6.543 1 88.25 59 ASP B O 1
ATOM 2881 N N . TRP B 1 60 ? 22.625 -25.125 -6.246 1 88.5 60 TRP B N 1
ATOM 2882 C CA . TRP B 1 60 ? 22.578 -26.531 -6.652 1 88.5 60 TRP B CA 1
ATOM 2883 C C . TRP B 1 60 ? 23.016 -27.438 -5.52 1 88.5 60 TRP B C 1
ATOM 2885 O O . TRP B 1 60 ? 24 -27.156 -4.836 1 88.5 60 TRP B O 1
ATOM 2895 N N . LEU B 1 61 ? 22.219 -28.359 -5.398 1 83.75 61 LEU B N 1
ATOM 2896 C CA . LEU B 1 61 ? 22.656 -29.547 -4.672 1 83.75 61 LEU B CA 1
ATOM 2897 C C . LEU B 1 61 ? 23.031 -30.672 -5.641 1 83.75 61 LEU B C 1
ATOM 2899 O O . LEU B 1 61 ? 22.266 -30.984 -6.547 1 83.75 61 LEU B O 1
ATOM 2903 N N . ASN B 1 62 ? 24.266 -31.219 -5.551 1 81.12 62 ASN B N 1
ATOM 2904 C CA . ASN B 1 62 ? 24.75 -32.219 -6.48 1 81.12 62 ASN B CA 1
ATOM 2905 C C . ASN B 1 62 ? 24.766 -31.719 -7.918 1 81.12 62 ASN B C 1
ATOM 2907 O O . ASN B 1 62 ? 24.109 -32.281 -8.789 1 81.12 62 ASN B O 1
ATOM 2911 N N . PRO B 1 63 ? 25.594 -30.625 -8.141 1 78.88 63 PRO B N 1
ATOM 2912 C CA . PRO B 1 63 ? 25.547 -29.906 -9.414 1 78.88 63 PRO B CA 1
ATOM 2913 C C . PRO B 1 63 ? 25.953 -30.781 -10.602 1 78.88 63 PRO B C 1
ATOM 2915 O O . PRO B 1 63 ? 26.703 -31.734 -10.438 1 78.88 63 PRO B O 1
ATOM 2918 N N . ILE B 1 64 ? 25.266 -30.453 -11.641 1 71.75 64 ILE B N 1
ATOM 2919 C CA . ILE B 1 64 ? 25.641 -31.031 -12.922 1 71.75 64 ILE B CA 1
ATOM 2920 C C . ILE B 1 64 ? 26.531 -30.062 -13.695 1 71.75 64 ILE B C 1
ATOM 2922 O O . ILE B 1 64 ? 26.219 -28.875 -13.781 1 71.75 64 ILE B O 1
ATOM 2926 N N . ASN B 1 65 ? 27.75 -30.297 -14 1 67.12 65 ASN B N 1
ATOM 2927 C CA . ASN B 1 65 ? 28.812 -29.484 -14.578 1 67.12 65 ASN B CA 1
ATOM 2928 C C . ASN B 1 65 ? 28.266 -28.516 -15.625 1 67.12 65 ASN B C 1
ATOM 2930 O O . ASN B 1 65 ? 28.578 -27.328 -15.609 1 67.12 65 ASN B O 1
ATOM 2934 N N . ASP B 1 66 ? 27.516 -28.938 -16.625 1 63.66 66 ASP B N 1
ATOM 2935 C CA . ASP B 1 66 ? 27.234 -28.141 -17.812 1 63.66 66 ASP B CA 1
ATOM 2936 C C . ASP B 1 66 ? 26.016 -27.234 -17.578 1 63.66 66 ASP B C 1
ATOM 2938 O O . ASP B 1 66 ? 25.797 -26.281 -18.328 1 63.66 66 ASP B O 1
ATOM 2942 N N . GLU B 1 67 ? 25.312 -27.453 -16.547 1 64.56 67 GLU B N 1
ATOM 2943 C CA . GLU B 1 67 ? 24 -26.812 -16.484 1 64.56 67 GLU B CA 1
ATOM 2944 C C . GLU B 1 67 ? 23.938 -25.797 -15.336 1 64.56 67 GLU B C 1
ATOM 2946 O O . GLU B 1 67 ? 22.906 -25.141 -15.133 1 64.56 67 GLU B O 1
ATOM 2951 N N . PHE B 1 68 ? 25.016 -25.547 -14.75 1 64.88 68 PHE B N 1
ATOM 2952 C CA . PHE B 1 68 ? 25.031 -24.812 -13.484 1 64.88 68 PHE B CA 1
ATOM 2953 C C . PHE B 1 68 ? 24.422 -23.438 -13.656 1 64.88 68 PHE B C 1
ATOM 2955 O O . PHE B 1 68 ? 23.531 -23.047 -12.891 1 64.88 68 PHE B O 1
ATOM 2962 N N . LEU B 1 69 ? 24.766 -22.797 -14.656 1 65.19 69 LEU B N 1
ATOM 2963 C CA . LEU B 1 69 ? 24.344 -21.406 -14.781 1 65.19 69 LEU B CA 1
ATOM 2964 C C . LEU B 1 69 ? 22.953 -21.312 -15.43 1 65.19 69 LEU B C 1
ATOM 2966 O O . LEU B 1 69 ? 22.125 -20.516 -15.008 1 65.19 69 LEU B O 1
ATOM 2970 N N . LYS B 1 70 ? 22.641 -22.281 -16.234 1 84.62 70 LYS B N 1
ATOM 2971 C CA . LYS B 1 70 ? 21.406 -22.188 -17.016 1 84.62 70 LYS B CA 1
ATOM 2972 C C . LYS B 1 70 ? 20.234 -22.797 -16.266 1 84.62 70 LYS B C 1
ATOM 2974 O O . LYS B 1 70 ? 19.078 -22.438 -16.516 1 84.62 70 LYS B O 1
ATOM 2979 N N . GLY B 1 71 ? 20.594 -23.656 -15.336 1 89.94 71 GLY B N 1
ATOM 2980 C CA . GLY B 1 71 ? 19.547 -24.375 -14.633 1 89.94 71 GLY B CA 1
ATOM 2981 C C . GLY B 1 71 ? 18.688 -23.5 -13.742 1 89.94 71 GLY B C 1
ATOM 2982 O O . GLY B 1 71 ? 17.469 -23.656 -13.703 1 89.94 71 GLY B O 1
ATOM 2983 N N . SER B 1 72 ? 19.344 -22.578 -13.117 1 92.06 72 SER B N 1
ATOM 2984 C CA . SER B 1 72 ? 18.625 -21.656 -12.242 1 92.06 72 SER B CA 1
ATOM 2985 C C . SER B 1 72 ? 17.641 -20.812 -13.039 1 92.06 72 SER B C 1
ATOM 2987 O O . SER B 1 72 ? 16.453 -20.75 -12.695 1 92.06 72 SER B O 1
ATOM 2989 N N . ALA B 1 73 ? 18.109 -20.203 -14.102 1 93.44 73 ALA B N 1
ATOM 2990 C CA . ALA B 1 73 ? 17.25 -19.375 -14.945 1 93.44 73 ALA B CA 1
ATOM 2991 C C . ALA B 1 73 ? 16.125 -20.188 -15.57 1 93.44 73 ALA B C 1
ATOM 2993 O O . ALA B 1 73 ? 14.992 -19.719 -15.648 1 93.44 73 ALA B O 1
ATOM 2994 N N . ARG B 1 74 ? 16.438 -21.375 -15.953 1 94.25 74 ARG B N 1
ATOM 2995 C CA . ARG B 1 74 ? 15.453 -22.25 -16.594 1 94.25 74 ARG B CA 1
ATOM 2996 C C . ARG B 1 74 ? 14.352 -22.625 -15.609 1 94.25 74 ARG B C 1
ATOM 2998 O O . ARG B 1 74 ? 13.164 -22.578 -15.953 1 94.25 74 ARG B O 1
ATOM 3005 N N . LEU B 1 75 ? 14.781 -23.047 -14.438 1 95 75 LEU B N 1
ATOM 3006 C CA . LEU B 1 75 ? 13.789 -23.422 -13.445 1 95 75 LEU B CA 1
ATOM 3007 C C . LEU B 1 75 ? 12.891 -22.234 -13.086 1 95 75 LEU B C 1
ATOM 3009 O O . LEU B 1 75 ? 11.672 -22.391 -12.977 1 95 75 LEU B O 1
ATOM 3013 N N . ASN B 1 76 ? 13.508 -21.078 -12.906 1 95.44 76 ASN B N 1
ATOM 3014 C CA . ASN B 1 76 ? 12.734 -19.859 -12.68 1 95.44 76 ASN B CA 1
ATOM 3015 C C . ASN B 1 76 ? 11.688 -19.641 -13.773 1 95.44 76 ASN B C 1
ATOM 3017 O O . ASN B 1 76 ? 10.508 -19.453 -13.477 1 95.44 76 ASN B O 1
ATOM 3021 N N . ASP B 1 77 ? 12.117 -19.703 -14.977 1 95.06 77 ASP B N 1
ATOM 3022 C CA . ASP B 1 77 ? 11.234 -19.469 -16.109 1 95.06 77 ASP B CA 1
ATOM 3023 C C . ASP B 1 77 ? 10.117 -20.5 -16.172 1 95.06 77 ASP B C 1
ATOM 3025 O O . ASP B 1 77 ? 8.961 -20.156 -16.438 1 95.06 77 ASP B O 1
ATOM 3029 N N . ASP B 1 78 ? 10.492 -21.734 -15.984 1 95.19 78 ASP B N 1
ATOM 3030 C CA . ASP B 1 78 ? 9.508 -22.797 -16.062 1 95.19 78 ASP B CA 1
ATOM 3031 C C . ASP B 1 78 ? 8.43 -22.641 -14.992 1 95.19 78 ASP B C 1
ATOM 3033 O O . ASP B 1 78 ? 7.238 -22.719 -15.281 1 95.19 78 ASP B O 1
ATOM 3037 N N . ILE B 1 79 ? 8.836 -22.406 -13.805 1 95.69 79 ILE B N 1
ATOM 3038 C CA . ILE B 1 79 ? 7.871 -22.25 -12.719 1 95.69 79 ILE B CA 1
ATOM 3039 C C . ILE B 1 79 ? 6.941 -21.078 -13.023 1 95.69 79 ILE B C 1
ATOM 3041 O O . ILE B 1 79 ? 5.723 -21.188 -12.859 1 95.69 79 ILE B O 1
ATOM 3045 N N . ARG B 1 80 ? 7.473 -19.984 -13.5 1 94.88 80 ARG B N 1
ATOM 3046 C CA . ARG B 1 80 ? 6.695 -18.797 -13.789 1 94.88 80 ARG B CA 1
ATOM 3047 C C . ARG B 1 80 ? 5.75 -19.016 -14.961 1 94.88 80 ARG B C 1
ATOM 3049 O O . ARG B 1 80 ? 4.641 -18.484 -14.992 1 94.88 80 ARG B O 1
ATOM 3056 N N . THR B 1 81 ? 6.191 -19.75 -15.859 1 94 81 THR B N 1
ATOM 3057 C CA . THR B 1 81 ? 5.395 -20.016 -17.047 1 94 81 THR B CA 1
ATOM 3058 C C . THR B 1 81 ? 4.195 -20.891 -16.703 1 94 81 THR B C 1
ATOM 3060 O O . THR B 1 81 ? 3.104 -20.703 -17.25 1 94 81 THR B O 1
ATOM 3063 N N . TYR B 1 82 ? 4.34 -21.781 -15.805 1 94.88 82 TYR B N 1
ATOM 3064 C CA . TYR B 1 82 ? 3.326 -22.812 -15.594 1 94.88 82 TYR B CA 1
ATOM 3065 C C . TYR B 1 82 ? 2.441 -22.469 -14.398 1 94.88 82 TYR B C 1
ATOM 3067 O O . TYR B 1 82 ? 1.464 -23.172 -14.125 1 94.88 82 TYR B O 1
ATOM 3075 N N . SER B 1 83 ? 2.785 -21.422 -13.672 1 95.69 83 SER B N 1
ATOM 3076 C CA . SER B 1 83 ? 2 -21.016 -12.508 1 95.69 83 SER B CA 1
ATOM 3077 C C . SER B 1 83 ? 1.21 -19.75 -12.789 1 95.69 83 SER B C 1
ATOM 3079 O O . SER B 1 83 ? 1.785 -18.719 -13.164 1 95.69 83 SER B O 1
ATOM 3081 N N . ARG B 1 84 ? -0.083 -19.812 -12.609 1 96.62 84 ARG B N 1
ATOM 3082 C CA . ARG B 1 84 ? -0.957 -18.656 -12.703 1 96.62 84 ARG B CA 1
ATOM 3083 C C . ARG B 1 84 ? -1.783 -18.484 -11.438 1 96.62 84 ARG B C 1
ATOM 3085 O O . ARG B 1 84 ? -2.285 -19.453 -10.875 1 96.62 84 ARG B O 1
ATOM 3092 N N . LEU B 1 85 ? -1.836 -17.25 -10.992 1 96.62 85 LEU B N 1
ATOM 3093 C CA . LEU B 1 85 ? -2.463 -17.094 -9.688 1 96.62 85 LEU B CA 1
ATOM 3094 C C . LEU B 1 85 ? -3.377 -15.867 -9.68 1 96.62 85 LEU B C 1
ATOM 3096 O O . LEU B 1 85 ? -3.232 -14.969 -10.508 1 96.62 85 LEU B O 1
ATOM 3100 N N . THR B 1 86 ? -4.363 -15.844 -8.797 1 97.88 86 THR B N 1
ATOM 3101 C CA . THR B 1 86 ? -5.207 -14.703 -8.453 1 97.88 86 THR B CA 1
ATOM 3102 C C . THR B 1 86 ? -5.309 -14.547 -6.934 1 97.88 86 THR B C 1
ATOM 3104 O O . THR B 1 86 ? -5.176 -15.531 -6.195 1 97.88 86 THR B O 1
ATOM 3107 N N . SER B 1 87 ? -5.41 -13.328 -6.59 1 97.56 87 SER B N 1
ATOM 3108 C CA . SER B 1 87 ? -5.301 -13.016 -5.168 1 97.56 87 SER B CA 1
ATOM 3109 C C . SER B 1 87 ? -6.582 -12.375 -4.645 1 97.56 87 SER B C 1
ATOM 3111 O O . SER B 1 87 ? -7.234 -11.609 -5.352 1 97.56 87 SER B O 1
ATOM 3113 N N . PHE B 1 88 ? -6.891 -12.664 -3.383 1 98.31 88 PHE B N 1
ATOM 3114 C CA . PHE B 1 88 ? -8.008 -12.125 -2.617 1 98.31 88 PHE B CA 1
ATOM 3115 C C . PHE B 1 88 ? -7.551 -11.695 -1.228 1 98.31 88 PHE B C 1
ATOM 3117 O O . PHE B 1 88 ? -6.441 -12.023 -0.801 1 98.31 88 PHE B O 1
ATOM 3124 N N . CYS B 1 89 ? -8.328 -10.93 -0.63 1 97.25 89 CYS B N 1
ATOM 3125 C CA . CYS B 1 89 ? -8.133 -10.672 0.792 1 97.25 89 CYS B CA 1
ATOM 3126 C C . CYS B 1 89 ? -9.266 -11.266 1.618 1 97.25 89 CYS B C 1
ATOM 3128 O O . CYS B 1 89 ? -10.273 -11.711 1.067 1 97.25 89 CYS B O 1
ATOM 3130 N N . ARG B 1 90 ? -9.086 -11.336 2.926 1 95.5 90 ARG B N 1
ATOM 3131 C CA . ARG B 1 90 ? -10.031 -12.008 3.812 1 95.5 90 ARG B CA 1
ATOM 3132 C C . ARG B 1 90 ? -10.492 -11.07 4.922 1 95.5 90 ARG B C 1
ATOM 3134 O O . ARG B 1 90 ? -9.883 -10.031 5.168 1 95.5 90 ARG B O 1
ATOM 3141 N N . ASP B 1 91 ? -11.617 -11.508 5.555 1 92.38 91 ASP B N 1
ATOM 3142 C CA . ASP B 1 91 ? -12.039 -10.867 6.797 1 92.38 91 ASP B CA 1
ATOM 3143 C C . ASP B 1 91 ? -11.078 -11.195 7.938 1 92.38 91 ASP B C 1
ATOM 3145 O O . ASP B 1 91 ? -10.367 -12.203 7.887 1 92.38 91 ASP B O 1
ATOM 3149 N N . GLU B 1 92 ? -11 -10.305 8.859 1 87.62 92 GLU B N 1
ATOM 3150 C CA . GLU B 1 92 ? -10.273 -10.578 10.094 1 87.62 92 GLU B CA 1
ATOM 3151 C C . GLU B 1 92 ? -11.227 -10.719 11.281 1 87.62 92 GLU B C 1
ATOM 3153 O O . GLU B 1 92 ? -11.078 -10.031 12.289 1 87.62 92 GLU B O 1
ATOM 3158 N N . LEU B 1 93 ? -12.164 -11.547 11.164 1 76.81 93 LEU B N 1
ATOM 3159 C CA . LEU B 1 93 ? -13.227 -11.656 12.156 1 76.81 93 LEU B CA 1
ATOM 3160 C C . LEU B 1 93 ? -12.812 -12.578 13.297 1 76.81 93 LEU B C 1
ATOM 3162 O O . LEU B 1 93 ? -13.359 -12.492 14.398 1 76.81 93 LEU B O 1
ATOM 3166 N N . HIS B 1 94 ? -11.945 -13.555 13.023 1 64.81 94 HIS B N 1
ATOM 3167 C CA . HIS B 1 94 ? -11.57 -14.547 14.023 1 64.81 94 HIS B CA 1
ATOM 3168 C C . HIS B 1 94 ? -10.977 -13.883 15.258 1 64.81 94 HIS B C 1
ATOM 3170 O O . HIS B 1 94 ? -10.953 -14.484 16.344 1 64.81 94 HIS B O 1
ATOM 3176 N N . SER B 1 95 ? -10.547 -12.766 15.062 1 59.12 95 SER B N 1
ATOM 3177 C CA . SER B 1 95 ? -9.945 -12.07 16.203 1 59.12 95 SER B CA 1
ATOM 3178 C C . SER B 1 95 ? -11.023 -11.562 17.156 1 59.12 95 SER B C 1
ATOM 3180 O O . SER B 1 95 ? -10.711 -11.102 18.25 1 59.12 95 SER B O 1
ATOM 3182 N N . LEU B 1 96 ? -12.305 -11.711 16.688 1 59.28 96 LEU B N 1
ATOM 3183 C CA . LEU B 1 96 ? -13.383 -11.164 17.5 1 59.28 96 LEU B CA 1
ATOM 3184 C C . LEU B 1 96 ? -13.922 -12.219 18.469 1 59.28 96 LEU B C 1
ATOM 3186 O O . LEU B 1 96 ? -14.125 -13.367 18.094 1 59.28 96 LEU B O 1
ATOM 3190 N N . SER B 1 97 ? -13.531 -12.07 19.719 1 54.47 97 SER B N 1
ATOM 3191 C CA . SER B 1 97 ? -14.102 -12.914 20.766 1 54.47 97 SER B CA 1
ATOM 3192 C C . SER B 1 97 ? -15.617 -12.781 20.812 1 54.47 97 SER B C 1
ATOM 3194 O O . SER B 1 97 ? -16.172 -11.766 20.375 1 54.47 97 SER B O 1
ATOM 3196 N N . ASP B 1 98 ? -16.344 -13.898 20.969 1 52.12 98 ASP B N 1
ATOM 3197 C CA . ASP B 1 98 ? -17.781 -14.133 21.031 1 52.12 98 ASP B CA 1
ATOM 3198 C C . ASP B 1 98 ? -18.5 -12.922 21.594 1 52.12 98 ASP B C 1
ATOM 3200 O O . ASP B 1 98 ? -19.625 -12.609 21.188 1 52.12 98 ASP B O 1
ATOM 3204 N N . GLY B 1 99 ? -18.141 -12.391 22.641 1 48.59 99 GLY B N 1
ATOM 3205 C CA . GLY B 1 99 ? -19.016 -11.516 23.406 1 48.59 99 GLY B CA 1
ATOM 3206 C C . GLY B 1 99 ? -19.219 -10.156 22.766 1 48.59 99 GLY B C 1
ATOM 3207 O O . GLY B 1 99 ? -20.328 -9.648 22.719 1 48.59 99 GLY B O 1
ATOM 3208 N N . GLU B 1 100 ? -18.266 -9.273 22.641 1 51.44 100 GLU B N 1
ATOM 3209 C CA . GLU B 1 100 ? -18.406 -7.832 22.469 1 51.44 100 GLU B CA 1
ATOM 3210 C C . GLU B 1 100 ? -18.422 -7.449 21 1 51.44 100 GLU B C 1
ATOM 3212 O O . GLU B 1 100 ? -17.875 -6.418 20.609 1 51.44 100 GLU B O 1
ATOM 3217 N N . LEU B 1 101 ? -19 -8.195 20.125 1 56.16 101 LEU B N 1
ATOM 3218 C CA . LEU B 1 101 ? -18.828 -7.754 18.734 1 56.16 101 LEU B CA 1
ATOM 3219 C C . LEU B 1 101 ? -19.734 -6.578 18.422 1 56.16 101 LEU B C 1
ATOM 3221 O O . LEU B 1 101 ? -20.938 -6.766 18.188 1 56.16 101 LEU B O 1
ATOM 3225 N N . ASP B 1 102 ? -19.359 -5.348 18.875 1 68.94 102 ASP B N 1
ATOM 3226 C CA . ASP B 1 102 ? -20.156 -4.219 18.406 1 68.94 102 ASP B CA 1
ATOM 3227 C C . ASP B 1 102 ? -20 -4.027 16.906 1 68.94 102 ASP B C 1
ATOM 3229 O O . ASP B 1 102 ? -19.031 -4.484 16.312 1 68.94 102 ASP B O 1
ATOM 3233 N N . HIS B 1 103 ? -21.125 -3.795 16.312 1 71.25 103 HIS B N 1
ATOM 3234 C CA . HIS B 1 103 ? -21.281 -3.607 14.875 1 71.25 103 HIS B CA 1
ATOM 3235 C C . HIS B 1 103 ? -20.125 -2.814 14.289 1 71.25 103 HIS B C 1
ATOM 3237 O O . HIS B 1 103 ? -19.672 -3.094 13.172 1 71.25 103 HIS B O 1
ATOM 3243 N N . PHE B 1 104 ? -19.578 -1.937 15.117 1 71.81 104 PHE B N 1
ATOM 3244 C CA . PHE B 1 104 ? -18.5 -1.09 14.625 1 71.81 104 PHE B CA 1
ATOM 3245 C C . PHE B 1 104 ? -17.203 -1.889 14.477 1 71.81 104 PHE B C 1
ATOM 3247 O O . PHE B 1 104 ? -16.531 -1.792 13.461 1 71.81 104 PHE B O 1
ATOM 3254 N N . ASP B 1 105 ? -17.016 -2.777 15.352 1 74.25 105 ASP B N 1
ATOM 3255 C CA . ASP B 1 105 ? -15.781 -3.562 15.328 1 74.25 105 ASP B CA 1
ATOM 3256 C C . ASP B 1 105 ? -15.789 -4.566 14.18 1 74.25 105 ASP B C 1
ATOM 3258 O O . ASP B 1 105 ? -14.766 -4.781 13.531 1 74.25 105 ASP B O 1
ATOM 3262 N N . VAL B 1 106 ? -16.953 -4.984 13.914 1 81.75 106 VAL B N 1
ATOM 3263 C CA . VAL B 1 106 ? -17.078 -5.992 12.859 1 81.75 106 VAL B CA 1
ATOM 3264 C C . VAL B 1 106 ? -16.844 -5.348 11.5 1 81.75 106 VAL B C 1
ATOM 3266 O O . VAL B 1 106 ? -16.172 -5.926 10.641 1 81.75 106 VAL B O 1
ATOM 3269 N N . THR B 1 107 ? -17.359 -4.156 11.289 1 87.19 107 THR B N 1
ATOM 3270 C CA . THR B 1 107 ? -17.234 -3.494 10 1 87.19 107 THR B CA 1
ATOM 3271 C C . THR B 1 107 ? -15.781 -3.201 9.664 1 87.19 107 THR B C 1
ATOM 3273 O O . THR B 1 107 ? -15.352 -3.373 8.523 1 87.19 107 THR B O 1
ATOM 3276 N N . TYR B 1 108 ? -15.023 -2.906 10.664 1 88.5 108 TYR B N 1
ATOM 3277 C CA . TYR B 1 108 ? -13.609 -2.619 10.453 1 88.5 108 TYR B CA 1
ATOM 3278 C C . TYR B 1 108 ? -12.859 -3.873 10.016 1 88.5 108 TYR B C 1
ATOM 3280 O O . TYR B 1 108 ? -11.812 -3.781 9.367 1 88.5 108 TYR B O 1
ATOM 3288 N N . LYS B 1 109 ? -13.398 -4.992 10.32 1 88.62 109 LYS B N 1
ATOM 3289 C CA . LYS B 1 109 ? -12.664 -6.238 10.133 1 88.62 109 LYS B CA 1
ATOM 3290 C C . LYS B 1 109 ? -13.062 -6.922 8.828 1 88.62 109 LYS B C 1
ATOM 3292 O O . LYS B 1 109 ? -12.508 -7.965 8.477 1 88.62 109 LYS B O 1
ATOM 3297 N N . ARG B 1 110 ? -13.992 -6.297 8.156 1 91.94 110 ARG B N 1
ATOM 3298 C CA . ARG B 1 110 ? -14.398 -6.844 6.863 1 91.94 110 ARG B CA 1
ATOM 3299 C C . ARG B 1 110 ? -13.344 -6.578 5.797 1 91.94 110 ARG B C 1
ATOM 3301 O O . ARG B 1 110 ? -12.672 -5.543 5.82 1 91.94 110 ARG B O 1
ATOM 3308 N N . GLY B 1 111 ? -13.281 -7.469 4.828 1 94.94 111 GLY B N 1
ATOM 3309 C CA . GLY B 1 111 ? -12.281 -7.387 3.781 1 94.94 111 GLY B CA 1
ATOM 3310 C C . GLY B 1 111 ? -12.438 -6.164 2.895 1 94.94 111 GLY B C 1
ATOM 3311 O O . GLY B 1 111 ? -11.477 -5.699 2.285 1 94.94 111 GLY B O 1
ATOM 3312 N N . PHE B 1 112 ? -13.648 -5.617 2.812 1 96.06 112 PHE B N 1
ATOM 3313 C CA . PHE B 1 112 ? -13.867 -4.453 1.962 1 96.06 112 PHE B CA 1
ATOM 3314 C C . PHE B 1 112 ? -13.531 -3.168 2.707 1 96.06 112 PHE B C 1
ATOM 3316 O O . PHE B 1 112 ? -13.539 -2.084 2.119 1 96.06 112 PHE B O 1
ATOM 3323 N N . SER B 1 113 ? -13.227 -3.254 4.027 1 94.81 113 SER B N 1
ATOM 3324 C CA . SER B 1 113 ? -12.969 -2.09 4.867 1 94.81 113 SER B CA 1
ATOM 3325 C C . SER B 1 113 ? -11.469 -1.848 5.027 1 94.81 113 SER B C 1
ATOM 3327 O O . SER B 1 113 ? -11 -1.551 6.125 1 94.81 113 SER B O 1
ATOM 3329 N N . ARG B 1 114 ? -10.742 -2.02 3.969 1 96.5 114 ARG B N 1
ATOM 3330 C CA . ARG B 1 114 ? -9.289 -1.874 3.982 1 96.5 114 ARG B CA 1
ATOM 3331 C C . ARG B 1 114 ? -8.852 -0.711 3.1 1 96.5 114 ARG B C 1
ATOM 3333 O O . ARG B 1 114 ? -8.664 -0.875 1.893 1 96.5 114 ARG B O 1
ATOM 3340 N N . PRO B 1 115 ? -8.641 0.472 3.74 1 97.62 115 PRO B N 1
ATOM 3341 C CA . PRO B 1 115 ? -8.367 1.658 2.926 1 97.62 115 PRO B CA 1
ATOM 3342 C C . PRO B 1 115 ? -7.074 1.537 2.123 1 97.62 115 PRO B C 1
ATOM 3344 O O . PRO B 1 115 ? -6.973 2.08 1.021 1 97.62 115 PRO B O 1
ATOM 3347 N N . ARG B 1 116 ? -6.047 0.862 2.635 1 98.06 116 ARG B N 1
ATOM 3348 C CA . ARG B 1 116 ? -4.801 0.738 1.886 1 98.06 116 ARG B CA 1
ATOM 3349 C C . ARG B 1 116 ? -4.98 -0.16 0.667 1 98.06 116 ARG B C 1
ATOM 3351 O O . ARG B 1 116 ? -4.371 0.075 -0.379 1 98.06 116 ARG B O 1
ATOM 3358 N N . MET B 1 117 ? -5.793 -1.202 0.752 1 98.06 117 MET B N 1
ATOM 3359 C CA . MET B 1 117 ? -6.125 -2.033 -0.401 1 98.06 117 MET B CA 1
ATOM 3360 C C . MET B 1 117 ? -6.863 -1.224 -1.461 1 98.06 117 MET B C 1
ATOM 3362 O O . MET B 1 117 ? -6.598 -1.365 -2.656 1 98.06 117 MET B O 1
ATOM 3366 N N . TRP B 1 118 ? -7.812 -0.362 -1.016 1 98.31 118 TRP B N 1
ATOM 3367 C CA . TRP B 1 118 ? -8.523 0.518 -1.936 1 98.31 118 TRP B CA 1
ATOM 3368 C C . TRP B 1 118 ? -7.555 1.437 -2.672 1 98.31 118 TRP B C 1
ATOM 3370 O O . TRP B 1 118 ? -7.676 1.637 -3.883 1 98.31 118 TRP B O 1
ATOM 3380 N N . ALA B 1 119 ? -6.629 1.956 -1.937 1 97.75 119 ALA B N 1
ATOM 3381 C CA . ALA B 1 119 ? -5.66 2.885 -2.508 1 97.75 119 ALA B CA 1
ATOM 3382 C C . ALA B 1 119 ? -4.781 2.191 -3.545 1 97.75 119 ALA B C 1
ATOM 3384 O O . ALA B 1 119 ? -4.523 2.744 -4.617 1 97.75 119 ALA B O 1
ATOM 3385 N N . GLN B 1 120 ? -4.383 1.004 -3.297 1 97 120 GLN B N 1
ATOM 3386 C CA . GLN B 1 120 ? -3.395 0.322 -4.129 1 97 120 GLN B CA 1
ATOM 3387 C C . GLN B 1 120 ? -4.066 -0.411 -5.289 1 97 120 GLN B C 1
ATOM 3389 O O . GLN B 1 120 ? -3.523 -0.459 -6.395 1 97 120 GLN B O 1
ATOM 3394 N N . TYR B 1 121 ? -5.242 -1.012 -5.012 1 97.5 121 TYR B N 1
ATOM 3395 C CA . TYR B 1 121 ? -5.777 -1.945 -5.996 1 97.5 121 TYR B CA 1
ATOM 3396 C C . TYR B 1 121 ? -7.168 -1.52 -6.453 1 97.5 121 TYR B C 1
ATOM 3398 O O . TYR B 1 121 ? -7.645 -1.958 -7.504 1 97.5 121 TYR B O 1
ATOM 3406 N N . GLY B 1 122 ? -7.895 -0.705 -5.652 1 98.12 122 GLY B N 1
ATOM 3407 C CA . GLY B 1 122 ? -9.258 -0.302 -5.945 1 98.12 122 GLY B CA 1
ATOM 3408 C C . GLY B 1 122 ? -9.352 1.055 -6.617 1 98.12 122 GLY B C 1
ATOM 3409 O O . GLY B 1 122 ? -10.312 1.795 -6.406 1 98.12 122 GLY B O 1
ATOM 3410 N N . GLY B 1 123 ? -8.328 1.456 -7.332 1 97.25 123 GLY B N 1
ATOM 3411 C CA . GLY B 1 123 ? -8.352 2.74 -8.016 1 97.25 123 GLY B CA 1
ATOM 3412 C C . GLY B 1 123 ? -8.422 3.92 -7.059 1 97.25 123 GLY B C 1
ATOM 3413 O O . GLY B 1 123 ? -9.102 4.906 -7.332 1 97.25 123 GLY B O 1
ATOM 3414 N N . ASP B 1 124 ? -7.793 3.781 -5.941 1 96.69 124 ASP B N 1
ATOM 3415 C CA . ASP B 1 124 ? -7.863 4.824 -4.922 1 96.69 124 ASP B CA 1
ATOM 3416 C C . ASP B 1 124 ? -9.312 5.18 -4.598 1 96.69 124 ASP B C 1
ATOM 3418 O O . ASP B 1 124 ? -9.695 6.352 -4.652 1 96.69 124 ASP B O 1
ATOM 3422 N N . HIS B 1 125 ? -10.133 4.207 -4.438 1 97.75 125 HIS B N 1
ATOM 3423 C CA . HIS B 1 125 ? -11.531 4.27 -4.02 1 97.75 125 HIS B CA 1
ATOM 3424 C C . HIS B 1 125 ? -12.445 4.605 -5.191 1 97.75 125 HIS B C 1
ATOM 3426 O O . HIS B 1 125 ? -13.656 4.773 -5.016 1 97.75 125 HIS B O 1
ATOM 3432 N N . SER B 1 126 ? -11.961 4.656 -6.406 1 98.06 126 SER B N 1
ATOM 3433 C CA . SER B 1 126 ? -12.82 4.875 -7.566 1 98.06 126 SER B CA 1
ATOM 3434 C C . SER B 1 126 ? -13.227 3.555 -8.211 1 98.06 126 SER B C 1
ATOM 3436 O O . SER B 1 126 ? -13.984 3.541 -9.18 1 98.06 126 SER B O 1
ATOM 3438 N N . GLY B 1 127 ? -12.727 2.459 -7.676 1 98.69 127 GLY B N 1
ATOM 3439 C CA . GLY B 1 127 ? -13 1.141 -8.227 1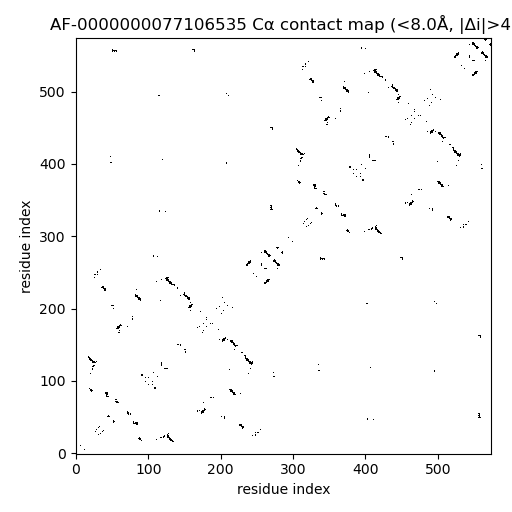 98.69 127 GLY B CA 1
ATOM 3440 C C . GLY B 1 127 ? -14.039 0.368 -7.434 1 98.69 127 GLY B C 1
ATOM 3441 O O . GLY B 1 127 ? -15 0.951 -6.926 1 98.69 127 GLY B O 1
ATOM 3442 N N . VAL B 1 128 ? -13.844 -1.011 -7.484 1 98.81 128 VAL B N 1
ATOM 3443 C CA . VAL B 1 128 ? -14.805 -1.879 -6.816 1 98.81 128 VAL B CA 1
ATOM 3444 C C . VAL B 1 128 ? -14.07 -2.965 -6.035 1 98.81 128 VAL B C 1
ATOM 3446 O O . VAL B 1 128 ? -12.891 -3.219 -6.277 1 98.81 128 VAL B O 1
ATOM 3449 N N . CYS B 1 129 ? -14.688 -3.465 -5.098 1 98.62 129 CYS B N 1
ATOM 3450 C CA . CYS B 1 129 ? -14.32 -4.688 -4.391 1 98.62 129 CYS B CA 1
ATOM 3451 C C . CYS B 1 129 ? -15.352 -5.785 -4.617 1 98.62 129 CYS B C 1
ATOM 3453 O O . CYS B 1 129 ? -16.516 -5.637 -4.242 1 98.62 129 CYS B O 1
ATOM 3455 N N . LEU B 1 130 ? -14.938 -6.848 -5.27 1 98.69 130 LEU B N 1
ATOM 3456 C CA . LEU B 1 130 ? -15.797 -7.988 -5.547 1 98.69 130 LEU B CA 1
ATOM 3457 C C . LEU B 1 130 ? -15.773 -8.977 -4.387 1 98.69 130 LEU B C 1
ATOM 3459 O O . LEU B 1 130 ? -14.703 -9.391 -3.934 1 98.69 130 LEU B O 1
ATOM 3463 N N . VAL B 1 131 ? -16.953 -9.336 -3.91 1 97.38 131 VAL B N 1
ATOM 3464 C CA . VAL B 1 131 ? -17.078 -10.211 -2.75 1 97.38 131 VAL B CA 1
ATOM 3465 C C . VAL B 1 131 ? -17.594 -11.578 -3.186 1 97.38 131 VAL B C 1
ATOM 3467 O O . VAL B 1 131 ? -18.703 -11.688 -3.707 1 97.38 131 VAL B O 1
ATOM 3470 N N . PHE B 1 132 ? -16.797 -12.594 -2.885 1 97.44 132 PHE B N 1
ATOM 3471 C CA . PHE B 1 132 ? -17.125 -13.922 -3.375 1 97.44 132 PHE B CA 1
ATOM 3472 C C . PHE B 1 132 ? -17.422 -14.867 -2.217 1 97.44 132 PHE B C 1
ATOM 3474 O O . PHE B 1 132 ? -16.797 -14.781 -1.159 1 97.44 132 PHE B O 1
ATOM 3481 N N . ASP B 1 133 ? -18.359 -15.766 -2.498 1 95.88 133 ASP B N 1
ATOM 3482 C CA . ASP B 1 133 ? -18.516 -16.953 -1.666 1 95.88 133 ASP B CA 1
ATOM 3483 C C . ASP B 1 133 ? -17.328 -17.906 -1.862 1 95.88 133 ASP B C 1
ATOM 3485 O O . ASP B 1 133 ? -17.125 -18.422 -2.961 1 95.88 133 ASP B O 1
ATOM 3489 N N . THR B 1 134 ? -16.641 -18.219 -0.829 1 97 134 THR B N 1
ATOM 3490 C CA . THR B 1 134 ? -15.383 -18.953 -0.935 1 97 134 THR B CA 1
ATOM 3491 C C . THR B 1 134 ? -15.633 -20.359 -1.49 1 97 134 THR B C 1
ATOM 3493 O O . THR B 1 134 ? -14.938 -20.797 -2.414 1 97 134 THR B O 1
ATOM 3496 N N . GLN B 1 135 ? -16.547 -21.031 -0.935 1 96.62 135 GLN B N 1
ATOM 3497 C CA . GLN B 1 135 ? -16.812 -22.406 -1.331 1 96.62 135 GLN B CA 1
ATOM 3498 C C . GLN B 1 135 ? -17.25 -22.5 -2.795 1 96.62 135 GLN B C 1
ATOM 3500 O O . GLN B 1 135 ? -16.75 -23.344 -3.543 1 96.62 135 GLN B O 1
ATOM 3505 N N . LYS B 1 136 ? -18.141 -21.641 -3.189 1 97.5 136 LYS B N 1
ATOM 3506 C CA . LYS B 1 136 ? -18.609 -21.625 -4.574 1 97.5 136 LYS B CA 1
ATOM 3507 C C . LYS B 1 136 ? -17.469 -21.266 -5.531 1 97.5 136 LYS B C 1
ATOM 3509 O O . LYS B 1 136 ? -17.328 -21.875 -6.598 1 97.5 136 LYS B O 1
ATOM 3514 N N . LEU B 1 137 ? -16.672 -20.312 -5.137 1 98.31 137 LEU B N 1
ATOM 3515 C CA . LEU B 1 137 ? -15.547 -19.891 -5.973 1 98.31 137 LEU B CA 1
ATOM 3516 C C . LEU B 1 137 ? -14.562 -21.031 -6.191 1 98.31 137 LEU B C 1
ATOM 3518 O O . LEU B 1 137 ? -14.188 -21.328 -7.328 1 98.31 137 LEU B O 1
ATOM 3522 N N . LEU B 1 138 ? -14.211 -21.703 -5.105 1 98.25 138 LEU B N 1
ATOM 3523 C CA . LEU B 1 138 ? -13.242 -22.797 -5.184 1 98.25 138 LEU B CA 1
ATOM 3524 C C . LEU B 1 138 ? -13.789 -23.953 -6.012 1 98.25 138 LEU B C 1
ATOM 3526 O O . LEU B 1 138 ? -13.047 -24.594 -6.758 1 98.25 138 LEU B O 1
ATOM 3530 N N . ARG B 1 139 ? -15.062 -24.188 -5.848 1 98.06 139 ARG B N 1
ATOM 3531 C CA . ARG B 1 139 ? -15.695 -25.219 -6.656 1 98.06 139 ARG B CA 1
ATOM 3532 C C . ARG B 1 139 ? -15.578 -24.906 -8.141 1 98.06 139 ARG B C 1
ATOM 3534 O O . ARG B 1 139 ? -15.234 -25.781 -8.945 1 98.06 139 ARG B O 1
ATOM 3541 N N . ASN B 1 140 ? -15.859 -23.672 -8.492 1 98.31 140 ASN B N 1
ATOM 3542 C CA . ASN B 1 140 ? -15.781 -23.25 -9.891 1 98.31 140 ASN B CA 1
ATOM 3543 C C . ASN B 1 140 ? -14.352 -23.328 -10.422 1 98.31 140 ASN B C 1
ATOM 3545 O O . ASN B 1 140 ? -14.125 -23.797 -11.531 1 98.31 140 ASN B O 1
ATOM 3549 N N . PHE B 1 141 ? -13.375 -22.922 -9.625 1 98.5 141 PHE B N 1
ATOM 3550 C CA . PHE B 1 141 ? -11.969 -22.969 -10.023 1 98.5 141 PHE B CA 1
ATOM 3551 C C . PHE B 1 141 ? -11.5 -24.422 -10.18 1 98.5 141 PHE B C 1
ATOM 3553 O O . PHE B 1 141 ? -10.734 -24.734 -11.094 1 98.5 141 PHE B O 1
ATOM 3560 N N . LYS B 1 142 ? -11.938 -25.25 -9.281 1 98.12 142 LYS B N 1
ATOM 3561 C CA . LYS B 1 142 ? -11.578 -26.656 -9.352 1 98.12 142 LYS B CA 1
ATOM 3562 C C . LYS B 1 142 ? -12.117 -27.297 -10.625 1 98.12 142 LYS B C 1
ATOM 3564 O O . LYS B 1 142 ? -11.398 -28.031 -11.312 1 98.12 142 LYS B O 1
ATOM 3569 N N . ALA B 1 143 ? -13.375 -27.047 -10.898 1 98.19 143 ALA B N 1
ATOM 3570 C CA . ALA B 1 143 ? -13.992 -27.578 -12.117 1 98.19 143 ALA B CA 1
ATOM 3571 C C . ALA B 1 143 ? -13.234 -27.125 -13.359 1 98.19 143 ALA B C 1
ATOM 3573 O O . ALA B 1 143 ? -13 -27.906 -14.273 1 98.19 143 ALA B O 1
ATOM 3574 N N . PHE B 1 144 ? -12.867 -25.891 -13.391 1 97.69 144 PHE B N 1
ATOM 3575 C CA . PHE B 1 144 ? -12.102 -25.344 -14.508 1 97.69 144 PHE B CA 1
ATOM 3576 C C . PHE B 1 144 ? -10.75 -26.047 -14.633 1 97.69 144 PHE B C 1
ATOM 3578 O O . PHE B 1 144 ? -10.344 -26.422 -15.734 1 97.69 144 PHE B O 1
ATOM 3585 N N . GLY B 1 145 ? -10.062 -26.172 -13.477 1 97.12 145 GLY B N 1
ATOM 3586 C CA . GLY B 1 145 ? -8.773 -26.844 -13.469 1 97.12 145 GLY B CA 1
ATOM 3587 C C . GLY B 1 145 ? -8.844 -28.25 -14.016 1 97.12 145 GLY B C 1
ATOM 3588 O O . GLY B 1 145 ? -8 -28.656 -14.828 1 97.12 145 GLY B O 1
ATOM 3589 N N . VAL B 1 146 ? -9.844 -28.969 -13.648 1 97.25 146 VAL B N 1
ATOM 3590 C CA . VAL B 1 146 ? -10.016 -30.344 -14.109 1 97.25 146 VAL B CA 1
ATOM 3591 C C . VAL B 1 146 ? -10.227 -30.359 -15.625 1 97.25 146 VAL B C 1
ATOM 3593 O O . VAL B 1 146 ? -9.586 -31.125 -16.344 1 97.25 146 VAL B O 1
ATOM 3596 N N . LYS B 1 147 ? -11.039 -29.516 -16.047 1 96.44 147 LYS B N 1
ATOM 3597 C CA . LYS B 1 147 ? -11.359 -29.453 -17.469 1 96.44 147 LYS B CA 1
ATOM 3598 C C . LYS B 1 147 ? -10.133 -29.109 -18.312 1 96.44 147 LYS B C 1
ATOM 3600 O O . LYS B 1 147 ? -9.977 -29.609 -19.422 1 96.44 147 LYS B O 1
ATOM 3605 N N . GLN B 1 148 ? -9.273 -28.297 -17.781 1 96 148 GLN B N 1
ATOM 3606 C CA . GLN B 1 148 ? -8.117 -27.812 -18.516 1 96 148 GLN B CA 1
ATOM 3607 C C . GLN B 1 148 ? -6.867 -28.625 -18.188 1 96 148 GLN B C 1
ATOM 3609 O O . GLN B 1 148 ? -5.77 -28.312 -18.656 1 96 148 GLN B O 1
ATOM 3614 N N . ASN B 1 149 ? -7.008 -29.641 -17.344 1 95.25 149 ASN B N 1
ATOM 3615 C CA . ASN B 1 149 ? -5.898 -30.484 -16.906 1 95.25 149 ASN B CA 1
ATOM 3616 C C . ASN B 1 149 ? -4.844 -29.672 -16.156 1 95.25 149 ASN B C 1
ATOM 3618 O O . ASN B 1 149 ? -3.65 -29.781 -16.453 1 95.25 149 ASN B O 1
ATOM 3622 N N . LEU B 1 150 ? -5.348 -28.812 -15.297 1 96.62 150 LEU B N 1
ATOM 3623 C CA . LEU B 1 150 ? -4.496 -28.016 -14.422 1 96.62 150 LEU B CA 1
ATOM 3624 C C . LEU B 1 150 ? -4.695 -28.406 -12.961 1 96.62 150 LEU B C 1
ATOM 3626 O O . LEU B 1 150 ? -5.805 -28.766 -12.555 1 96.62 150 LEU B O 1
ATOM 3630 N N . ARG B 1 151 ? -3.662 -28.312 -12.242 1 95.94 151 ARG B N 1
ATOM 3631 C CA . ARG B 1 151 ? -3.734 -28.547 -10.805 1 95.94 151 ARG B CA 1
ATOM 3632 C C . ARG B 1 151 ? -4.09 -27.25 -10.062 1 95.94 151 ARG B C 1
ATOM 3634 O O . ARG B 1 151 ? -3.596 -26.188 -10.406 1 95.94 151 ARG B O 1
ATOM 3641 N N . LEU B 1 152 ? -4.941 -27.406 -9.055 1 97.62 152 LEU B N 1
ATOM 3642 C CA . LEU B 1 152 ? -5.348 -26.266 -8.25 1 97.62 152 LEU B CA 1
ATOM 3643 C C . LEU B 1 152 ? -4.742 -26.344 -6.855 1 97.62 152 LEU B C 1
ATOM 3645 O O . LEU B 1 152 ? -4.809 -27.375 -6.199 1 97.62 152 LEU B O 1
ATOM 3649 N N . ILE B 1 153 ? -4.078 -25.312 -6.461 1 97.69 153 ILE B N 1
ATOM 3650 C CA . ILE B 1 153 ? -3.631 -25.109 -5.09 1 97.69 153 ILE B CA 1
ATOM 3651 C C . ILE B 1 153 ? -4.168 -23.781 -4.562 1 97.69 153 ILE B C 1
ATOM 3653 O O . ILE B 1 153 ? -4.141 -22.766 -5.266 1 97.69 153 ILE B O 1
ATOM 3657 N N . ASP B 1 154 ? -4.82 -23.766 -3.414 1 98.06 154 ASP B N 1
ATOM 3658 C CA . ASP B 1 154 ? -5.301 -22.516 -2.812 1 98.06 154 ASP B CA 1
ATOM 3659 C C . ASP B 1 154 ? -4.949 -22.469 -1.327 1 98.06 154 ASP B C 1
ATOM 3661 O O . ASP B 1 154 ? -4.629 -23.484 -0.717 1 98.06 154 ASP B O 1
ATOM 3665 N N . GLY B 1 155 ? -4.871 -21.234 -0.825 1 97.62 155 GLY B N 1
ATOM 3666 C CA . GLY B 1 155 ? -4.609 -21.109 0.599 1 97.62 155 GLY B CA 1
ATOM 3667 C C . GLY B 1 155 ? -4.223 -19.688 1.002 1 97.62 155 GLY B C 1
ATOM 3668 O O . GLY B 1 155 ? -4.184 -18.781 0.162 1 97.62 155 GLY B O 1
ATOM 3669 N N . LYS B 1 156 ? -4.039 -19.562 2.305 1 97.69 156 LYS B N 1
ATOM 3670 C CA . LYS B 1 156 ? -3.59 -18.297 2.869 1 97.69 156 LYS B CA 1
ATOM 3671 C C . LYS B 1 156 ? -2.125 -18.031 2.531 1 97.69 156 LYS B C 1
ATOM 3673 O O . LYS B 1 156 ? -1.305 -18.953 2.543 1 97.69 156 LYS B O 1
ATOM 3678 N N . VAL B 1 157 ? -1.803 -16.797 2.236 1 97.81 157 VAL B N 1
ATOM 3679 C CA . VAL B 1 157 ? -0.421 -16.375 2.027 1 97.81 157 VAL B CA 1
AT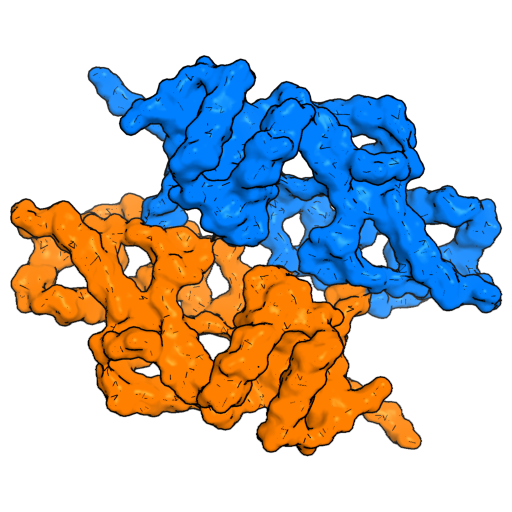OM 3680 C C . VAL B 1 157 ? 0.257 -16.141 3.377 1 97.81 157 VAL B C 1
ATOM 3682 O O . VAL B 1 157 ? -0.34 -15.562 4.285 1 97.81 157 VAL B O 1
ATOM 3685 N N . GLU B 1 158 ? 1.433 -16.672 3.463 1 97.19 158 GLU B N 1
ATOM 3686 C CA . GLU B 1 158 ? 2.271 -16.406 4.629 1 97.19 158 GLU B CA 1
ATOM 3687 C C . GLU B 1 158 ? 3.15 -15.188 4.406 1 97.19 158 GLU B C 1
ATOM 3689 O O . GLU B 1 158 ? 3.562 -14.906 3.279 1 97.19 158 GLU B O 1
ATOM 3694 N N . TYR B 1 159 ? 3.434 -14.492 5.5 1 96.44 159 TYR B N 1
ATOM 3695 C CA . TYR B 1 159 ? 4.285 -13.312 5.441 1 96.44 159 TYR B CA 1
ATOM 3696 C C . TYR B 1 159 ? 5.52 -13.484 6.312 1 96.44 159 TYR B C 1
ATOM 3698 O O . TYR B 1 159 ? 5.41 -13.719 7.52 1 96.44 159 TYR B O 1
ATOM 3706 N N . ALA B 1 160 ? 6.699 -13.375 5.652 1 92.88 160 ALA B N 1
ATOM 3707 C CA . ALA B 1 160 ? 7.93 -13.602 6.402 1 92.88 160 ALA B CA 1
ATOM 3708 C C . ALA B 1 160 ? 9.133 -12.992 5.688 1 92.88 160 ALA B C 1
ATOM 3710 O O . ALA B 1 160 ? 9.156 -12.922 4.453 1 92.88 160 ALA B O 1
ATOM 3711 N N . ASN B 1 161 ? 10.055 -12.477 6.527 1 89.31 161 ASN B N 1
ATOM 3712 C CA . ASN B 1 161 ? 11.383 -12.109 6.043 1 89.31 161 ASN B CA 1
ATOM 3713 C C . ASN B 1 161 ? 12.383 -13.25 6.219 1 89.31 161 ASN B C 1
ATOM 3715 O O . ASN B 1 161 ? 12.594 -13.727 7.336 1 89.31 161 ASN B O 1
ATOM 3719 N N . ARG B 1 162 ? 12.836 -13.734 5.074 1 80.5 162 ARG B N 1
ATOM 3720 C CA . ARG B 1 162 ? 13.727 -14.883 5.156 1 80.5 162 ARG B CA 1
ATOM 3721 C C . ARG B 1 162 ? 15.102 -14.555 4.582 1 80.5 162 ARG B C 1
ATOM 3723 O O . ARG B 1 162 ? 15.203 -13.844 3.578 1 80.5 162 ARG B O 1
ATOM 3730 N N . LYS B 1 163 ? 16.094 -15.156 5.223 1 75.81 163 LYS B N 1
ATOM 3731 C CA . LYS B 1 163 ? 17.469 -15 4.75 1 75.81 163 LYS B CA 1
ATOM 3732 C C . LYS B 1 163 ? 17.734 -15.859 3.52 1 75.81 163 LYS B C 1
ATOM 3734 O O . LYS B 1 163 ? 17.203 -16.969 3.398 1 75.81 163 LYS B O 1
ATOM 3739 N N . PRO B 1 164 ? 18.453 -15.266 2.488 1 62.88 164 PRO B N 1
ATOM 3740 C CA . PRO B 1 164 ? 18.734 -16.062 1.297 1 62.88 164 PRO B CA 1
ATOM 3741 C C . PRO B 1 164 ? 19.5 -17.344 1.615 1 62.88 164 PRO B C 1
ATOM 3743 O O . PRO B 1 164 ? 19.359 -18.344 0.913 1 62.88 164 PRO B O 1
ATOM 3746 N N . ASN B 1 165 ? 20.703 -17.172 2.422 1 58.38 165 ASN B N 1
ATOM 3747 C CA . ASN B 1 165 ? 21.672 -18.25 2.604 1 58.38 165 ASN B CA 1
ATOM 3748 C C . ASN B 1 165 ? 21.156 -19.297 3.58 1 58.38 165 ASN B C 1
ATOM 3750 O O . ASN B 1 165 ? 21.438 -19.234 4.777 1 58.38 165 ASN B O 1
ATOM 3754 N N . GLY B 1 166 ? 19.891 -19.594 3.535 1 53.22 166 GLY B N 1
ATOM 3755 C CA . GLY B 1 166 ? 19.703 -20.719 4.438 1 53.22 166 GLY B CA 1
ATOM 3756 C C . GLY B 1 166 ? 20.719 -21.828 4.246 1 53.22 166 GLY B C 1
ATOM 3757 O O . GLY B 1 166 ? 21.5 -21.797 3.287 1 53.22 166 GLY B O 1
ATOM 3758 N N . ASN B 1 167 ? 20.969 -22.641 5.184 1 48.72 167 ASN B N 1
ATOM 3759 C CA . ASN B 1 167 ? 21.906 -23.75 5.191 1 48.72 167 ASN B CA 1
ATOM 3760 C C . ASN B 1 167 ? 21.922 -24.5 3.859 1 48.72 167 ASN B C 1
ATOM 3762 O O . ASN B 1 167 ? 20.969 -25.219 3.547 1 48.72 167 ASN B O 1
ATOM 3766 N N . ILE B 1 168 ? 22.75 -24 2.922 1 49.03 168 ILE B N 1
ATOM 3767 C CA . ILE B 1 168 ? 22.984 -24.688 1.654 1 49.03 168 ILE B CA 1
ATOM 3768 C C . ILE B 1 168 ? 22.891 -26.188 1.86 1 49.03 168 ILE B C 1
ATOM 3770 O O . ILE B 1 168 ? 22.453 -26.922 0.967 1 49.03 168 ILE B O 1
ATOM 3774 N N . ALA B 1 169 ? 23.312 -26.484 3.045 1 49.94 169 ALA B N 1
ATOM 3775 C CA . ALA B 1 169 ? 23.438 -27.922 3.248 1 49.94 169 ALA B CA 1
ATOM 3776 C C . ALA B 1 169 ? 22.062 -28.578 3.295 1 49.94 169 ALA B C 1
ATOM 3778 O O . ALA B 1 169 ? 21.953 -29.812 3.205 1 49.94 169 ALA B O 1
ATOM 3779 N N . ARG B 1 170 ? 21.047 -27.75 3.336 1 56.56 170 ARG B N 1
ATOM 3780 C CA . ARG B 1 170 ? 19.734 -28.406 3.391 1 56.56 170 ARG B CA 1
ATOM 3781 C C . ARG B 1 170 ? 18.844 -27.938 2.246 1 56.56 170 ARG B C 1
ATOM 3783 O O . ARG B 1 170 ? 18.938 -26.781 1.815 1 56.56 170 ARG B O 1
ATOM 3790 N N . GLN B 1 171 ? 18.312 -28.922 1.514 1 64.81 171 GLN B N 1
ATOM 3791 C CA . GLN B 1 171 ? 17.359 -28.688 0.447 1 64.81 171 GLN B CA 1
ATOM 3792 C C . GLN B 1 171 ? 16.312 -27.656 0.874 1 64.81 171 GLN B C 1
ATOM 3794 O O . GLN B 1 171 ? 15.719 -27.781 1.948 1 64.81 171 GLN B O 1
ATOM 3799 N N . ASN B 1 172 ? 16.375 -26.484 0.169 1 83.31 172 ASN B N 1
ATOM 3800 C CA . ASN B 1 172 ? 15.312 -25.5 0.387 1 83.31 172 ASN B CA 1
ATOM 3801 C C . ASN B 1 172 ? 14.664 -25.078 -0.927 1 83.31 172 ASN B C 1
ATOM 3803 O O . ASN B 1 172 ? 14.953 -25.641 -1.979 1 83.31 172 ASN B O 1
ATOM 3807 N N . ALA B 1 173 ? 13.727 -24.234 -0.915 1 91.75 173 ALA B N 1
ATOM 3808 C CA . ALA B 1 173 ? 12.906 -23.875 -2.064 1 91.75 173 ALA B CA 1
ATOM 3809 C C . ALA B 1 173 ? 13.758 -23.234 -3.164 1 91.75 173 ALA B C 1
ATOM 3811 O O . ALA B 1 173 ? 13.383 -23.266 -4.34 1 91.75 173 ALA B O 1
ATOM 3812 N N . PHE B 1 174 ? 14.977 -22.797 -2.803 1 91.5 174 PHE B N 1
ATOM 3813 C CA . PHE B 1 174 ? 15.828 -22.141 -3.783 1 91.5 174 PHE B CA 1
ATOM 3814 C C . PHE B 1 174 ? 17.062 -22.984 -4.078 1 91.5 174 PHE B C 1
ATOM 3816 O O . PHE B 1 174 ? 18.156 -22.438 -4.289 1 91.5 174 PHE B O 1
ATOM 3823 N N . THR B 1 175 ? 16.891 -24.281 -4.043 1 90.5 175 THR B N 1
ATOM 3824 C CA . THR B 1 175 ? 17.953 -25.219 -4.406 1 90.5 175 THR B CA 1
ATOM 3825 C C . THR B 1 175 ? 17.438 -26.219 -5.438 1 90.5 175 THR B C 1
ATOM 3827 O O . THR B 1 175 ? 16.359 -26.781 -5.285 1 90.5 175 THR B O 1
ATOM 3830 N N . ILE B 1 176 ? 18.312 -26.406 -6.418 1 91.75 176 ILE B N 1
ATOM 3831 C CA . ILE B 1 176 ? 18.016 -27.422 -7.418 1 91.75 176 ILE B CA 1
ATOM 3832 C C . ILE B 1 176 ? 18.656 -28.75 -6.996 1 91.75 176 ILE B C 1
ATOM 3834 O O . ILE B 1 176 ? 19.844 -28.797 -6.66 1 91.75 176 ILE B O 1
ATOM 3838 N N . ASP B 1 177 ? 17.859 -29.734 -6.98 1 89.69 177 ASP B N 1
ATOM 3839 C CA . ASP B 1 177 ? 18.375 -31.094 -6.781 1 89.69 177 ASP B CA 1
ATOM 3840 C C . ASP B 1 177 ? 18.891 -31.672 -8.094 1 89.69 177 ASP B C 1
ATOM 3842 O O . ASP B 1 177 ? 18.109 -32.125 -8.922 1 89.69 177 ASP B O 1
ATOM 3846 N N . GLY B 1 178 ? 20.188 -31.719 -8.172 1 89.12 178 GLY B N 1
ATOM 3847 C CA . GLY B 1 178 ? 20.797 -32.125 -9.422 1 89.12 178 GLY B CA 1
ATOM 3848 C C . GLY B 1 178 ? 20.422 -33.531 -9.828 1 89.12 178 GLY B C 1
ATOM 3849 O O . GLY B 1 178 ? 20.297 -33.844 -11.023 1 89.12 178 GLY B O 1
ATOM 3850 N N . THR B 1 179 ? 20.234 -34.406 -8.922 1 89.75 179 THR B N 1
ATOM 3851 C CA . THR B 1 179 ? 19.875 -35.781 -9.219 1 89.75 179 THR B CA 1
ATOM 3852 C C . THR B 1 179 ? 18.5 -35.844 -9.875 1 89.75 179 THR B C 1
ATOM 3854 O O . THR B 1 179 ? 18.344 -36.469 -10.938 1 89.75 179 THR B O 1
ATOM 3857 N N . GLU B 1 180 ? 17.531 -35.188 -9.281 1 91.5 180 GLU B N 1
ATOM 3858 C CA . GLU B 1 180 ? 16.188 -35.188 -9.836 1 91.5 180 GLU B CA 1
ATOM 3859 C C . GLU B 1 180 ? 16.125 -34.406 -11.148 1 91.5 180 GLU B C 1
ATOM 3861 O O . GLU B 1 180 ? 15.398 -34.781 -12.07 1 91.5 180 GLU B O 1
ATOM 3866 N N . TYR B 1 181 ? 16.844 -33.406 -11.164 1 91.5 181 TYR B N 1
ATOM 3867 C CA . TYR B 1 181 ? 16.875 -32.531 -12.336 1 91.5 181 TYR B CA 1
ATOM 3868 C C . TYR B 1 181 ? 17.344 -33.312 -13.562 1 91.5 181 TYR B C 1
ATOM 3870 O O . TYR B 1 181 ? 16.844 -33.094 -14.672 1 91.5 181 TYR B O 1
ATOM 3878 N N . ARG B 1 182 ? 18.266 -34.219 -13.391 1 88.62 182 ARG B N 1
ATOM 3879 C CA . ARG B 1 182 ? 18.828 -35 -14.492 1 88.62 182 ARG B CA 1
ATOM 3880 C C . ARG B 1 182 ? 17.844 -36.062 -14.945 1 88.62 182 ARG B C 1
ATOM 3882 O O . ARG B 1 182 ? 17.797 -36.438 -16.125 1 88.62 182 ARG B O 1
ATOM 3889 N N . ASN B 1 183 ? 17.031 -36.5 -14.094 1 92.75 183 ASN B N 1
ATOM 3890 C CA . ASN B 1 183 ? 16.188 -37.656 -14.352 1 92.75 183 ASN B CA 1
ATOM 3891 C C . ASN B 1 183 ? 14.828 -37.25 -14.914 1 92.75 183 ASN B C 1
ATOM 3893 O O . ASN B 1 183 ? 14.102 -38.062 -15.477 1 92.75 183 ASN B O 1
ATOM 3897 N N . LEU B 1 184 ? 14.469 -36 -14.766 1 94.88 184 LEU B N 1
ATOM 3898 C CA . LEU B 1 184 ? 13.156 -35.531 -15.18 1 94.88 184 LEU B CA 1
ATOM 3899 C C . LEU B 1 184 ? 13.266 -34.562 -16.344 1 94.88 184 LEU B C 1
ATOM 3901 O O . LEU B 1 184 ? 14.312 -33.906 -16.531 1 94.88 184 LEU B O 1
ATOM 3905 N N . SER B 1 185 ? 12.164 -34.531 -17.125 1 94.75 185 SER B N 1
ATOM 3906 C CA . SER B 1 185 ? 12.094 -33.438 -18.094 1 94.75 185 SER B CA 1
ATOM 3907 C C . SER B 1 185 ? 12.047 -32.062 -17.375 1 94.75 185 SER B C 1
ATOM 3909 O O . SER B 1 185 ? 11.766 -32 -16.172 1 94.75 185 SER B O 1
ATOM 3911 N N . ARG B 1 186 ? 12.234 -31.031 -18.078 1 93 186 ARG B N 1
ATOM 3912 C CA . ARG B 1 186 ? 12.18 -29.688 -17.5 1 93 186 ARG B CA 1
ATOM 3913 C C . ARG B 1 186 ? 10.812 -29.422 -16.891 1 93 186 ARG B C 1
ATOM 3915 O O . ARG B 1 186 ? 10.719 -28.875 -15.781 1 93 186 ARG B O 1
ATOM 3922 N N . TYR B 1 187 ? 9.82 -29.75 -17.609 1 94.5 187 TYR B N 1
ATOM 3923 C CA . TYR B 1 187 ? 8.453 -29.547 -17.141 1 94.5 187 TYR B CA 1
ATOM 3924 C C . TYR B 1 187 ? 8.195 -30.359 -15.867 1 94.5 187 TYR B C 1
ATOM 3926 O O . TYR B 1 187 ? 7.691 -29.828 -14.883 1 94.5 187 TYR B O 1
ATOM 3934 N N . ASP B 1 188 ? 8.594 -31.609 -15.906 1 96.19 188 ASP B N 1
ATOM 3935 C CA . ASP B 1 188 ? 8.328 -32.5 -14.773 1 96.19 188 ASP B CA 1
ATOM 3936 C C . ASP B 1 188 ? 9.102 -32.031 -13.531 1 96.19 188 ASP B C 1
ATOM 3938 O O . ASP B 1 188 ? 8.609 -32.188 -12.414 1 96.19 188 ASP B O 1
ATOM 3942 N N . TYR B 1 189 ? 10.297 -31.578 -13.758 1 95.56 189 TYR B N 1
ATOM 3943 C CA . TYR B 1 189 ? 11.07 -31.125 -12.602 1 95.56 189 TYR B CA 1
ATOM 3944 C C . TYR B 1 189 ? 10.445 -29.875 -11.984 1 95.56 189 TYR B C 1
ATOM 3946 O O . TYR B 1 189 ? 10.391 -29.75 -10.766 1 95.56 189 TYR B O 1
ATOM 3954 N N . ALA B 1 190 ? 10.039 -28.953 -12.844 1 95.94 190 ALA B N 1
ATOM 3955 C CA . ALA B 1 190 ? 9.367 -27.766 -12.344 1 95.94 190 ALA B CA 1
ATOM 3956 C C . ALA B 1 190 ? 8.141 -28.141 -11.508 1 95.94 190 ALA B C 1
ATOM 3958 O O . ALA B 1 190 ? 7.918 -27.578 -10.43 1 95.94 190 ALA B O 1
ATOM 3959 N N . GLN B 1 191 ? 7.375 -29.062 -12.016 1 95.06 191 GLN B N 1
ATOM 3960 C CA . GLN B 1 191 ? 6.199 -29.531 -11.289 1 95.06 191 GLN B CA 1
ATOM 3961 C C . GLN B 1 191 ? 6.582 -30.141 -9.945 1 95.06 191 GLN B C 1
ATOM 3963 O O . GLN B 1 191 ? 5.961 -29.844 -8.922 1 95.06 191 GLN B O 1
ATOM 3968 N N . TYR B 1 192 ? 7.555 -30.953 -10.062 1 95.5 192 TYR B N 1
ATOM 3969 C CA . TYR B 1 192 ? 8.07 -31.609 -8.867 1 95.5 192 TYR B CA 1
ATOM 3970 C C . TYR B 1 192 ? 8.5 -30.594 -7.82 1 95.5 192 TYR B C 1
ATOM 3972 O O . TYR B 1 192 ? 8.133 -30.703 -6.648 1 95.5 192 TYR B O 1
ATOM 3980 N N . HIS B 1 193 ? 9.258 -29.641 -8.242 1 95.5 193 HIS B N 1
ATOM 3981 C CA . HIS B 1 193 ? 9.789 -28.609 -7.352 1 95.5 193 HIS B CA 1
ATOM 3982 C C . HIS B 1 193 ? 8.672 -27.766 -6.746 1 95.5 193 HIS B C 1
ATOM 3984 O O . HIS B 1 193 ? 8.68 -27.484 -5.543 1 95.5 193 HIS B O 1
ATOM 3990 N N . VAL B 1 194 ? 7.656 -27.375 -7.504 1 95.81 194 VAL B N 1
ATOM 3991 C CA . VAL B 1 194 ? 6.531 -26.562 -7.047 1 95.81 194 VAL B CA 1
ATOM 3992 C C . VAL B 1 194 ? 5.691 -27.359 -6.055 1 95.81 194 VAL B C 1
ATOM 3994 O O . VAL B 1 194 ? 5.266 -26.828 -5.023 1 95.81 194 VAL B O 1
ATOM 3997 N N . GLU B 1 195 ? 5.445 -28.562 -6.355 1 94.94 195 GLU B N 1
ATOM 3998 C CA . GLU B 1 195 ? 4.66 -29.391 -5.449 1 94.94 195 GLU B CA 1
ATOM 3999 C C . GLU B 1 195 ? 5.312 -29.484 -4.074 1 94.94 195 GLU B C 1
ATOM 4001 O O . GLU B 1 195 ? 4.625 -29.484 -3.053 1 94.94 195 GLU B O 1
ATOM 4006 N N . LYS B 1 196 ? 6.566 -29.516 -4.152 1 94.12 196 LYS B N 1
ATOM 4007 C CA . LYS B 1 196 ? 7.312 -29.672 -2.908 1 94.12 196 LYS B CA 1
ATOM 4008 C C . LYS B 1 196 ? 7.445 -28.344 -2.174 1 94.12 196 LYS B C 1
ATOM 4010 O O . LYS B 1 196 ? 7.445 -28.312 -0.941 1 94.12 196 LYS B O 1
ATOM 4015 N N . HIS B 1 197 ? 7.551 -27.219 -2.967 1 94.69 197 HIS B N 1
ATOM 4016 C CA . HIS B 1 197 ? 8 -25.984 -2.336 1 94.69 197 HIS B CA 1
ATOM 4017 C C . HIS B 1 197 ? 7.039 -24.844 -2.627 1 94.69 197 HIS B C 1
ATOM 4019 O O . HIS B 1 197 ? 7.41 -23.672 -2.502 1 94.69 197 HIS B O 1
ATOM 4025 N N . TYR B 1 198 ? 5.734 -25.047 -3.045 1 95.06 198 TYR B N 1
ATOM 4026 C CA . TYR B 1 198 ? 4.844 -23.969 -3.465 1 95.06 198 TYR B CA 1
ATOM 4027 C C . TYR B 1 198 ? 4.594 -23 -2.322 1 95.06 198 TYR B C 1
ATOM 4029 O O . TYR B 1 198 ? 4.422 -21.797 -2.549 1 95.06 198 TYR B O 1
ATOM 4037 N N . ARG B 1 199 ? 4.551 -23.5 -1.085 1 95.19 199 ARG B N 1
ATOM 4038 C CA . ARG B 1 199 ? 4.285 -22.625 0.047 1 95.19 199 ARG B CA 1
ATOM 4039 C C . ARG B 1 199 ? 5.348 -21.531 0.157 1 95.19 199 ARG B C 1
ATOM 4041 O O . ARG B 1 199 ? 5.023 -20.359 0.299 1 95.19 199 ARG B O 1
ATOM 4048 N N . GLU B 1 200 ? 6.551 -21.906 0.009 1 93.25 200 GLU B N 1
ATOM 4049 C CA . GLU B 1 200 ? 7.656 -20.969 0.144 1 93.25 200 GLU B CA 1
ATOM 4050 C C . GLU B 1 200 ? 7.805 -20.109 -1.107 1 93.25 200 GLU B C 1
ATOM 4052 O O . GLU B 1 200 ? 8.055 -18.906 -1.014 1 93.25 200 GLU B O 1
ATOM 4057 N N . LEU B 1 201 ? 7.648 -20.672 -2.238 1 94.25 201 LEU B N 1
ATOM 4058 C CA . LEU B 1 201 ? 7.926 -19.969 -3.492 1 94.25 201 LEU B CA 1
ATOM 4059 C C . LEU B 1 201 ? 6.75 -19.094 -3.902 1 94.25 201 LEU B C 1
ATOM 4061 O O . LEU B 1 201 ? 6.941 -17.953 -4.336 1 94.25 201 LEU B O 1
ATOM 4065 N N . LEU B 1 202 ? 5.496 -19.625 -3.684 1 96.31 202 LEU B N 1
ATOM 4066 C CA . LEU B 1 202 ? 4.367 -19 -4.367 1 96.31 202 LEU B CA 1
ATOM 4067 C C . LEU B 1 202 ? 3.338 -18.5 -3.361 1 96.31 202 LEU B C 1
ATOM 4069 O O . LEU B 1 202 ? 2.451 -17.719 -3.713 1 96.31 202 LEU B O 1
ATOM 4073 N N . PHE B 1 203 ? 3.445 -18.891 -2.064 1 97.12 203 PHE B N 1
ATOM 4074 C CA . PHE B 1 203 ? 2.467 -18.5 -1.055 1 97.12 203 PHE B CA 1
ATOM 4075 C C . PHE B 1 203 ? 3.146 -17.828 0.127 1 97.12 203 PHE B C 1
ATOM 4077 O O . PHE B 1 203 ? 2.691 -17.953 1.267 1 97.12 203 PHE B O 1
ATOM 4084 N N . THR B 1 204 ? 4.285 -17.234 -0.086 1 95.81 204 THR B N 1
ATOM 4085 C CA . THR B 1 204 ? 4.961 -16.438 0.929 1 95.81 204 THR B CA 1
ATOM 4086 C C . THR B 1 204 ? 5.336 -15.07 0.376 1 95.81 204 THR B C 1
ATOM 4088 O O . THR B 1 204 ? 5.914 -14.969 -0.707 1 95.81 204 THR B O 1
ATOM 4091 N N . LYS B 1 205 ? 4.961 -14.062 1.085 1 96.56 205 LYS B N 1
ATOM 4092 C CA . LYS B 1 205 ? 5.312 -12.688 0.75 1 96.56 205 LYS B CA 1
ATOM 4093 C C . LYS B 1 205 ? 6.195 -12.062 1.83 1 96.56 205 LYS B C 1
ATOM 4095 O O . LYS B 1 205 ? 6.301 -12.602 2.936 1 96.56 205 LYS B O 1
ATOM 4100 N N . HIS B 1 206 ? 6.852 -11.016 1.434 1 95.69 206 HIS B N 1
ATOM 4101 C CA . HIS B 1 206 ? 7.559 -10.18 2.398 1 95.69 206 HIS B CA 1
ATOM 4102 C C . HIS B 1 206 ? 6.621 -9.703 3.504 1 95.69 206 HIS B C 1
ATOM 4104 O O . HIS B 1 206 ? 5.453 -9.398 3.246 1 95.69 206 HIS B O 1
ATOM 4110 N N . LEU B 1 207 ? 7.133 -9.57 4.723 1 95.38 207 LEU B N 1
ATOM 4111 C CA . LEU B 1 207 ? 6.367 -9.188 5.906 1 95.38 207 LEU B CA 1
ATOM 4112 C C . LEU B 1 207 ? 5.668 -7.852 5.695 1 95.38 207 LEU B C 1
ATOM 4114 O O . LEU B 1 207 ? 4.574 -7.629 6.219 1 95.38 207 LEU B O 1
ATOM 4118 N N . ASP B 1 208 ? 6.211 -7.02 4.918 1 96.31 208 ASP B N 1
ATOM 4119 C CA . ASP B 1 208 ? 5.691 -5.68 4.676 1 96.31 208 ASP B CA 1
ATOM 4120 C C . ASP B 1 208 ? 4.297 -5.734 4.051 1 96.31 208 ASP B C 1
ATOM 4122 O O . ASP B 1 208 ? 3.574 -4.738 4.043 1 96.31 208 ASP B O 1
ATOM 4126 N N . TRP B 1 209 ? 3.852 -6.895 3.557 1 97.69 209 TRP B N 1
ATOM 4127 C CA . TRP B 1 209 ? 2.578 -7.047 2.861 1 97.69 209 TRP B CA 1
ATOM 4128 C C . TRP B 1 209 ? 1.537 -7.699 3.768 1 97.69 209 TRP B C 1
ATOM 4130 O O . TRP B 1 209 ? 0.423 -7.996 3.328 1 97.69 209 TRP B O 1
ATOM 4140 N N . ARG B 1 210 ? 1.803 -7.852 5.012 1 96.88 210 ARG B N 1
ATOM 4141 C CA . ARG B 1 210 ? 1.045 -8.734 5.895 1 96.88 210 ARG B CA 1
ATOM 4142 C C . ARG B 1 210 ? -0.403 -8.273 6.02 1 96.88 210 ARG B C 1
ATOM 4144 O O . ARG B 1 210 ? -1.313 -9.094 6.141 1 96.88 210 ARG B O 1
ATOM 4151 N N . ASP B 1 211 ? -0.669 -7.031 5.922 1 95.62 211 ASP B N 1
ATOM 4152 C CA . ASP B 1 211 ? -2.025 -6.547 6.16 1 95.62 211 ASP B CA 1
ATOM 4153 C C . ASP B 1 211 ? -2.914 -6.781 4.941 1 95.62 211 ASP B C 1
ATOM 4155 O O . ASP B 1 211 ? -4.129 -6.566 5.004 1 95.62 211 ASP B O 1
ATOM 4159 N N . GLU B 1 212 ? -2.355 -7.246 3.861 1 97.06 212 GLU B N 1
ATOM 4160 C CA . GLU B 1 212 ? -3.191 -7.68 2.746 1 97.06 212 GLU B CA 1
ATOM 4161 C C . GLU B 1 212 ? -4.086 -8.852 3.15 1 97.06 212 GLU B C 1
ATOM 4163 O O . GLU B 1 212 ? -5.184 -9.008 2.617 1 97.06 212 GLU B O 1
ATOM 4168 N N . ASN B 1 213 ? -3.59 -9.641 4.09 1 96.75 213 ASN B N 1
ATOM 4169 C CA . ASN B 1 213 ? -4.316 -10.836 4.504 1 96.75 213 ASN B CA 1
ATOM 4170 C C . ASN B 1 213 ? -4.789 -11.656 3.303 1 96.75 213 ASN B C 1
ATOM 4172 O O . ASN B 1 213 ? -5.973 -11.969 3.188 1 96.75 213 ASN B O 1
ATOM 4176 N N . GLU B 1 214 ? -3.85 -12.031 2.527 1 97.81 214 GLU B N 1
ATOM 4177 C CA . GLU B 1 214 ? -4.094 -12.5 1.168 1 97.81 214 GLU B CA 1
ATOM 4178 C C . GLU B 1 214 ? -4.461 -13.984 1.157 1 97.81 214 GLU B C 1
ATOM 4180 O O . GLU B 1 214 ? -3.877 -14.781 1.892 1 97.81 214 GLU B O 1
ATOM 4185 N N . TYR B 1 215 ? -5.449 -14.352 0.444 1 98.25 215 TYR B N 1
ATOM 4186 C CA . TYR B 1 215 ? -5.793 -15.703 0.025 1 98.25 215 TYR B CA 1
ATOM 4187 C C . TYR B 1 215 ? -5.566 -15.891 -1.471 1 98.25 215 TYR B C 1
ATOM 4189 O O . TYR B 1 215 ? -6.031 -15.078 -2.277 1 98.25 215 TYR B O 1
ATOM 4197 N N . ARG B 1 216 ? -4.895 -16.938 -1.83 1 98 216 ARG B N 1
ATOM 4198 C CA . ARG B 1 216 ? -4.473 -17.125 -3.215 1 98 216 ARG B CA 1
ATOM 4199 C C . ARG B 1 216 ? -5.043 -18.406 -3.799 1 98 216 ARG B C 1
ATOM 4201 O O . ARG B 1 216 ? -5.121 -19.422 -3.109 1 98 216 ARG B O 1
ATOM 4208 N N . ILE B 1 217 ? -5.445 -18.359 -5.02 1 98.5 217 ILE B N 1
ATOM 4209 C CA . ILE B 1 217 ? -5.773 -19.516 -5.836 1 98.5 217 ILE B CA 1
ATOM 4210 C C . ILE B 1 217 ? -4.789 -19.625 -7 1 98.5 217 ILE B C 1
ATOM 4212 O O . ILE B 1 217 ? -4.609 -18.656 -7.758 1 98.5 217 ILE B O 1
ATOM 4216 N N . MET B 1 218 ? -4.16 -20.75 -7.102 1 97.69 218 MET B N 1
ATOM 4217 C CA . MET B 1 218 ? -3.162 -20.969 -8.148 1 97.69 218 MET B CA 1
ATOM 4218 C C . MET B 1 218 ? -3.537 -22.156 -9.016 1 97.69 218 MET B C 1
ATOM 4220 O O . MET B 1 218 ? -3.986 -23.188 -8.508 1 97.69 218 MET B O 1
ATOM 4224 N N . LEU B 1 219 ? -3.457 -21.969 -10.273 1 97.12 219 LEU B N 1
ATOM 4225 C CA . LEU B 1 219 ? -3.51 -23.047 -11.258 1 97.12 219 LEU B CA 1
ATOM 4226 C C . LEU B 1 219 ? -2.127 -23.312 -11.844 1 97.12 219 LEU B C 1
ATOM 4228 O O . LEU B 1 219 ? -1.405 -22.391 -12.203 1 97.12 219 LEU B O 1
ATOM 4232 N N . TYR B 1 220 ? -1.784 -24.5 -11.828 1 95.12 220 TYR B N 1
ATOM 4233 C CA . TYR B 1 220 ? -0.449 -24.875 -12.281 1 95.12 220 TYR B CA 1
ATOM 4234 C C . TYR B 1 220 ? -0.517 -26 -13.305 1 95.12 220 TYR B C 1
ATOM 4236 O O . TYR B 1 220 ? -1.258 -26.969 -13.117 1 95.12 220 TYR B O 1
ATOM 4244 N N . GLY B 1 221 ? 0.229 -25.859 -14.43 1 94.44 221 GLY B N 1
ATOM 4245 C CA . GLY B 1 221 ? 0.276 -26.812 -15.531 1 94.44 221 GLY B CA 1
ATOM 4246 C C . GLY B 1 221 ? 0.489 -26.156 -16.875 1 94.44 221 GLY B C 1
ATOM 4247 O O . GLY B 1 221 ? 0.734 -24.953 -16.953 1 94.44 221 GLY B O 1
ATOM 4248 N N . GLN B 1 222 ? 0.535 -27 -17.891 1 90 222 GLN B N 1
ATOM 4249 C CA . GLN B 1 222 ? 0.687 -26.484 -19.25 1 90 222 GLN B CA 1
ATOM 4250 C C . GLN B 1 222 ? -0.622 -25.891 -19.766 1 90 222 GLN B C 1
ATOM 4252 O O . GLN B 1 222 ? -1.658 -26.547 -19.75 1 90 222 GLN B O 1
ATOM 4257 N N . SER B 1 223 ? -0.594 -24.609 -19.875 1 81.62 223 SER B N 1
ATOM 4258 C CA . SER B 1 223 ? -1.806 -23.969 -20.359 1 81.62 223 SER B CA 1
ATOM 4259 C C . SER B 1 223 ? -1.476 -22.875 -21.375 1 81.62 223 SER B C 1
ATOM 4261 O O . SER B 1 223 ? -0.33 -22.422 -21.453 1 81.62 223 SER B O 1
ATOM 4263 N N . LYS B 1 224 ? -2.518 -22.594 -22.188 1 78.12 224 LYS B N 1
ATOM 4264 C CA . LYS B 1 224 ? -2.424 -21.453 -23.094 1 78.12 224 LYS B CA 1
ATOM 4265 C C . LYS B 1 224 ? -2.742 -20.141 -22.359 1 78.12 224 LYS B C 1
ATOM 4267 O O . LYS B 1 224 ? -3.732 -20.062 -21.641 1 78.12 224 LYS B O 1
ATOM 4272 N N . ASP B 1 225 ? -1.824 -19.172 -22.422 1 80 225 ASP B N 1
ATOM 4273 C CA . ASP B 1 225 ? -2.045 -17.859 -21.844 1 80 225 ASP B CA 1
ATOM 4274 C C . ASP B 1 225 ? -2.875 -16.984 -22.766 1 80 225 ASP B C 1
ATOM 4276 O O . ASP B 1 225 ? -2.836 -17.156 -23.984 1 80 225 ASP B O 1
ATOM 4280 N N . PRO B 1 226 ? -3.818 -16.109 -22.125 1 90.12 226 PRO B N 1
ATOM 4281 C CA . PRO B 1 226 ? -4.145 -15.875 -20.719 1 90.12 226 PRO B CA 1
ATOM 4282 C C . PRO B 1 226 ? -5.246 -16.797 -20.203 1 90.12 226 PRO B C 1
ATOM 4284 O O . PRO B 1 226 ? -6.074 -17.266 -20.984 1 90.12 226 PRO B O 1
ATOM 4287 N N . ILE B 1 227 ? -5.215 -17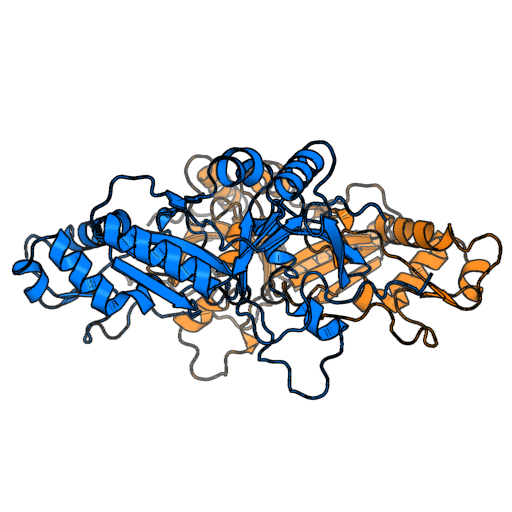.078 -18.953 1 95.44 227 ILE B N 1
ATOM 4288 C CA . ILE B 1 227 ? -6.227 -17.922 -18.328 1 95.44 227 ILE B CA 1
ATOM 4289 C C . ILE B 1 227 ? -7.285 -17.047 -17.672 1 95.44 227 ILE B C 1
ATOM 4291 O O . ILE B 1 227 ? -6.961 -16.172 -16.844 1 95.44 227 ILE B O 1
ATOM 4295 N N . PHE B 1 228 ? -8.484 -17.203 -18.047 1 97.62 228 PHE B N 1
ATOM 4296 C CA . PHE B 1 228 ? -9.648 -16.578 -17.438 1 97.62 228 PHE B CA 1
ATOM 4297 C C . PHE B 1 228 ? -10.594 -17.625 -16.859 1 97.62 228 PHE B C 1
ATOM 4299 O O . PHE B 1 228 ? -11.039 -18.516 -17.578 1 97.62 228 PHE B O 1
ATOM 4306 N N . VAL B 1 229 ? -10.891 -17.562 -15.648 1 98.31 229 VAL B N 1
ATOM 4307 C CA . VAL B 1 229 ? -11.703 -18.578 -14.984 1 98.31 229 VAL B CA 1
ATOM 4308 C C . VAL B 1 229 ? -13.086 -18.016 -14.672 1 98.31 229 VAL B C 1
ATOM 4310 O O . VAL B 1 229 ? -13.203 -16.969 -14.016 1 98.31 229 VAL B O 1
ATOM 4313 N N . PRO B 1 230 ? -14.125 -18.672 -15.133 1 98.44 230 PRO B N 1
ATOM 4314 C CA . PRO B 1 230 ? -15.477 -18.234 -14.773 1 98.44 230 PRO B CA 1
ATOM 4315 C C . PRO B 1 230 ? -15.773 -18.375 -13.289 1 98.44 230 PRO B C 1
ATOM 4317 O O . PRO B 1 230 ? -15.422 -19.391 -12.68 1 98.44 230 PRO B O 1
ATOM 4320 N N . PHE B 1 231 ? -16.406 -17.328 -12.711 1 97.69 231 PHE B N 1
ATOM 4321 C CA . PHE B 1 231 ? -16.719 -17.422 -11.289 1 97.69 231 PHE B CA 1
ATOM 4322 C C . PHE B 1 231 ? -18.188 -17.75 -11.078 1 97.69 231 PHE B C 1
ATOM 4324 O O . PHE B 1 231 ? -18.609 -18.062 -9.961 1 97.69 231 PHE B O 1
ATOM 4331 N N . PHE B 1 232 ? -19.016 -17.672 -12.078 1 94.06 232 PHE B N 1
ATOM 4332 C CA . PHE B 1 232 ? -20.406 -18.078 -12.086 1 94.06 232 PHE B CA 1
ATOM 4333 C C . PHE B 1 232 ? -21.172 -17.5 -10.898 1 94.06 232 PHE B C 1
ATOM 4335 O O . PHE B 1 232 ? -21.234 -16.281 -10.742 1 94.06 232 PHE B O 1
ATOM 4342 N N . ASP B 1 233 ? -21.656 -18.359 -10.008 1 96.06 233 ASP B N 1
ATOM 4343 C CA . ASP B 1 233 ? -22.578 -17.984 -8.945 1 96.06 233 ASP B CA 1
ATOM 4344 C C . ASP B 1 233 ? -21.812 -17.578 -7.68 1 96.06 233 ASP B C 1
ATOM 4346 O O . ASP B 1 233 ? -22.422 -17.344 -6.629 1 96.06 233 ASP B O 1
ATOM 4350 N N . ALA B 1 234 ? -20.547 -17.453 -7.797 1 97.56 234 ALA B N 1
ATOM 4351 C CA . ALA B 1 234 ? -19.734 -17.234 -6.602 1 97.56 234 ALA B CA 1
ATOM 4352 C C . ALA B 1 234 ? -19.75 -15.766 -6.184 1 97.56 234 ALA B C 1
ATOM 4354 O O . ALA B 1 234 ? -19.5 -15.438 -5.02 1 97.56 234 ALA B O 1
ATOM 4355 N N . LEU B 1 235 ? -19.984 -14.805 -7.121 1 97.38 235 LEU B N 1
ATOM 4356 C CA . LEU B 1 235 ? -20.016 -13.383 -6.801 1 97.38 235 LEU B CA 1
ATOM 4357 C C . LEU B 1 235 ? -21.281 -13.016 -6.035 1 97.38 235 LEU B C 1
ATOM 4359 O O . LEU B 1 235 ? -22.391 -13.188 -6.543 1 97.38 235 LEU B O 1
ATOM 4363 N N . LYS B 1 236 ? -21.094 -12.43 -4.84 1 94.19 236 LYS B N 1
ATOM 4364 C CA . LYS B 1 236 ? -22.234 -12.164 -3.973 1 94.19 236 LYS B CA 1
ATOM 4365 C C . LYS B 1 236 ? -22.516 -10.672 -3.887 1 94.19 236 LYS B C 1
ATOM 4367 O O . LYS B 1 236 ? -23.688 -10.258 -3.811 1 94.19 236 LYS B O 1
ATOM 4372 N N . TYR B 1 237 ? -21.469 -9.898 -3.801 1 95.06 237 TYR B N 1
ATOM 4373 C CA . TYR B 1 237 ? -21.609 -8.453 -3.666 1 95.06 237 TYR B CA 1
ATOM 4374 C C . TYR B 1 237 ? -20.578 -7.719 -4.512 1 95.06 237 TYR B C 1
ATOM 4376 O O . TYR B 1 237 ? -19.484 -8.25 -4.77 1 95.06 237 TYR B O 1
ATOM 4384 N N . VAL B 1 238 ? -20.984 -6.566 -4.906 1 97.75 238 VAL B N 1
ATOM 4385 C CA . VAL B 1 238 ? -20.047 -5.59 -5.449 1 97.75 238 VAL B CA 1
ATOM 4386 C C . VAL B 1 238 ? -20.047 -4.332 -4.582 1 97.75 238 VAL B C 1
ATOM 4388 O O . VAL B 1 238 ? -21.078 -3.668 -4.438 1 97.75 238 VAL B O 1
ATOM 4391 N N . VAL B 1 239 ? -18.938 -4.047 -3.961 1 97.56 239 VAL B N 1
ATOM 4392 C CA . VAL B 1 239 ? -18.812 -2.846 -3.143 1 97.56 239 VAL B CA 1
ATOM 4393 C C . VAL B 1 239 ? -18.094 -1.758 -3.934 1 97.56 239 VAL B C 1
ATOM 4395 O O . VAL B 1 239 ? -16.984 -1.97 -4.426 1 97.56 239 VAL B O 1
ATOM 4398 N N . LEU B 1 240 ? -18.766 -0.669 -4.117 1 98.31 240 LEU B N 1
ATOM 4399 C CA . LEU B 1 240 ? -18.172 0.464 -4.82 1 98.31 240 LEU B CA 1
ATOM 4400 C C . LEU B 1 240 ? -17.438 1.383 -3.852 1 98.31 240 LEU B C 1
ATOM 4402 O O . LEU B 1 240 ? -17.938 1.658 -2.756 1 98.31 240 LEU B O 1
ATOM 4406 N N . GLY B 1 241 ? -16.25 1.809 -4.266 1 97.81 241 GLY B N 1
ATOM 4407 C CA . GLY B 1 241 ? -15.477 2.732 -3.441 1 97.81 241 GLY B CA 1
ATOM 4408 C C . GLY B 1 241 ? -16.125 4.098 -3.318 1 97.81 241 GLY B C 1
ATOM 4409 O O . GLY B 1 241 ? -17.031 4.434 -4.086 1 97.81 241 GLY B O 1
ATOM 4410 N N . SER B 1 242 ? -15.648 4.91 -2.449 1 96.25 242 SER B N 1
ATOM 4411 C CA . SER B 1 242 ? -16.25 6.188 -2.072 1 96.25 242 SER B CA 1
ATOM 4412 C C . SER B 1 242 ? -16.109 7.215 -3.191 1 96.25 242 SER B C 1
ATOM 4414 O O . SER B 1 242 ? -16.812 8.219 -3.209 1 96.25 242 SER B O 1
ATOM 4416 N N . LYS B 1 243 ? -15.234 7.016 -4.145 1 96.62 243 LYS B N 1
ATOM 4417 C CA . LYS B 1 243 ? -15.023 7.961 -5.238 1 96.62 243 LYS B CA 1
ATOM 4418 C C . LYS B 1 243 ? -15.594 7.422 -6.547 1 96.62 243 LYS B C 1
ATOM 4420 O O . LYS B 1 243 ? -15.367 7.996 -7.613 1 96.62 243 LYS B O 1
ATOM 4425 N N . CYS B 1 244 ? -16.219 6.258 -6.477 1 97.5 244 CYS B N 1
ATOM 4426 C CA . CYS B 1 244 ? -16.844 5.695 -7.664 1 97.5 244 CYS B CA 1
ATOM 4427 C C . CYS B 1 244 ? -18.156 6.422 -7.984 1 97.5 244 CYS B C 1
ATOM 4429 O O . CYS B 1 244 ? -19.141 6.27 -7.273 1 97.5 244 CYS B O 1
ATOM 4431 N N . GLU B 1 245 ? -18.203 7.18 -9.039 1 95.56 245 GLU B N 1
ATOM 4432 C CA . GLU B 1 245 ? -19.344 8.055 -9.305 1 95.56 245 GLU B CA 1
ATOM 4433 C C . GLU B 1 245 ? -19.625 8.172 -10.797 1 95.56 245 GLU B C 1
ATOM 4435 O O . GLU B 1 245 ? -18.906 7.586 -11.617 1 95.56 245 GLU B O 1
ATOM 4440 N N . GLY B 1 246 ? -20.766 8.781 -11.062 1 95.94 246 GLY B N 1
ATOM 4441 C CA . GLY B 1 246 ? -21.109 9.102 -12.438 1 95.94 246 GLY B CA 1
ATOM 4442 C C . GLY B 1 246 ? -21.5 7.887 -13.258 1 95.94 246 GLY B C 1
ATOM 4443 O O . GLY B 1 246 ? -22.156 6.977 -12.758 1 95.94 246 GLY B O 1
ATOM 4444 N N . GLN B 1 247 ? -21.109 7.969 -14.492 1 97 247 GLN B N 1
ATOM 4445 C CA . GLN B 1 247 ? -21.484 6.922 -15.445 1 97 247 GLN B CA 1
ATOM 4446 C C . GLN B 1 247 ? -20.844 5.59 -15.062 1 97 247 GLN B C 1
ATOM 4448 O O . GLN B 1 247 ? -21.438 4.527 -15.273 1 97 247 GLN B O 1
ATOM 4453 N N . THR B 1 248 ? -19.672 5.707 -14.562 1 97.69 248 THR B N 1
ATOM 4454 C CA . THR B 1 248 ? -18.984 4.5 -14.133 1 97.69 248 THR B CA 1
ATOM 4455 C C . THR B 1 248 ? -19.797 3.742 -13.094 1 97.69 248 THR B C 1
ATOM 4457 O O . THR B 1 248 ? -20 2.529 -13.211 1 97.69 248 THR B O 1
ATOM 4460 N N . ARG B 1 249 ? -20.281 4.441 -12.156 1 97.31 249 ARG B N 1
ATOM 4461 C CA . ARG B 1 249 ? -21.109 3.854 -11.117 1 97.31 249 ARG B CA 1
ATOM 4462 C C . ARG B 1 249 ? -22.406 3.303 -11.711 1 97.31 249 ARG B C 1
ATOM 4464 O O . ARG B 1 249 ? -22.828 2.197 -11.359 1 97.31 249 ARG B O 1
ATOM 4471 N N . GLU B 1 250 ? -23.016 4.023 -12.539 1 97.31 250 GLU B N 1
ATOM 4472 C CA . GLU B 1 250 ? -24.297 3.623 -13.109 1 97.31 250 GLU B CA 1
ATOM 4473 C C . GLU B 1 250 ? -24.172 2.307 -13.867 1 97.31 250 GLU B C 1
ATOM 4475 O O . GLU B 1 250 ? -25.062 1.455 -13.789 1 97.31 250 GLU B O 1
ATOM 4480 N N . LYS B 1 251 ? -23.141 2.174 -14.562 1 98.06 251 LYS B N 1
ATOM 4481 C CA . LYS B 1 251 ? -22.906 0.932 -15.297 1 98.06 251 LYS B CA 1
ATOM 4482 C C . LYS B 1 251 ? -22.828 -0.261 -14.352 1 98.06 251 LYS B C 1
ATOM 4484 O O . LYS B 1 251 ? -23.375 -1.327 -14.633 1 98.06 251 LYS B O 1
ATOM 4489 N N . ILE B 1 252 ? -22.141 -0.088 -13.289 1 98.38 252 ILE B N 1
ATOM 4490 C CA . ILE B 1 252 ? -21.984 -1.153 -12.305 1 98.38 252 ILE B CA 1
ATOM 4491 C C . ILE B 1 252 ? -23.328 -1.483 -11.672 1 98.38 252 ILE B C 1
ATOM 4493 O O . ILE B 1 252 ? -23.688 -2.656 -11.523 1 98.38 252 ILE B O 1
ATOM 4497 N N . VAL B 1 253 ? -24.062 -0.484 -11.312 1 97.31 253 VAL B N 1
ATOM 4498 C CA . VAL B 1 253 ? -25.359 -0.664 -10.695 1 97.31 253 VAL B CA 1
ATOM 4499 C C . VAL B 1 253 ? -26.297 -1.392 -11.656 1 97.31 253 VAL B C 1
ATOM 4501 O O . VAL B 1 253 ? -27.016 -2.314 -11.266 1 97.31 253 VAL B O 1
ATOM 4504 N N . ASP B 1 254 ? -26.266 -0.981 -12.891 1 97.88 254 ASP B N 1
ATOM 4505 C CA . ASP B 1 254 ? -27.078 -1.638 -13.906 1 97.88 254 ASP B CA 1
ATOM 4506 C C . ASP B 1 254 ? -26.75 -3.121 -14.016 1 97.88 254 ASP B C 1
ATOM 4508 O O . ASP B 1 254 ? -27.641 -3.965 -14.117 1 97.88 254 ASP B O 1
ATOM 4512 N N . PHE B 1 255 ? -25.5 -3.391 -14.086 1 98.25 255 PHE B N 1
ATOM 4513 C CA . PHE B 1 255 ? -25.062 -4.777 -14.117 1 98.25 255 PHE B CA 1
ATOM 4514 C C . PHE B 1 255 ? -25.625 -5.555 -12.938 1 98.25 255 PHE B C 1
ATOM 4516 O O . PHE B 1 255 ? -26.156 -6.652 -13.109 1 98.25 255 PHE B O 1
ATOM 4523 N N . CYS B 1 256 ? -25.453 -4.996 -11.781 1 97.25 256 CYS B N 1
ATOM 4524 C CA . CYS B 1 256 ? -25.906 -5.676 -10.57 1 97.25 256 CYS B CA 1
ATOM 4525 C C . CYS B 1 256 ? -27.406 -5.887 -10.586 1 97.25 256 CYS B C 1
ATOM 4527 O O . CYS B 1 256 ? -27.891 -6.938 -10.164 1 97.25 256 CYS B O 1
ATOM 4529 N N . CYS B 1 257 ? -28.141 -4.945 -11.062 1 96.94 257 CYS B N 1
ATOM 4530 C CA . CYS B 1 257 ? -29.594 -5.086 -11.172 1 96.94 257 CYS B CA 1
ATOM 4531 C C . CYS B 1 257 ? -29.953 -6.219 -12.125 1 96.94 257 CYS B C 1
ATOM 4533 O O . CYS B 1 257 ? -30.797 -7.051 -11.812 1 96.94 257 CYS B O 1
ATOM 4535 N N . SER B 1 258 ? -29.281 -6.215 -13.227 1 96.94 258 SER B N 1
ATOM 4536 C CA . SER B 1 258 ? -29.609 -7.188 -14.258 1 96.94 258 SER B CA 1
ATOM 4537 C C . SER B 1 258 ? -29.25 -8.602 -13.82 1 96.94 258 SER B C 1
ATOM 4539 O O . SER B 1 258 ? -29.891 -9.57 -14.25 1 96.94 258 SER B O 1
ATOM 4541 N N . THR B 1 259 ? -28.281 -8.758 -12.945 1 96.88 259 THR B N 1
ATOM 4542 C CA . THR B 1 259 ? -27.797 -10.07 -12.531 1 96.88 259 THR B CA 1
ATOM 4543 C C . THR B 1 259 ? -28.312 -10.422 -11.141 1 96.88 259 THR B C 1
ATOM 4545 O O . THR B 1 259 ? -28.094 -11.531 -10.648 1 96.88 259 THR B O 1
ATOM 4548 N N . SER B 1 260 ? -28.922 -9.477 -10.469 1 95.19 260 SER B N 1
ATOM 4549 C CA . SER B 1 260 ? -29.453 -9.625 -9.117 1 95.19 260 SER B CA 1
ATOM 4550 C C . SER B 1 260 ? -28.328 -9.844 -8.109 1 95.19 260 SER B C 1
ATOM 4552 O O . SER B 1 260 ? -28.453 -10.648 -7.184 1 95.19 260 SER B O 1
ATOM 4554 N N . ILE B 1 261 ? -27.188 -9.336 -8.406 1 95.62 261 ILE B N 1
ATOM 4555 C CA . ILE B 1 261 ? -26.078 -9.273 -7.453 1 95.62 261 ILE B CA 1
ATOM 4556 C C . ILE B 1 261 ? -26.203 -8.008 -6.617 1 95.62 261 ILE B C 1
ATOM 4558 O O . ILE B 1 261 ? -26.438 -6.918 -7.152 1 95.62 261 ILE B O 1
ATOM 4562 N N . ASN B 1 262 ? -26.062 -8.117 -5.336 1 94.62 262 ASN B N 1
ATOM 4563 C CA . ASN B 1 262 ? -26.188 -6.961 -4.457 1 94.62 262 ASN B CA 1
ATOM 4564 C C . ASN B 1 262 ? -25 -6.023 -4.59 1 94.62 262 ASN B C 1
ATOM 4566 O O . ASN B 1 262 ? -23.891 -6.461 -4.91 1 94.62 262 ASN B O 1
ATOM 4570 N N . ALA B 1 263 ? -25.25 -4.746 -4.344 1 96.44 263 ALA B N 1
ATOM 4571 C CA . ALA B 1 263 ? -24.188 -3.75 -4.418 1 96.44 263 ALA B CA 1
ATOM 4572 C C . ALA B 1 263 ? -24.297 -2.748 -3.273 1 96.44 263 ALA B C 1
ATOM 4574 O O . ALA B 1 263 ? -25.391 -2.469 -2.781 1 96.44 263 ALA B O 1
ATOM 4575 N N . ALA B 1 264 ? -23.188 -2.258 -2.838 1 95.5 264 ALA B N 1
ATOM 4576 C CA . ALA B 1 264 ? -23.125 -1.227 -1.806 1 95.5 264 ALA B CA 1
ATOM 4577 C C . ALA B 1 264 ? -22.078 -0.168 -2.156 1 95.5 264 ALA B C 1
ATOM 4579 O O . ALA B 1 264 ? -21.156 -0.428 -2.934 1 95.5 264 ALA B O 1
ATOM 4580 N N . TYR B 1 265 ? -22.312 0.977 -1.675 1 95.5 265 TYR B N 1
ATOM 4581 C CA . TYR B 1 265 ? -21.375 2.088 -1.715 1 95.5 265 TYR B CA 1
ATOM 4582 C C . TYR B 1 265 ? -20.672 2.26 -0.371 1 95.5 265 TYR B C 1
ATOM 4584 O O . TYR B 1 265 ? -21.328 2.346 0.669 1 95.5 265 TYR B O 1
ATOM 4592 N N . LEU B 1 266 ? -19.359 2.273 -0.412 1 95.62 266 LEU B N 1
ATOM 4593 C CA . LEU B 1 266 ? -18.641 2.396 0.853 1 95.62 266 LEU B CA 1
ATOM 4594 C C . LEU B 1 266 ? -18.359 3.861 1.185 1 95.62 266 LEU B C 1
ATOM 4596 O O . LEU B 1 266 ? -17.453 4.469 0.628 1 95.62 266 LEU B O 1
ATOM 4600 N N . LYS B 1 267 ? -19.016 4.367 2.078 1 93.62 267 LYS B N 1
ATOM 4601 C CA . LYS B 1 267 ? -18.812 5.723 2.58 1 93.62 267 LYS B CA 1
ATOM 4602 C C . LYS B 1 267 ? -17.891 5.719 3.795 1 93.62 267 LYS B C 1
ATOM 4604 O O . LYS B 1 267 ? -17.953 4.824 4.641 1 93.62 267 LYS B O 1
ATOM 4609 N N . TRP B 1 268 ? -17 6.676 3.83 1 93.5 268 TRP B N 1
ATOM 4610 C CA . TRP B 1 268 ? -16.156 6.855 5.008 1 93.5 268 TRP B CA 1
ATOM 4611 C C . TRP B 1 268 ? -16.594 8.078 5.805 1 93.5 268 TRP B C 1
ATOM 4613 O O . TRP B 1 268 ? -16.641 9.188 5.277 1 93.5 268 TRP B O 1
ATOM 4623 N N . LYS B 1 269 ? -16.953 7.871 7.012 1 91.75 269 LYS B N 1
ATOM 4624 C CA . LYS B 1 269 ? -17.297 8.961 7.922 1 91.75 269 LYS B CA 1
ATOM 4625 C C . LYS B 1 269 ? -16.266 9.094 9.039 1 91.75 269 LYS B C 1
ATOM 4627 O O . LYS B 1 269 ? -16.219 8.266 9.953 1 91.75 269 LYS B O 1
ATOM 4632 N N . ASN B 1 270 ? -15.461 10.141 9.016 1 91.31 270 ASN B N 1
ATOM 4633 C CA . ASN B 1 270 ? -14.406 10.375 9.984 1 91.31 270 ASN B CA 1
ATOM 4634 C C . ASN B 1 270 ? -13.57 9.117 10.227 1 91.31 270 ASN B C 1
ATOM 4636 O O . ASN B 1 270 ? -13.281 8.773 11.375 1 91.31 270 ASN B O 1
ATOM 4640 N N . GLY B 1 271 ? -13.352 8.391 9.164 1 91.19 271 GLY B N 1
ATOM 4641 C CA . GLY B 1 271 ? -12.492 7.219 9.203 1 91.19 271 GLY B CA 1
ATOM 4642 C C . GLY B 1 271 ? -13.266 5.922 9.344 1 91.19 271 GLY B C 1
ATOM 4643 O O . GLY B 1 271 ? -12.703 4.836 9.18 1 91.19 271 GLY B O 1
ATOM 4644 N N . TYR B 1 272 ? -14.531 6.02 9.648 1 91.88 272 TYR B N 1
ATOM 4645 C CA . TYR B 1 272 ? -15.344 4.82 9.797 1 91.88 272 TYR B CA 1
ATOM 4646 C C . TYR B 1 272 ? -15.977 4.422 8.477 1 91.88 272 TYR B C 1
ATOM 4648 O O . TYR B 1 272 ? -16.641 5.234 7.828 1 91.88 272 TYR B O 1
ATOM 4656 N N . PRO B 1 273 ? -15.781 3.143 8.078 1 92.88 273 PRO B N 1
ATOM 4657 C CA . PRO B 1 273 ? -16.406 2.666 6.848 1 92.88 273 PRO B CA 1
ATOM 4658 C C . PRO B 1 273 ? -17.891 2.348 7.031 1 92.88 273 PRO B C 1
ATOM 4660 O O . PRO B 1 273 ? -18.266 1.602 7.941 1 92.88 273 PRO B O 1
ATOM 4663 N N . GLU B 1 274 ? -18.719 2.906 6.172 1 90.31 274 GLU B N 1
ATOM 4664 C CA . GLU B 1 274 ? -20.156 2.688 6.191 1 90.31 274 GLU B CA 1
ATOM 4665 C C . GLU B 1 274 ? -20.672 2.209 4.832 1 90.31 274 GLU B C 1
ATOM 4667 O O . GLU B 1 274 ? -20.891 3.016 3.926 1 90.31 274 GLU B O 1
ATOM 4672 N N . PRO B 1 275 ? -20.844 0.928 4.754 1 91.44 275 PRO B N 1
ATOM 4673 C CA . PRO B 1 275 ? -21.438 0.463 3.496 1 91.44 275 PRO B CA 1
ATOM 4674 C C . PRO B 1 275 ? -22.906 0.858 3.355 1 91.44 275 PRO B C 1
ATOM 4676 O O . PRO B 1 275 ? -23.703 0.599 4.254 1 91.44 275 PRO B O 1
ATOM 4679 N N . LEU B 1 276 ? -23.25 1.463 2.295 1 92.12 276 LEU B N 1
ATOM 4680 C CA . LEU B 1 276 ? -24.609 1.882 1.986 1 92.12 276 LEU B CA 1
ATOM 4681 C C . LEU B 1 276 ? -25.172 1.1 0.8 1 92.12 276 LEU B C 1
ATOM 4683 O O . LEU B 1 276 ? -24.516 1.008 -0.245 1 92.12 276 LEU B O 1
ATOM 4687 N N . PRO B 1 277 ? -26.391 0.582 0.896 1 92.88 277 PRO B N 1
ATOM 4688 C CA . PRO B 1 277 ? -26.938 -0.234 -0.189 1 92.88 277 PRO B CA 1
ATOM 4689 C C . PRO B 1 277 ? -27.188 0.57 -1.463 1 92.88 277 PRO B C 1
ATOM 4691 O O . PRO B 1 277 ? -27.609 1.726 -1.394 1 92.88 277 PRO B O 1
ATOM 4694 N N . LEU B 1 278 ? -26.891 -0.048 -2.598 1 94.12 278 LEU B N 1
ATOM 4695 C CA . LEU B 1 278 ? -27.188 0.503 -3.914 1 94.12 278 LEU B CA 1
ATOM 4696 C C . LEU B 1 278 ? -28.156 -0.401 -4.668 1 94.12 278 LEU B C 1
ATOM 4698 O O . LEU B 1 278 ? -29.062 0.085 -5.363 1 94.12 278 LEU B O 1
ATOM 4702 N N . VAL B 1 279 ? -27.922 -1.675 -4.617 1 94.31 279 VAL B N 1
ATOM 4703 C CA . VAL B 1 279 ? -28.766 -2.686 -5.262 1 94.31 279 VAL B CA 1
ATOM 4704 C C . VAL B 1 279 ? -29.047 -3.82 -4.281 1 94.31 279 VAL B C 1
ATOM 4706 O O . VAL B 1 279 ? -28.125 -4.359 -3.656 1 94.31 279 VAL B O 1
ATOM 4709 N N . LEU B 1 280 ? -30.25 -4.168 -4.109 1 91.69 280 LEU B N 1
ATOM 4710 C CA . LEU B 1 280 ? -30.703 -5.301 -3.305 1 91.69 280 LEU B CA 1
ATOM 4711 C C . LEU B 1 280 ? -31.703 -6.148 -4.07 1 91.69 280 LEU B C 1
ATOM 4713 O O . LEU B 1 280 ? -32.75 -5.641 -4.523 1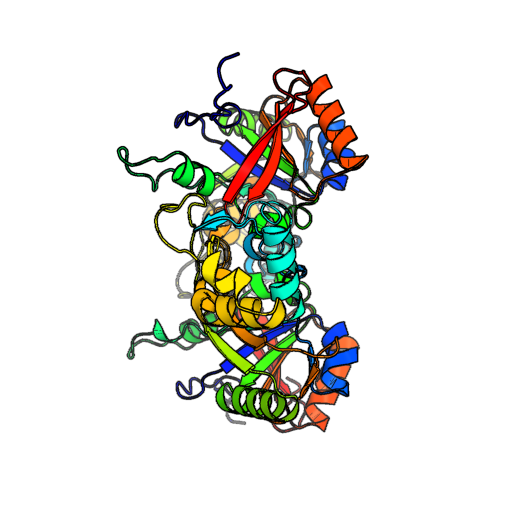 91.69 280 LEU B O 1
ATOM 4717 N N . ASP B 1 281 ? -31.391 -7.363 -4.203 1 88.94 281 ASP B N 1
ATOM 4718 C CA . ASP B 1 281 ? -32.25 -8.328 -4.875 1 88.94 281 ASP B CA 1
ATOM 4719 C C . ASP B 1 281 ? -32.75 -7.781 -6.211 1 88.94 281 ASP B C 1
ATOM 4721 O O . ASP B 1 281 ? -33.969 -7.781 -6.48 1 88.94 281 ASP B O 1
ATOM 4725 N N . GLY B 1 282 ? -31.844 -7.281 -6.91 1 91 282 GLY B N 1
ATOM 4726 C CA . GLY B 1 282 ? -32.125 -6.859 -8.273 1 91 282 GLY B CA 1
ATOM 4727 C C . GLY B 1 282 ? -32.75 -5.484 -8.359 1 91 282 GLY B C 1
ATOM 4728 O O . GLY B 1 282 ? -33 -4.984 -9.453 1 91 282 GLY B O 1
ATOM 4729 N N . GLN B 1 283 ? -32.969 -4.824 -7.211 1 92.81 283 GLN B N 1
ATOM 4730 C CA . GLN B 1 283 ? -33.625 -3.523 -7.195 1 92.81 283 GLN B CA 1
ATOM 4731 C C . GLN B 1 283 ? -32.688 -2.432 -6.703 1 92.81 283 GLN B C 1
ATOM 4733 O O . GLN B 1 283 ? -31.922 -2.648 -5.77 1 92.81 283 GLN B O 1
ATOM 4738 N N . ARG B 1 284 ? -32.781 -1.395 -7.457 1 92.56 284 ARG B N 1
ATOM 4739 C CA . ARG B 1 284 ? -32 -0.241 -7.027 1 92.56 284 ARG B CA 1
ATOM 4740 C C . ARG B 1 284 ? -32.5 0.287 -5.684 1 92.56 284 ARG B C 1
ATOM 4742 O O . ARG B 1 284 ? -33.688 0.358 -5.445 1 92.56 284 ARG B O 1
ATOM 4749 N N . TRP B 1 285 ? -31.469 0.493 -4.852 1 81.62 285 TRP B N 1
ATOM 4750 C CA . TRP B 1 285 ? -31.797 1.031 -3.537 1 81.62 285 TRP B CA 1
ATOM 4751 C C . TRP B 1 285 ? -31.5 2.525 -3.469 1 81.62 285 TRP B C 1
ATOM 4753 O O . TRP B 1 285 ? -30.406 2.969 -3.838 1 81.62 285 TRP B O 1
ATOM 4763 N N . PHE B 1 286 ? -32.219 3.51 -3.811 1 61.53 286 PHE B N 1
ATOM 4764 C CA . PHE B 1 286 ? -32.031 4.953 -3.742 1 61.53 286 PHE B CA 1
ATOM 4765 C C . PHE B 1 286 ? -32.312 5.469 -2.332 1 61.53 286 PHE B C 1
ATOM 4767 O O . PHE B 1 286 ? -33.25 5.051 -1.688 1 61.53 286 PHE B O 1
ATOM 4774 N N . ARG B 1 287 ? -31.266 5.672 -1.435 1 49.38 287 ARG B N 1
ATOM 4775 C CA . ARG B 1 287 ? -31.672 6.527 -0.322 1 49.38 287 ARG B CA 1
ATOM 4776 C C . ARG B 1 287 ? -31.781 7.98 -0.762 1 49.38 287 ARG B C 1
ATOM 4778 O O . ARG B 1 287 ? -31.094 8.406 -1.689 1 49.38 287 ARG B O 1
#

Nearest PDB structures (foldseek):
  9k3e-assembly1_B  TM=6.161E-01  e=4.703E+00  Taylorella equigenitalis MCE9
  6h78-assembly4_H  TM=3.573E-01  e=2.881E+00  Homo sapiens
  5l95-assembly1_A  TM=3.160E-01  e=4.424E+00  Homo sapiens
  5wmt-assembly5_B  TM=2.695E-01  e=9.811E+00  Canis lupus familiaris
  9k3e-assembly1_B  TM=6.161E-01  e=4.053E+00  Taylorella equigenitalis MCE9

Sequence (574 aa):
MKPLHTDNLLFGAKKELSLLYHYTKAEIFNDFIAPSMKLKMNSLDKMNDPRESTTWEFDWLNPINDEFLKGSARLNDDIRTYSRLTSFCRDELHSLSDGELDHFDVTYKRGFSRPRMWAQYGGDHSGVCLVFDTQKLLRNFKAFGVKQNLRLIDGKVEYANRKPNGNIARQNAFTIDGTEYRNLSRYDYAQYHVEKHYRELLFTKHLDWRDENEYRIMLYGQSKDPIFVPFFDALKYVVLGSKCEGQTREKIVDFCCSTSINAAYLKWKNGYPEPLPLVLDGQRWFRMKPLHTDNLLFGAKKELSLLYHYTKAEIFNDFIAPSMKLKMNSLDKMNDPRESTTWEFDWLNPINDEFLKGSARLNDDIRTYSRLTSFCRDELHSLSDGELDHFDVTYKRGFSRPRMWAQYGGDHSGVCLVFDTQKLLRNFKAFGVKQNLRLIDGKVEYANRKPNGNIARQNAFTIDGTEYRNLSRYDYAQYHVEKHYRELLFTKHLDWRDENEYRIMLYGQSKDPIFVPFFDALKYVVLGSKCEGQTREKIVDFCCSTSINAAYLKWKNGYPEPLPLVLDGQRWFR

Foldseek 3Di:
DPPPPLPCVQPHPPPPFWKWKDAAELCCCLPPCLVVLWDWWAFQCPDPFCLRNPQAAAAEDPDDVPCGVVLSNLLSVLLRQFKTKDKTAGFPCVVDDPPPPDPQNRQCRGLVNDQVCCCPHNVNQQHKMWMFGPVLQVVQVVVVCVVQVWDKDKDWAAEDDDDPPDPPVDDALRYDYNVVPVVDDSNVSSVVSCVVHVNPRPRYGYNVCVVSRMIMMMIGDDDDPTDITRSPPTTAEMEGGQNHDDPSVVSVLQSCLVVQHWYWYWDADVSGTDTHTQGHRSDGDDD/DPPPPPQPVQNHPPVPFWKWKDAAELCCCLPPCLVVLWDWWAFQLPDPFCLRNPQAAAAEDPDDVPCGVPLSNLLSVLLRQFKTKDKTAGFPCVVPDPPPPDPQNRQCRGLVNDQVCCCPHNVNQQHKMWMFGPVLQVVQVVVVCVVQVWDKDKDWAAEDDDDPPDPPVDDALRYDYNVVPVVDDSNVSSVVSCVVHVNPRPRYGYNVCVVRRMIMMMIGDDDDPTDITRSPPGTAEMEGGQNHDDPSVVSVLQSCLVVQHWYWYWDADVSGTDTHTQGHRSDGDDD

Solvent-accessible surface area (backbone atoms only — not comparable to full-atom values): 30641 Å² total; per-residue (Å²): 126,74,79,70,72,78,61,43,71,88,68,37,83,61,82,79,67,62,51,34,27,35,61,30,34,42,65,53,37,66,71,46,27,65,78,64,43,34,47,68,44,38,48,42,69,75,44,73,46,57,50,51,31,43,77,51,71,44,45,69,41,68,71,52,85,91,41,62,75,55,47,25,55,47,47,42,49,47,44,46,70,29,34,30,32,41,70,26,23,39,57,56,56,84,79,55,60,87,82,74,72,45,74,68,61,51,48,58,26,34,48,84,48,36,55,53,53,25,43,74,39,7,53,57,22,36,8,31,34,40,31,26,36,41,68,50,34,51,51,38,50,48,54,50,22,60,74,60,64,30,47,74,51,70,46,70,49,42,58,49,83,58,74,73,81,51,63,79,90,45,92,48,79,52,42,41,50,30,67,56,52,71,75,36,56,72,68,55,34,37,51,53,50,42,74,74,26,35,58,67,65,73,30,45,39,53,48,70,51,48,84,54,45,37,34,36,45,32,42,37,41,81,72,74,86,80,46,66,46,56,40,76,87,11,62,53,36,39,34,30,25,68,60,39,52,67,69,66,37,49,53,53,51,51,52,24,32,76,69,45,29,28,28,28,36,36,38,66,50,60,51,28,71,42,77,37,69,39,24,51,81,34,33,77,41,80,128,126,75,78,71,70,76,56,48,67,90,68,38,85,62,81,79,66,61,53,33,27,36,62,31,35,41,67,52,37,66,69,44,28,65,79,65,42,35,46,68,44,37,47,43,68,75,44,75,48,57,50,50,32,43,79,51,70,44,45,70,42,68,69,51,86,91,42,61,75,55,47,25,55,46,47,43,49,47,43,45,70,28,35,29,33,40,70,24,23,39,56,56,57,84,78,56,61,88,78,75,69,46,72,67,61,51,49,60,26,34,48,85,48,36,54,53,54,26,44,76,39,7,54,58,22,38,7,30,33,40,30,27,36,42,69,51,34,51,51,37,51,46,55,50,22,58,74,60,65,30,46,74,50,71,47,70,49,41,57,49,84,57,74,74,82,51,63,77,89,46,91,48,79,50,42,40,52,31,69,58,51,71,75,36,54,73,68,55,34,35,50,52,50,40,72,73,26,36,58,66,64,74,30,45,41,53,47,71,51,48,86,54,44,36,34,37,44,33,42,36,42,81,72,74,84,80,46,65,46,57,39,76,86,12,63,52,36,40,37,29,26,68,61,38,52,68,68,66,37,50,54,52,51,49,51,24,32,78,69,44,28,26,27,28,36,36,38,65,49,60,52,29,72,42,76,37,70,39,24,52,82,36,34,78,42,80,128

InterPro domains:
  IPR021352 Protein of unknown function DUF2971 [PF11185] (117-217)

Radius of gyration: 26.16 Å; Cα contacts (8 Å, |Δi|>4): 1096; chains: 2; bounding box: 85×72×49 Å